Protein AF-0000000083303959 (afdb_homodimer)

InterPro domains:
  IPR004045 Glutathione S-transferase, N-terminal [PF13409] (14-78)
  IPR004045 Glutathione S-transferase, N-terminal [PS50404] (4-86)
  IPR004046 Glutathione S-transferase, C-terminal [PF00043] (120-196)
  IPR010987 Glutathione S-transferase, C-terminal-like [PS50405] (96-238)
  IPR036249 Thioredoxin-like superfamily [SSF52833] (4-87)
  IPR036282 Glutathione S-transferase, C-terminal domain superfamily [SSF47616] (77-208)
  IPR040079 Glutathione transferase family [SFLDS00019] (5-222)

Secondary structure (DSSP, 8-state):
---PPEEEEE-TT-HHHHHHHHHHHHHT--EEEEE---SSS-GGGSHHHHHH-TT--S-EEEETTEEEE-HHHHHHHHHHHH--S-HHHHTTS-SSHHHHHHHHHHHHHIIIIIHHHHHHHHHHHHHH-----HHHHHHHHHHHHHHHHHHTT-SSSSTTS--HHHHHHHHHHHHHHHTT---TT-HHHHHHHHHHHHH-TTHHHHHHHHHHHHHHHHHHHHHHTT--STTGGGGS--------/---PPEEEEE-TT-HHHHHHHHHHHHHT--EEEEE---SSS-GGGSHHHHHH-TT--S-EEEETTEEEE-HHHHHHHHHHHH--S-HHHHTTS-SSHHHHHHHHHHHHHIIIIIHHHHHHHHHHHHHH-----HHHHHHHHHHHHHHHHHHTS-SSSSTTS--HHHHHHHHHHHHHHHTT---TT-HHHHHHHHHHHHH-TTHHHHHHHHHHHHHHHHHHHHHHTTTTTTSTTTTS--------

Sequence (488 aa):
MVWAPIELYYTPSSPHCRAVLMCLKALGLDVELIKLDMYQKYEHKKPWFIKMNPQHTVPTINDSGYILWESRAIMCYLVNKYNNDDLELQSLYPKDPESRGNIDKLLFFDIGSLYKSIVDYFHPMLMTGEGSDEKKANALKTALDYLDGFLSQQTFVVGDSLTIADLSILSSITQLEALDFKITGYKHLSRWLQKLKEDLPYFDECNKEGIDMFRSWARSKQGTNGNSENLLRHKKPIRCKTYDMVWAPIELYYTPSSPHCRAVLMCLKALGLDVELIKLDMYQKYEHKKPWFIKMNPQHTVPTINDSGYILWESRAIMCYLVNKYNNDDLELQSLYPKDPESRGNIDKLLFFDIGSLYKSIVDYFHPMLMTGEGSDEKKANALKTALDYLDGFLSQQTFVVGDSLTIADLSILSSITQLEALDFKITGYKHLSRWLQKLKEDLPYFDECNKEGIDMFRSWARSKQGTNGNSENLLRHKKPIRCKTYD

Foldseek 3Di:
DPQDFKEWEAAQQDLLQLLLVLLCVQLVGDYHYDYDDCDPPNRLPDPVNCVLPVVSDPGWIQRPNDIDDDSLVSSVVCCVVRVPPPVLSCQQAPPPVVLNVLLVVLLCLCVVQALVLVCVQCVCCQPVVDDGDPVSVVSNVVSLVVQLVCLVVALANGHDHHYSSRSSVLSSVLLCVLLVNDPVLRPSVVNSNVCCCPVRPCNCVSHVVNSPVSSVSSVVR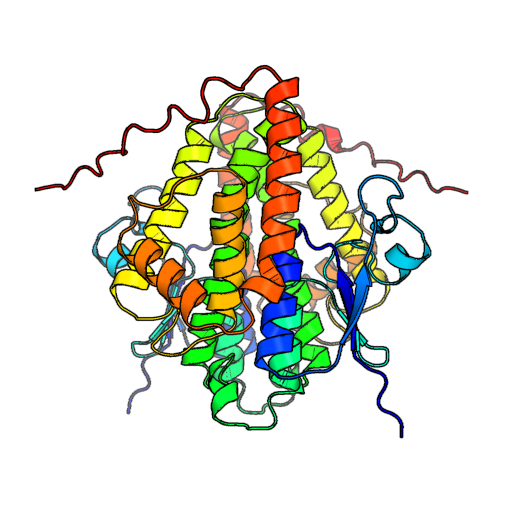CVVSVVVPPPVVVPPPPPPPPPD/DPQDFKEWEAAQQDLLQLLLVLLCVLLVGDYHYDYDDCDPPNRLPDPVNCVLPVVSDPGWIQRPNDIDDDSLVSSVVCCVVRVPPPVLSCQQAPPPPVLNVLLVVLLCLCVVQALVLVCVQCVCCQPVVDDGDPVSVVSNVVSLVVQLVCLVVALANGHDHHYSSRSSVLSSVLLCVLLVNDPVLRPSVVNSNVCCCPVRPCNCVSHVVNSPVSSVSSVVRCVVSVVVPPPVPVPPPPPPPPPD

pLDDT: mean 89.78, std 18.63, range [19.81, 98.94]

Radius of gyration: 22.32 Å; Cα contacts (8 Å, |Δi|>4): 684; chains: 2; bounding box: 56×54×61 Å

Structure (mmCIF, N/CA/C/O backbone):
data_AF-0000000083303959-model_v1
#
loop_
_entity.id
_entity.type
_entity.pdbx_description
1 polymer 'Uncharacterized protein'
#
loop_
_atom_site.group_PDB
_atom_site.id
_atom_site.type_symbol
_atom_site.label_atom_id
_atom_site.label_alt_id
_atom_site.label_comp_id
_atom_site.label_asym_id
_atom_site.label_entity_id
_atom_site.label_seq_id
_atom_site.pdbx_PDB_ins_code
_atom_site.Cartn_x
_atom_site.Cartn_y
_atom_site.Cartn_z
_atom_site.occupancy
_atom_site.B_iso_or_equiv
_atom_site.auth_seq_id
_atom_site.auth_comp_id
_atom_site.auth_asym_id
_atom_site.auth_atom_id
_atom_site.pdbx_PDB_model_num
ATOM 1 N N . MET A 1 1 ? -27.531 -11.055 -22.812 1 35.97 1 MET A N 1
ATOM 2 C CA . MET A 1 1 ? -26.375 -10.219 -23.109 1 35.97 1 MET A CA 1
ATOM 3 C C . MET A 1 1 ? -25.078 -10.953 -22.781 1 35.97 1 MET A C 1
ATOM 5 O O . MET A 1 1 ? -24.906 -11.461 -21.656 1 35.97 1 MET A O 1
ATOM 9 N N . VAL A 1 2 ? -24.422 -11.586 -23.625 1 45.03 2 VAL A N 1
ATOM 10 C CA . VAL A 1 2 ? -23.328 -12.523 -23.422 1 45.03 2 VAL A CA 1
ATOM 11 C C . VAL A 1 2 ? -22.234 -11.859 -22.578 1 45.03 2 VAL A C 1
ATOM 13 O O . VAL A 1 2 ? -21.703 -10.805 -22.953 1 45.03 2 VAL A O 1
ATOM 16 N N . TRP A 1 3 ? -22.266 -11.984 -21.266 1 60.66 3 TRP A N 1
ATOM 17 C CA . TRP A 1 3 ? -21.344 -11.32 -20.344 1 60.66 3 TRP A CA 1
ATOM 18 C C . TRP A 1 3 ? -19.891 -11.648 -20.672 1 60.66 3 TRP A C 1
ATOM 20 O O . TRP A 1 3 ? -19.547 -12.82 -20.844 1 60.66 3 TRP A O 1
ATOM 30 N N . ALA A 1 4 ? -19.188 -10.703 -21.375 1 76.62 4 ALA A N 1
ATOM 31 C CA . ALA A 1 4 ? -17.766 -10.914 -21.656 1 76.62 4 ALA A CA 1
ATOM 32 C C . ALA A 1 4 ? -16.984 -11.195 -20.391 1 76.62 4 ALA A C 1
ATOM 34 O O . ALA A 1 4 ? -17.219 -10.562 -19.344 1 76.62 4 ALA A O 1
ATOM 35 N N . PRO A 1 5 ? -16.266 -12.32 -20.438 1 89.38 5 PRO A N 1
ATOM 36 C CA . PRO A 1 5 ? -15.453 -12.656 -19.266 1 89.38 5 PRO A CA 1
ATOM 37 C C . PRO A 1 5 ? -14.484 -11.547 -18.875 1 89.38 5 PRO A C 1
ATOM 39 O O . PRO A 1 5 ? -14.125 -10.711 -19.719 1 89.38 5 PRO A O 1
ATOM 42 N N . ILE A 1 6 ? -14.188 -11.422 -17.641 1 96.81 6 ILE A N 1
ATOM 43 C CA . ILE A 1 6 ? -13.109 -10.555 -17.172 1 96.81 6 ILE A CA 1
ATOM 44 C C . ILE A 1 6 ? -11.797 -10.953 -17.844 1 96.81 6 ILE A C 1
ATOM 46 O O . ILE A 1 6 ? -11.477 -12.141 -17.938 1 96.81 6 ILE A O 1
ATOM 50 N N . GLU A 1 7 ? -11.109 -10 -18.422 1 98.62 7 GLU A N 1
ATOM 51 C CA . GLU A 1 7 ? -9.758 -10.234 -18.922 1 98.62 7 GLU A CA 1
ATOM 52 C C . GLU A 1 7 ? -8.711 -9.93 -17.859 1 98.62 7 GLU A C 1
ATOM 54 O O . GLU A 1 7 ? -8.797 -8.914 -17.156 1 98.62 7 GLU A O 1
ATOM 59 N N . LEU A 1 8 ? -7.832 -10.844 -17.672 1 98.75 8 LEU A N 1
ATOM 60 C CA . LEU A 1 8 ? -6.684 -10.617 -16.797 1 98.75 8 LEU A CA 1
ATOM 61 C C . LEU A 1 8 ? -5.383 -10.633 -17.594 1 98.75 8 LEU A C 1
ATOM 63 O O . LEU A 1 8 ? -5.004 -11.664 -18.156 1 98.75 8 LEU A O 1
ATOM 67 N N . TYR A 1 9 ? -4.73 -9.5 -17.75 1 98.88 9 TYR A N 1
ATOM 68 C CA . TYR A 1 9 ? -3.373 -9.406 -18.281 1 98.88 9 TYR A CA 1
ATOM 69 C C . TYR A 1 9 ? -2.346 -9.742 -17.203 1 98.88 9 TYR A C 1
ATOM 71 O O . TYR A 1 9 ? -2.285 -9.086 -16.156 1 98.88 9 TYR A O 1
ATOM 79 N N . TYR A 1 10 ? -1.571 -10.852 -17.453 1 98.56 10 TYR A N 1
ATOM 80 C CA . TYR A 1 10 ? -0.75 -11.359 -16.359 1 98.56 10 TYR A CA 1
ATOM 81 C C . TYR A 1 10 ? 0.502 -12.047 -16.891 1 98.56 10 TYR A C 1
ATOM 83 O O . TYR A 1 10 ? 0.637 -12.258 -18.109 1 98.56 10 TYR A O 1
ATOM 91 N N . THR A 1 11 ? 1.442 -12.289 -16.062 1 98.19 11 THR A N 1
ATOM 92 C CA . THR A 1 11 ? 2.551 -13.227 -16.234 1 98.19 11 THR A CA 1
ATOM 93 C C . THR A 1 11 ? 2.643 -14.188 -15.055 1 98.19 11 THR A C 1
ATOM 95 O O . THR A 1 11 ? 2.48 -13.781 -13.906 1 98.19 11 THR A O 1
ATOM 98 N N . PRO A 1 12 ? 2.838 -15.43 -15.234 1 96.81 12 PRO A N 1
ATOM 99 C CA . PRO A 1 12 ? 2.75 -16.438 -14.172 1 96.81 12 PRO A CA 1
ATOM 100 C C . PRO A 1 12 ? 3.781 -16.219 -13.07 1 96.81 12 PRO A C 1
ATOM 102 O O . PRO A 1 12 ? 3.518 -16.531 -11.906 1 96.81 12 PRO A O 1
ATOM 105 N N . SER A 1 13 ? 4.914 -15.711 -13.391 1 97 13 SER A N 1
ATOM 106 C CA . SER A 1 13 ? 6.012 -15.578 -12.438 1 97 13 SER A CA 1
ATOM 107 C C . SER A 1 13 ? 5.746 -14.461 -11.438 1 97 13 SER A C 1
ATOM 109 O O . SER A 1 13 ? 6.43 -14.359 -10.422 1 97 13 SER A O 1
ATOM 111 N N . SER A 1 14 ? 4.824 -13.562 -11.711 1 97.94 14 SER A N 1
ATOM 112 C CA . SER A 1 14 ? 4.523 -12.422 -10.852 1 97.94 14 SER A CA 1
ATOM 113 C C . SER A 1 14 ? 3.717 -12.852 -9.633 1 97.94 14 SER A C 1
ATOM 115 O O . SER A 1 14 ? 2.602 -13.359 -9.766 1 97.94 14 SER A O 1
ATOM 117 N N . PRO A 1 15 ? 4.234 -12.641 -8.453 1 98.56 15 PRO A N 1
ATOM 118 C CA . PRO A 1 15 ? 3.457 -12.977 -7.262 1 98.56 15 PRO A CA 1
ATOM 119 C C . PRO A 1 15 ? 2.137 -12.219 -7.18 1 98.56 15 PRO A C 1
ATOM 121 O O . PRO A 1 15 ? 1.141 -12.75 -6.688 1 98.56 15 PRO A O 1
ATOM 124 N N . HIS A 1 16 ? 2.072 -11 -7.699 1 98.75 16 HIS A N 1
ATOM 125 C CA . HIS A 1 16 ? 0.863 -10.188 -7.648 1 98.75 16 HIS A CA 1
ATOM 126 C C . HIS A 1 16 ? -0.207 -10.727 -8.594 1 98.75 16 HIS A C 1
ATOM 128 O O . HIS A 1 16 ? -1.398 -10.68 -8.273 1 98.75 16 HIS A O 1
ATOM 134 N N . CYS A 1 17 ? 0.213 -11.25 -9.711 1 98.88 17 CYS A N 1
ATOM 135 C CA . CYS A 1 17 ? -0.717 -11.93 -10.602 1 98.88 17 CYS A CA 1
ATOM 136 C C . CYS A 1 17 ? -1.276 -13.188 -9.953 1 98.88 17 CYS A C 1
ATOM 138 O O . CYS A 1 17 ? -2.473 -13.469 -10.062 1 98.88 17 CYS A O 1
ATOM 140 N N . ARG A 1 18 ? -0.427 -13.93 -9.273 1 98.88 18 ARG A N 1
ATOM 141 C CA . ARG A 1 18 ? -0.851 -15.164 -8.617 1 98.88 18 ARG A CA 1
ATOM 142 C C . ARG A 1 18 ? -1.876 -14.875 -7.527 1 98.88 18 ARG A C 1
ATOM 144 O O . ARG A 1 18 ? -2.826 -15.641 -7.344 1 98.88 18 ARG A O 1
ATOM 151 N N . ALA A 1 19 ? -1.716 -13.781 -6.789 1 98.88 19 ALA A N 1
ATOM 152 C CA . ALA A 1 19 ? -2.697 -13.383 -5.785 1 98.88 19 ALA A CA 1
ATOM 153 C C . ALA A 1 19 ? -4.062 -13.141 -6.414 1 98.88 19 ALA A C 1
ATOM 155 O O . ALA A 1 19 ? -5.082 -13.617 -5.91 1 98.88 19 ALA A O 1
ATOM 156 N N . VAL A 1 20 ? -4.078 -12.422 -7.523 1 98.88 20 VAL A N 1
ATOM 157 C CA . VAL A 1 20 ? -5.332 -12.094 -8.195 1 98.88 20 VAL A CA 1
ATOM 158 C C . VAL A 1 20 ? -5.961 -13.359 -8.766 1 98.88 20 VAL A C 1
ATOM 160 O O . VAL A 1 20 ? -7.18 -13.539 -8.703 1 98.88 20 VAL A O 1
ATOM 163 N N . LEU A 1 21 ? -5.125 -14.266 -9.328 1 98.75 21 LEU A N 1
ATOM 164 C CA . LEU A 1 21 ? -5.625 -15.539 -9.828 1 98.75 21 LEU A CA 1
ATOM 165 C C . LEU A 1 21 ? -6.32 -16.328 -8.719 1 98.75 21 LEU A C 1
ATOM 167 O O . LEU A 1 21 ? -7.406 -16.875 -8.922 1 98.75 21 LEU A O 1
ATOM 171 N N . MET A 1 22 ? -5.723 -16.375 -7.535 1 98.44 22 MET A N 1
ATOM 172 C CA . MET A 1 22 ? -6.332 -17.094 -6.414 1 98.44 22 MET A CA 1
ATOM 173 C C . MET A 1 22 ? -7.656 -16.453 -6.02 1 98.44 22 MET A C 1
ATOM 175 O O . MET A 1 22 ? -8.617 -17.156 -5.699 1 98.44 22 MET A O 1
ATOM 179 N N . CYS A 1 23 ? -7.715 -15.117 -6.039 1 97.88 23 CYS A N 1
ATOM 180 C CA . CYS A 1 23 ? -8.953 -14.414 -5.715 1 97.88 23 CYS A CA 1
ATOM 181 C C . CYS A 1 23 ? -10.047 -14.766 -6.711 1 97.88 23 CYS A C 1
ATOM 183 O O . CYS A 1 23 ? -11.188 -15.016 -6.32 1 97.88 23 CYS A O 1
ATOM 185 N N . LEU A 1 24 ? -9.711 -14.797 -7.992 1 97.25 24 LEU A N 1
ATOM 186 C CA . LEU A 1 24 ? -10.664 -15.141 -9.039 1 97.25 24 LEU A CA 1
ATOM 187 C C . LEU A 1 24 ? -11.188 -16.562 -8.844 1 97.25 24 LEU A C 1
ATOM 189 O O . LEU A 1 24 ? -12.391 -16.812 -8.977 1 97.25 24 LEU A O 1
ATOM 193 N N . LYS A 1 25 ? -10.32 -17.469 -8.477 1 96.56 25 LYS A N 1
ATOM 194 C CA . LYS A 1 25 ? -10.711 -18.859 -8.227 1 96.56 25 LYS A CA 1
ATOM 195 C C . LYS A 1 25 ? -11.602 -18.969 -7 1 96.56 25 LYS A C 1
ATOM 197 O O . LYS A 1 25 ? -12.617 -19.672 -7.02 1 96.56 25 LYS A O 1
ATOM 202 N N . ALA A 1 26 ? -11.211 -18.266 -5.977 1 95.38 26 ALA A N 1
ATOM 203 C CA . ALA A 1 26 ? -12.008 -18.281 -4.75 1 95.38 26 ALA A CA 1
ATOM 204 C C . ALA A 1 26 ? -13.438 -17.812 -5.016 1 95.38 26 ALA A C 1
ATOM 206 O O . ALA A 1 26 ? -14.383 -18.312 -4.402 1 95.38 26 ALA A O 1
ATOM 207 N N . LEU A 1 27 ? -13.602 -16.875 -5.965 1 94.56 27 LEU A N 1
ATOM 208 C CA . LEU A 1 27 ? -14.906 -16.281 -6.266 1 94.56 27 LEU A CA 1
ATOM 209 C C . LEU A 1 27 ? -15.641 -17.094 -7.324 1 94.56 27 LEU A C 1
ATOM 211 O O . LEU A 1 27 ? -16.812 -16.828 -7.613 1 94.56 27 LEU A O 1
ATOM 215 N N . GLY A 1 28 ? -14.953 -18.016 -7.965 1 93 28 GLY A N 1
ATOM 216 C CA . GLY A 1 28 ? -15.562 -18.828 -9.016 1 93 28 GLY A CA 1
ATOM 217 C C . GLY A 1 28 ? -15.852 -18.031 -10.273 1 93 28 GLY A C 1
ATOM 218 O O . GLY A 1 28 ? -16.844 -18.297 -10.969 1 93 28 GLY A O 1
ATOM 219 N N . LEU A 1 29 ? -15.008 -17.047 -10.57 1 93.81 29 LEU A N 1
ATOM 220 C CA . LEU A 1 29 ? -15.258 -16.188 -11.719 1 93.81 29 LEU A CA 1
ATOM 221 C C . LEU A 1 29 ? -14.586 -16.719 -12.969 1 93.81 29 LEU A C 1
ATOM 223 O O . LEU A 1 29 ? -13.461 -17.234 -12.906 1 93.81 29 LEU A O 1
ATOM 227 N N . ASP A 1 30 ? -15.258 -16.609 -14.062 1 91.5 30 ASP A N 1
ATOM 228 C CA . ASP A 1 30 ? -14.672 -16.906 -15.367 1 91.5 30 ASP A CA 1
ATOM 229 C C . ASP A 1 30 ? -13.758 -15.766 -15.828 1 91.5 30 ASP A C 1
ATOM 231 O O . ASP A 1 30 ? -14.117 -14.594 -15.719 1 91.5 30 ASP A O 1
ATOM 235 N N . VAL A 1 31 ? -12.617 -16.172 -16.297 1 96.25 31 VAL A N 1
ATOM 236 C CA . VAL A 1 31 ? -11.633 -15.156 -16.672 1 96.25 31 VAL A CA 1
ATOM 237 C C . VAL A 1 31 ? -10.93 -15.57 -17.953 1 96.25 31 VAL A C 1
ATOM 239 O O . VAL A 1 31 ? -10.688 -16.766 -18.188 1 96.25 31 VAL A O 1
ATOM 242 N N . GLU A 1 32 ? -10.742 -14.688 -18.844 1 97.94 32 GLU A N 1
ATOM 243 C CA . GLU A 1 32 ? -9.82 -14.844 -19.969 1 97.94 32 GLU A CA 1
ATOM 244 C C . GLU A 1 32 ? -8.414 -14.406 -19.594 1 97.94 32 GLU A C 1
ATOM 246 O O . GLU A 1 32 ? -8.188 -13.234 -19.266 1 97.94 32 GLU A O 1
ATOM 251 N N . LEU A 1 33 ? -7.508 -15.328 -19.609 1 98.12 33 LEU A N 1
ATOM 252 C CA . LEU A 1 33 ? -6.121 -15.031 -19.25 1 98.12 33 LEU A CA 1
ATOM 253 C C . LEU A 1 33 ? -5.34 -14.578 -20.484 1 98.12 33 LEU A C 1
ATOM 255 O O . LEU A 1 33 ? -5.285 -15.289 -21.484 1 98.12 33 LEU A O 1
ATOM 259 N N . ILE A 1 34 ? -4.809 -13.414 -20.469 1 98.31 34 ILE A N 1
ATOM 260 C CA . ILE A 1 34 ? -3.951 -12.867 -21.516 1 98.31 34 ILE A CA 1
ATOM 261 C C . ILE A 1 34 ? -2.512 -12.781 -21 1 98.31 34 ILE A C 1
ATOM 263 O O . ILE A 1 34 ? -2.154 -11.852 -20.281 1 98.31 34 ILE A O 1
ATOM 267 N N . LYS A 1 35 ? -1.732 -13.75 -21.391 1 98 35 LYS A N 1
ATOM 268 C CA . LYS A 1 35 ? -0.345 -13.828 -20.938 1 98 35 LYS A CA 1
ATOM 269 C C . LYS A 1 35 ? 0.526 -12.812 -21.688 1 98 35 LYS A C 1
ATOM 271 O O . LYS A 1 35 ? 0.526 -12.766 -22.906 1 98 35 LYS A O 1
ATOM 276 N N . LEU A 1 36 ? 1.23 -11.977 -20.938 1 98.19 36 LEU A N 1
ATOM 277 C CA . LEU A 1 36 ? 2.148 -11 -21.516 1 98.19 36 LEU A CA 1
ATOM 278 C C . LEU A 1 36 ? 3.586 -11.508 -21.453 1 98.19 36 LEU A C 1
ATOM 280 O O . LEU A 1 36 ? 4.012 -12.07 -20.453 1 98.19 36 LEU A O 1
ATOM 284 N N . ASP A 1 37 ? 4.367 -11.391 -22.516 1 96.19 37 ASP A N 1
ATOM 285 C CA . ASP A 1 37 ? 5.816 -11.562 -22.531 1 96.19 37 ASP A CA 1
ATOM 286 C C . ASP A 1 37 ? 6.527 -10.273 -22.109 1 96.19 37 ASP A C 1
ATOM 288 O O . ASP A 1 37 ? 6.711 -9.375 -22.938 1 96.19 37 ASP A O 1
ATOM 292 N N . MET A 1 38 ? 6.984 -10.297 -20.938 1 93.81 38 MET A N 1
ATOM 293 C CA . MET A 1 38 ? 7.57 -9.078 -20.375 1 93.81 38 MET A CA 1
ATOM 294 C C . MET A 1 38 ? 9.086 -9.086 -20.547 1 93.81 38 MET A C 1
ATOM 296 O O . MET A 1 38 ? 9.75 -8.078 -20.281 1 93.81 38 MET A O 1
ATOM 300 N N . TYR A 1 39 ? 9.68 -10.078 -20.969 1 87.38 39 TYR A N 1
ATOM 301 C CA . TYR A 1 39 ? 11.125 -10.242 -20.938 1 87.38 39 TYR A CA 1
ATOM 302 C C . TYR A 1 39 ? 11.727 -10.164 -22.328 1 87.38 39 TYR A C 1
ATOM 304 O O . TYR A 1 39 ? 12.719 -9.469 -22.547 1 87.38 39 TYR A O 1
ATOM 312 N N . GLN A 1 40 ? 11.094 -10.789 -23.25 1 90.38 40 GLN A N 1
ATOM 313 C CA . GLN A 1 40 ? 11.648 -10.789 -24.594 1 90.38 40 GLN A CA 1
ATOM 314 C C . GLN A 1 40 ? 10.938 -9.773 -25.484 1 90.38 40 GLN A C 1
ATOM 316 O O . GLN A 1 40 ? 11.578 -8.969 -26.156 1 90.38 40 GLN A O 1
ATOM 321 N N . LYS A 1 41 ? 9.602 -9.766 -25.391 1 96 41 LYS A N 1
ATOM 322 C CA . LYS A 1 41 ? 8.82 -8.922 -26.297 1 96 41 LYS A CA 1
ATOM 323 C C . LYS A 1 41 ? 8.453 -7.598 -25.641 1 96 41 LYS A C 1
ATOM 325 O O . LYS A 1 41 ? 7.988 -6.672 -26.312 1 96 41 LYS A O 1
ATOM 330 N N . TYR A 1 42 ? 8.578 -7.477 -24.391 1 96.56 42 TYR A N 1
ATOM 331 C CA . TYR A 1 42 ? 8.273 -6.27 -23.625 1 96.56 42 TYR A CA 1
ATOM 332 C C . TYR A 1 42 ? 6.879 -5.75 -23.969 1 96.56 42 TYR A C 1
ATOM 334 O O . TYR A 1 42 ? 6.695 -4.559 -24.203 1 96.56 42 TYR A O 1
ATOM 342 N N . GLU A 1 43 ? 5.957 -6.629 -23.953 1 97.88 43 GLU A N 1
ATOM 343 C CA . GLU A 1 43 ? 4.594 -6.293 -24.359 1 97.88 43 GLU A CA 1
ATOM 344 C C . GLU A 1 43 ? 3.982 -5.258 -23.422 1 97.88 43 GLU A C 1
ATOM 346 O O . GLU A 1 43 ? 3.15 -4.449 -23.828 1 97.88 43 GLU A O 1
ATOM 351 N N . HIS A 1 44 ? 4.488 -5.219 -22.141 1 97.25 44 HIS A N 1
ATOM 352 C CA . HIS A 1 44 ? 3.975 -4.27 -21.156 1 97.25 44 HIS A CA 1
ATOM 353 C C . HIS A 1 44 ? 4.445 -2.85 -21.469 1 97.25 44 HIS A C 1
ATOM 355 O O . HIS A 1 44 ? 3.928 -1.884 -20.906 1 97.25 44 HIS A O 1
ATOM 361 N N . LYS A 1 45 ? 5.32 -2.717 -22.422 1 97.44 45 LYS A N 1
ATOM 362 C CA . LYS A 1 45 ? 5.844 -1.399 -22.781 1 97.44 45 LYS A CA 1
ATOM 363 C C . LYS A 1 45 ? 5.344 -0.951 -24.141 1 97.44 45 LYS A C 1
ATOM 365 O O . LYS A 1 45 ? 5.711 0.123 -24.625 1 97.44 45 LYS A O 1
ATOM 370 N N . LYS A 1 46 ? 4.543 -1.771 -24.75 1 97.94 46 LYS A N 1
ATOM 371 C CA . LYS A 1 46 ? 3.969 -1.403 -26.047 1 97.94 46 LYS A CA 1
ATOM 372 C C . LYS A 1 46 ? 2.861 -0.368 -25.875 1 97.94 46 LYS A C 1
ATOM 374 O O . LYS A 1 46 ? 2.166 -0.353 -24.859 1 97.94 46 LYS A O 1
ATOM 379 N N . PRO A 1 47 ? 2.621 0.428 -26.875 1 97.81 47 PRO A N 1
ATOM 380 C CA . PRO A 1 47 ? 1.653 1.524 -26.797 1 97.81 47 PRO A CA 1
ATOM 381 C C . PRO A 1 47 ? 0.251 1.045 -26.438 1 97.81 47 PRO A C 1
ATOM 383 O O . PRO A 1 47 ? -0.449 1.705 -25.656 1 97.81 47 PRO A O 1
ATOM 386 N N . TRP A 1 48 ? -0.117 -0.1 -26.969 1 97.75 48 TRP A N 1
ATOM 387 C CA . TRP A 1 48 ? -1.476 -0.562 -26.703 1 97.75 48 TRP A CA 1
ATOM 388 C C . TRP A 1 48 ? -1.668 -0.876 -25.219 1 97.75 48 TRP A C 1
ATOM 390 O O . TRP A 1 48 ? -2.74 -0.63 -24.656 1 97.75 48 TRP A O 1
ATOM 400 N N . PHE A 1 49 ? -0.643 -1.454 -24.562 1 98.5 49 PHE A N 1
ATOM 401 C CA . PHE A 1 49 ? -0.777 -1.777 -23.156 1 98.5 49 PHE A CA 1
ATOM 402 C C . PHE A 1 49 ? -0.626 -0.527 -22.297 1 98.5 49 PHE A C 1
ATOM 404 O O . PHE A 1 49 ? -1.329 -0.365 -21.297 1 98.5 49 PHE A O 1
ATOM 411 N N . ILE A 1 50 ? 0.263 0.421 -22.703 1 97.75 50 ILE A N 1
ATOM 412 C CA . ILE A 1 50 ? 0.482 1.662 -21.969 1 97.75 50 ILE A CA 1
ATOM 413 C C . ILE A 1 50 ? -0.789 2.508 -21.984 1 97.75 50 ILE A C 1
ATOM 415 O O . ILE A 1 50 ? -1.122 3.166 -21 1 97.75 50 ILE A O 1
ATOM 419 N N . LYS A 1 51 ? -1.498 2.486 -23.078 1 96.88 51 LYS A N 1
ATOM 420 C CA . LYS A 1 51 ? -2.771 3.193 -23.172 1 96.88 51 LYS A CA 1
ATOM 421 C C . LYS A 1 51 ? -3.779 2.646 -22.156 1 96.88 51 LYS A C 1
ATOM 423 O O . LYS A 1 51 ? -4.566 3.402 -21.578 1 96.88 51 LYS A O 1
ATOM 428 N N . MET A 1 52 ? -3.711 1.376 -21.922 1 97.38 52 MET A N 1
ATOM 429 C CA . MET A 1 52 ? -4.613 0.717 -20.984 1 97.38 52 MET A CA 1
ATOM 430 C C . MET A 1 52 ? -4.184 0.981 -19.547 1 97.38 52 MET A C 1
ATOM 432 O O . MET A 1 52 ? -5.016 1.315 -18.688 1 97.38 52 MET A O 1
ATOM 436 N N . ASN A 1 53 ? -2.928 0.867 -19.328 1 98.25 53 ASN A N 1
ATOM 437 C CA . ASN A 1 53 ? -2.312 1.076 -18.016 1 98.25 53 ASN A CA 1
ATOM 438 C C . ASN A 1 53 ? -1.021 1.882 -18.125 1 98.25 53 ASN A C 1
ATOM 440 O O . ASN A 1 53 ? 0.056 1.313 -18.312 1 98.25 53 ASN A O 1
ATOM 444 N N . PRO A 1 54 ? -1.091 3.168 -17.859 1 97.44 54 PRO A N 1
ATOM 445 C CA . PRO A 1 54 ? 0.08 4.035 -18 1 97.44 54 PRO A CA 1
ATOM 446 C C . PRO A 1 54 ? 1.247 3.605 -17.125 1 97.44 54 PRO A C 1
ATOM 448 O O . PRO A 1 54 ? 2.404 3.895 -17.438 1 97.44 54 PRO A O 1
ATOM 451 N N . GLN A 1 55 ? 0.95 2.889 -16.031 1 98 55 GLN A N 1
ATOM 452 C CA . GLN A 1 55 ? 2.021 2.373 -15.188 1 98 55 GLN A CA 1
ATOM 453 C C . GLN A 1 55 ? 2.584 1.07 -15.75 1 98 55 GLN A C 1
ATOM 455 O O . GLN A 1 55 ? 3.623 0.588 -15.297 1 98 55 GLN A O 1
ATOM 460 N N . HIS A 1 56 ? 1.883 0.469 -16.703 1 97.94 56 HIS A N 1
ATOM 461 C CA . HIS A 1 56 ? 2.271 -0.692 -17.484 1 97.94 56 HIS A CA 1
ATOM 462 C C . HIS A 1 56 ? 2.727 -1.841 -16.594 1 97.94 56 HIS A C 1
ATOM 464 O O . HIS A 1 56 ? 3.783 -2.434 -16.828 1 97.94 56 HIS A O 1
ATOM 470 N N . THR A 1 57 ? 1.96 -2.062 -15.547 1 98 57 THR A N 1
ATOM 471 C CA . THR A 1 57 ? 2.217 -3.166 -14.625 1 98 57 THR A CA 1
ATOM 472 C C . THR A 1 57 ? 1.218 -4.297 -14.844 1 98 57 THR A C 1
ATOM 474 O O . THR A 1 57 ? 0.181 -4.102 -15.484 1 98 57 THR A O 1
ATOM 477 N N . VAL A 1 58 ? 1.585 -5.465 -14.438 1 98.38 58 VAL A N 1
ATOM 478 C CA . VAL A 1 58 ? 0.667 -6.586 -14.266 1 98.38 58 VAL A CA 1
ATOM 479 C C . VAL A 1 58 ? 0.525 -6.914 -12.781 1 98.38 58 VAL A C 1
ATOM 481 O O . VAL A 1 58 ? 1.447 -6.68 -11.992 1 98.38 58 VAL A O 1
ATOM 484 N N . PRO A 1 59 ? -0.621 -7.383 -12.375 1 98.81 59 PRO A N 1
ATOM 485 C CA . PRO A 1 59 ? -1.835 -7.684 -13.141 1 98.81 59 PRO A CA 1
ATOM 486 C C . PRO A 1 59 ? -2.611 -6.426 -13.531 1 98.81 59 PRO A C 1
ATOM 488 O O . PRO A 1 59 ? -2.541 -5.41 -12.828 1 98.81 59 PRO A O 1
ATOM 491 N N . THR A 1 60 ? -3.254 -6.449 -14.648 1 98.94 60 THR A N 1
ATOM 492 C CA . THR A 1 60 ? -4.262 -5.496 -15.094 1 98.94 60 THR A CA 1
ATOM 493 C C . THR A 1 60 ? -5.523 -6.223 -15.555 1 98.94 60 THR A C 1
ATOM 495 O O . THR A 1 60 ? -5.445 -7.238 -16.25 1 98.94 60 THR A O 1
ATOM 498 N N . ILE A 1 61 ? -6.695 -5.77 -15.141 1 98.88 61 ILE A N 1
ATOM 499 C CA . ILE A 1 61 ? -7.922 -6.41 -15.602 1 98.88 61 ILE A CA 1
ATOM 500 C C . ILE A 1 61 ? -8.695 -5.453 -16.5 1 98.88 61 ILE A C 1
ATOM 502 O O . ILE A 1 61 ? -8.547 -4.234 -16.391 1 98.88 61 ILE A O 1
ATOM 506 N N . ASN A 1 62 ? -9.43 -5.977 -17.391 1 98.56 62 ASN A N 1
ATOM 507 C CA . ASN A 1 62 ? -10.508 -5.344 -18.141 1 98.56 62 ASN A CA 1
ATOM 508 C C . ASN A 1 62 ? -11.852 -6.023 -17.875 1 98.56 62 ASN A C 1
ATOM 510 O O . ASN A 1 62 ? -12.086 -7.133 -18.359 1 98.56 62 ASN A O 1
ATOM 514 N N . ASP A 1 63 ? -12.664 -5.461 -17.016 1 97.94 63 ASP A N 1
ATOM 515 C CA . ASP A 1 63 ? -13.992 -5.973 -16.703 1 97.94 63 ASP A CA 1
ATOM 516 C C . ASP A 1 63 ? -15.07 -5.176 -17.438 1 97.94 63 ASP A C 1
ATOM 518 O O . ASP A 1 63 ? -15.641 -4.23 -16.891 1 97.94 63 ASP A O 1
ATOM 522 N N . SER A 1 64 ? -15.398 -5.617 -18.688 1 96.06 64 SER A N 1
ATOM 523 C CA . SER A 1 64 ? -16.422 -4.98 -19.516 1 96.06 64 SER A CA 1
ATOM 524 C C . SER A 1 64 ? -16.125 -3.496 -19.703 1 96.06 64 SER A C 1
ATOM 526 O O . SER A 1 64 ? -17.016 -2.654 -19.531 1 96.06 64 SER A O 1
ATOM 528 N N . GLY A 1 65 ? -14.859 -3.201 -19.875 1 96.75 65 GLY A N 1
ATOM 529 C CA . GLY A 1 65 ? -14.477 -1.83 -20.172 1 96.75 65 GLY A CA 1
ATOM 530 C C . GLY A 1 65 ? -13.859 -1.119 -18.984 1 96.75 65 GLY A C 1
ATOM 531 O O . GLY A 1 65 ? -13.203 -0.084 -19.141 1 96.75 65 GLY A O 1
ATOM 532 N N . TYR A 1 66 ? -14.094 -1.64 -17.812 1 97.75 66 TYR A N 1
ATOM 533 C CA . TYR A 1 66 ? -13.445 -1.08 -16.625 1 97.75 66 TYR A CA 1
ATOM 534 C C . TYR A 1 66 ? -12.047 -1.651 -16.453 1 97.75 66 TYR A C 1
ATOM 536 O O . TYR A 1 66 ? -11.875 -2.85 -16.219 1 97.75 66 TYR A O 1
ATOM 544 N N . ILE A 1 67 ? -11.031 -0.765 -16.578 1 98.62 67 ILE A N 1
ATOM 545 C CA . ILE A 1 67 ? -9.625 -1.16 -16.484 1 98.62 67 ILE A CA 1
ATOM 546 C C . ILE A 1 67 ? -9.102 -0.845 -15.086 1 98.62 67 ILE A C 1
ATOM 548 O O . ILE A 1 67 ? -9.281 0.265 -14.578 1 98.62 67 ILE A O 1
ATOM 552 N N . LEU A 1 68 ? -8.516 -1.836 -14.477 1 98.81 68 LEU A N 1
ATOM 553 C CA . LEU A 1 68 ? -7.953 -1.655 -13.141 1 98.81 68 LEU A CA 1
ATOM 554 C C . LEU A 1 68 ? -6.637 -2.41 -13 1 98.81 68 LEU A C 1
ATOM 556 O O . LEU A 1 68 ? -6.523 -3.557 -13.438 1 98.81 68 LEU A O 1
ATOM 560 N N . TRP A 1 69 ? -5.652 -1.704 -12.469 1 98.75 69 TRP A N 1
ATOM 561 C CA . TRP A 1 69 ? -4.414 -2.355 -12.055 1 98.75 69 TRP A CA 1
ATOM 562 C C . TRP A 1 69 ? -4.176 -2.172 -10.562 1 98.75 69 TRP A C 1
ATOM 564 O O . TRP A 1 69 ? -4.996 -1.569 -9.867 1 98.75 69 TRP A O 1
ATOM 574 N N . GLU A 1 70 ? -3.004 -2.682 -10.078 1 98.62 70 GLU A N 1
ATOM 575 C CA . GLU A 1 70 ? -2.721 -2.844 -8.656 1 98.62 70 GLU A CA 1
ATOM 576 C C . GLU A 1 70 ? -3.428 -4.07 -8.086 1 98.62 70 GLU A C 1
ATOM 578 O O . GLU A 1 70 ? -4.652 -4.078 -7.953 1 98.62 70 GLU A O 1
ATOM 583 N N . SER A 1 71 ? -2.717 -5.125 -7.781 1 98.88 71 SER A N 1
ATOM 584 C CA . SER A 1 71 ? -3.252 -6.441 -7.445 1 98.88 71 SER A CA 1
ATOM 585 C C . SER A 1 71 ? -4.199 -6.363 -6.254 1 98.88 71 SER A C 1
ATOM 587 O O . SER A 1 71 ? -5.293 -6.93 -6.289 1 98.88 71 SER A O 1
ATOM 589 N N . ARG A 1 72 ? -3.857 -5.648 -5.215 1 98.88 72 ARG A N 1
ATOM 590 C CA . ARG A 1 72 ? -4.672 -5.555 -4.008 1 98.88 72 ARG A CA 1
ATOM 591 C C . ARG A 1 72 ? -5.965 -4.797 -4.273 1 98.88 72 ARG A C 1
ATOM 593 O O . ARG A 1 72 ? -7.031 -5.188 -3.799 1 98.88 72 ARG A O 1
ATOM 600 N N . ALA A 1 73 ? -5.867 -3.703 -5.105 1 98.94 73 ALA A N 1
ATOM 601 C CA . ALA A 1 73 ? -7.066 -2.98 -5.516 1 98.94 73 ALA A CA 1
ATOM 602 C C . ALA A 1 73 ? -7.977 -3.867 -6.363 1 98.94 73 ALA A C 1
ATOM 604 O O . ALA A 1 73 ? -9.203 -3.832 -6.211 1 98.94 73 ALA A O 1
ATOM 605 N N . ILE A 1 74 ? -7.383 -4.68 -7.238 1 98.94 74 ILE A N 1
ATOM 606 C CA . ILE A 1 74 ? -8.148 -5.59 -8.086 1 98.94 74 ILE A CA 1
ATOM 607 C C . ILE A 1 74 ? -8.914 -6.578 -7.215 1 98.94 74 ILE A C 1
ATOM 609 O O . ILE A 1 74 ? -10.109 -6.809 -7.434 1 98.94 74 ILE A O 1
ATOM 613 N N . MET A 1 75 ? -8.281 -7.141 -6.203 1 98.75 75 MET A N 1
ATOM 614 C CA . MET A 1 75 ? -8.953 -8.125 -5.363 1 98.75 75 MET A CA 1
ATOM 615 C C . MET A 1 75 ? -10.078 -7.488 -4.559 1 98.75 75 MET A C 1
ATOM 617 O O . MET A 1 75 ? -11.164 -8.062 -4.434 1 98.75 75 MET A O 1
ATOM 621 N N . CYS A 1 76 ? -9.828 -6.254 -4 1 98.38 76 CYS A N 1
ATOM 622 C CA . CYS A 1 76 ? -10.898 -5.539 -3.318 1 98.38 76 CYS A CA 1
ATOM 623 C C . CYS A 1 76 ? -12.086 -5.32 -4.25 1 98.38 76 CYS A C 1
ATOM 625 O O . CYS A 1 76 ? -13.234 -5.582 -3.875 1 98.38 76 CYS A O 1
ATOM 627 N N . TYR A 1 77 ? -11.828 -4.91 -5.508 1 98.44 77 TYR A N 1
ATOM 628 C CA . TYR A 1 77 ? -12.852 -4.648 -6.508 1 98.44 77 TYR A CA 1
ATOM 629 C C . TYR A 1 77 ? -13.641 -5.914 -6.828 1 98.44 77 TYR A C 1
ATOM 631 O O . TYR A 1 77 ? -14.875 -5.898 -6.828 1 98.44 77 TYR A O 1
ATOM 639 N N . LEU A 1 78 ? -12.945 -7.008 -7.039 1 97.56 78 LEU A N 1
ATOM 640 C CA . LEU A 1 78 ? -13.594 -8.258 -7.438 1 97.56 78 LEU A CA 1
ATOM 641 C C . LEU A 1 78 ? -14.547 -8.742 -6.352 1 97.56 78 LEU A C 1
ATOM 643 O O . LEU A 1 78 ? -15.68 -9.133 -6.645 1 97.56 78 LEU A O 1
ATOM 647 N N . VAL A 1 79 ? -14.102 -8.688 -5.105 1 96.88 79 VAL A N 1
ATOM 648 C CA . VAL A 1 79 ? -14.969 -9.164 -4.031 1 96.88 79 VAL A CA 1
ATOM 649 C C . VAL A 1 79 ? -16.141 -8.211 -3.854 1 96.88 79 VAL A C 1
ATOM 651 O O . VAL A 1 79 ? -17.281 -8.648 -3.701 1 96.88 79 VAL A O 1
ATOM 654 N N . ASN A 1 80 ? -15.891 -6.91 -3.906 1 95.38 80 ASN A N 1
ATOM 655 C CA . ASN A 1 80 ? -16.953 -5.922 -3.73 1 95.38 80 ASN A CA 1
ATOM 656 C C . ASN A 1 80 ? -18.031 -6.059 -4.805 1 95.38 80 ASN A C 1
ATOM 658 O O . ASN A 1 80 ? -19.203 -5.852 -4.531 1 95.38 80 ASN A O 1
ATOM 662 N N . LYS A 1 81 ? -17.594 -6.398 -5.969 1 94.62 81 LYS A N 1
ATOM 663 C CA . LYS A 1 81 ? -18.516 -6.418 -7.098 1 94.62 81 LYS A CA 1
ATOM 664 C C . LYS A 1 81 ? -19.219 -7.77 -7.211 1 94.62 81 LYS A C 1
ATOM 666 O O . LYS A 1 81 ? -20.406 -7.836 -7.516 1 94.62 81 LYS A O 1
ATOM 671 N N . TYR A 1 82 ? -18.531 -8.828 -6.945 1 93.06 82 TYR A N 1
ATOM 672 C CA . TYR A 1 82 ? -19.016 -10.133 -7.367 1 93.06 82 TYR A CA 1
ATOM 673 C C . TYR A 1 82 ? -19.344 -11.016 -6.168 1 93.06 82 TYR A C 1
ATOM 675 O O . TYR A 1 82 ? -19.844 -12.125 -6.32 1 93.06 82 TYR A O 1
ATOM 683 N N . ASN A 1 83 ? -19.062 -10.516 -4.914 1 81.88 83 ASN A N 1
ATOM 684 C CA . ASN A 1 83 ? -19.406 -11.352 -3.762 1 81.88 83 ASN A CA 1
ATOM 685 C C . ASN A 1 83 ? -20.922 -11.461 -3.576 1 81.88 83 ASN A C 1
ATOM 687 O O . ASN A 1 83 ? -21.531 -10.586 -2.963 1 81.88 83 ASN A O 1
ATOM 691 N N . ASN A 1 84 ? -21.719 -12.008 -4.375 1 67.5 84 ASN A N 1
ATOM 692 C CA . ASN A 1 84 ? -23.172 -12.172 -4.426 1 67.5 84 ASN A CA 1
ATOM 693 C C . ASN A 1 84 ? -23.734 -12.586 -3.07 1 67.5 84 ASN A C 1
ATOM 695 O O . ASN A 1 84 ? -24.641 -13.43 -2.998 1 67.5 84 ASN A O 1
ATOM 699 N N . ASP A 1 85 ? -23.297 -11.93 -2.029 1 65 85 ASP A N 1
ATOM 700 C CA . ASP A 1 85 ? -23.812 -12.133 -0.681 1 65 85 ASP A CA 1
ATOM 701 C C . ASP A 1 85 ? -23.672 -13.594 -0.254 1 65 85 ASP A C 1
ATOM 703 O O . ASP A 1 85 ? -24.406 -14.062 0.62 1 65 85 ASP A O 1
ATOM 707 N N . ASP A 1 86 ? -22.953 -14.297 -1.108 1 66.31 86 ASP A N 1
ATOM 708 C CA . ASP A 1 86 ? -22.594 -15.633 -0.656 1 66.31 86 ASP A CA 1
ATOM 709 C C . ASP A 1 86 ? -21.75 -15.57 0.619 1 66.31 86 ASP A C 1
ATOM 711 O O . ASP A 1 86 ? -20.641 -15.047 0.612 1 66.31 86 ASP A O 1
ATOM 715 N N . LEU A 1 87 ? -22.359 -16.047 1.617 1 59.34 87 LEU A N 1
ATOM 716 C CA . LEU A 1 87 ? -21.812 -15.945 2.967 1 59.34 87 LEU A CA 1
ATOM 717 C C . LEU A 1 87 ? -20.391 -16.469 3.014 1 59.34 87 LEU A C 1
ATOM 719 O O . LEU A 1 87 ? -19.547 -15.93 3.734 1 59.34 87 LEU A O 1
ATOM 723 N N . GLU A 1 88 ? -20.188 -17.547 2.24 1 63.62 88 GLU A N 1
ATOM 724 C CA . GLU A 1 88 ? -18.844 -18.141 2.258 1 63.62 88 GLU A CA 1
ATOM 725 C C . GLU A 1 88 ? -17.812 -17.188 1.672 1 63.62 88 GLU A C 1
ATOM 727 O O . GLU A 1 88 ? -16.656 -17.203 2.09 1 63.62 88 GLU A O 1
ATOM 732 N N . LEU A 1 89 ? -18.344 -16.344 0.869 1 72.06 89 LEU A N 1
ATOM 733 C CA . LEU A 1 89 ? -17.422 -15.445 0.169 1 72.06 89 LEU A CA 1
ATOM 734 C C . LEU A 1 89 ? -17.328 -14.094 0.872 1 72.06 89 LEU A C 1
ATOM 736 O O . LEU A 1 89 ? -16.391 -13.328 0.629 1 72.06 89 LEU A O 1
ATOM 740 N N . GLN A 1 90 ? -18.203 -14 1.837 1 72.81 90 GLN A N 1
ATOM 741 C CA . GLN A 1 90 ? -18.234 -12.719 2.541 1 72.81 90 GLN A CA 1
ATOM 742 C C . GLN A 1 90 ? -17 -12.539 3.42 1 72.81 90 GLN A C 1
ATOM 744 O O . GLN A 1 90 ? -16.594 -11.414 3.691 1 72.81 90 GLN A O 1
ATOM 749 N N . SER A 1 91 ? -16.438 -13.648 3.643 1 86.19 91 SER A N 1
ATOM 750 C CA . SER A 1 91 ? -15.297 -13.562 4.551 1 86.19 91 SER A CA 1
ATOM 751 C C . SER A 1 91 ? -14.055 -13.039 3.834 1 86.19 91 SER A C 1
ATOM 753 O O . SER A 1 91 ? -13.109 -12.578 4.477 1 86.19 91 SER A O 1
ATOM 755 N N . LEU A 1 92 ? -14.102 -13.102 2.535 1 95.56 92 LEU A N 1
ATOM 756 C CA . LEU A 1 92 ? -12.922 -12.688 1.791 1 95.56 92 LEU A CA 1
ATOM 757 C C . LEU A 1 92 ? -12.625 -11.203 2.023 1 95.56 92 LEU A C 1
ATOM 759 O O . LEU A 1 92 ? -11.461 -10.805 2.068 1 95.56 92 LEU A O 1
ATOM 763 N N . TYR A 1 93 ? -13.656 -10.422 2.156 1 96.56 93 TYR A N 1
ATOM 764 C CA . TYR A 1 93 ? -13.523 -8.984 2.379 1 96.56 93 TYR A CA 1
ATOM 765 C C . TYR A 1 93 ? -14.805 -8.406 2.963 1 96.56 93 TYR A C 1
ATOM 767 O O . TYR A 1 93 ? -15.547 -7.707 2.27 1 96.56 93 TYR A O 1
ATOM 775 N N . PRO A 1 94 ? -15.023 -8.656 4.277 1 94.75 94 PRO A N 1
ATOM 776 C CA . PRO A 1 94 ? -16.281 -8.281 4.922 1 94.75 94 PRO A CA 1
ATOM 777 C C . PRO A 1 94 ? -16.547 -6.773 4.867 1 94.75 94 PRO A C 1
ATOM 779 O O . PRO A 1 94 ? -15.602 -5.98 4.824 1 94.75 94 PRO A O 1
ATOM 782 N N . LYS A 1 95 ? -17.797 -6.418 5.016 1 92.19 95 LYS A N 1
ATOM 783 C CA . LYS A 1 95 ? -18.188 -5.016 4.906 1 92.19 95 LYS A CA 1
ATOM 784 C C . LYS A 1 95 ? -18.156 -4.332 6.27 1 92.19 95 LYS A C 1
ATOM 786 O O . LYS A 1 95 ? -18.141 -3.1 6.348 1 92.19 95 LYS A O 1
ATOM 791 N N . ASP A 1 96 ? -18.141 -5.137 7.332 1 94.25 96 ASP A N 1
ATOM 792 C CA . ASP A 1 96 ? -18.016 -4.555 8.664 1 94.25 96 ASP A CA 1
ATOM 793 C C . ASP A 1 96 ? -16.734 -3.721 8.781 1 94.25 96 ASP A C 1
ATOM 795 O O . ASP A 1 96 ? -15.648 -4.199 8.461 1 94.25 96 ASP A O 1
ATOM 799 N N . PRO A 1 97 ? -16.812 -2.502 9.234 1 96.38 97 PRO A N 1
ATOM 800 C CA . PRO A 1 97 ? -15.68 -1.577 9.18 1 96.38 97 PRO A CA 1
ATOM 801 C C . PRO A 1 97 ? -14.461 -2.092 9.945 1 96.38 97 PRO A C 1
ATOM 803 O O . PRO A 1 97 ? -13.328 -1.93 9.484 1 96.38 97 PRO A O 1
ATOM 806 N N . GLU A 1 98 ? -14.695 -2.705 11.078 1 97.75 98 GLU A N 1
ATOM 807 C CA . GLU A 1 98 ? -13.555 -3.135 11.883 1 97.75 98 GLU A CA 1
ATOM 808 C C . GLU A 1 98 ? -12.836 -4.312 11.234 1 97.75 98 GLU A C 1
ATOM 810 O O . GLU A 1 98 ? -11.609 -4.312 11.117 1 97.75 98 GLU A O 1
ATOM 815 N N . SER A 1 99 ? -13.594 -5.324 10.766 1 96.94 99 SER A N 1
ATOM 816 C CA . SER A 1 99 ? -12.992 -6.457 10.078 1 96.94 99 SER A CA 1
ATOM 817 C C . SER A 1 99 ? -12.273 -6.016 8.805 1 96.94 99 SER A C 1
ATOM 819 O O . SER A 1 99 ? -11.141 -6.434 8.555 1 96.94 99 SER A O 1
ATOM 821 N N . ARG A 1 100 ? -12.898 -5.176 8.109 1 97.56 100 ARG A N 1
ATOM 822 C CA . ARG A 1 100 ? -12.32 -4.68 6.867 1 97.56 100 ARG A CA 1
ATOM 823 C C . ARG A 1 100 ? -11.086 -3.828 7.145 1 97.56 100 ARG A C 1
ATOM 825 O O . ARG A 1 100 ? -10.094 -3.9 6.406 1 97.56 100 ARG A O 1
ATOM 832 N N . GLY A 1 101 ? -11.117 -3.006 8.195 1 98.69 101 GLY A N 1
ATOM 833 C CA . GLY A 1 101 ? -9.953 -2.236 8.602 1 98.69 101 GLY A CA 1
ATOM 834 C C . GLY A 1 101 ? -8.742 -3.098 8.883 1 98.69 101 GLY A C 1
ATOM 835 O O . GLY A 1 101 ? -7.621 -2.76 8.484 1 98.69 101 GLY A O 1
ATOM 836 N N . ASN A 1 102 ? -8.984 -4.211 9.531 1 98.44 102 ASN A N 1
ATOM 837 C CA . ASN A 1 102 ? -7.895 -5.133 9.82 1 98.44 102 ASN A CA 1
ATOM 838 C C . ASN A 1 102 ? -7.324 -5.75 8.547 1 98.44 102 ASN A C 1
ATOM 840 O O . ASN A 1 102 ? -6.109 -5.934 8.43 1 98.44 102 ASN A O 1
ATOM 844 N N . ILE A 1 103 ? -8.164 -6.031 7.621 1 98.62 103 ILE A N 1
ATOM 845 C CA . ILE A 1 103 ? -7.73 -6.598 6.348 1 98.62 103 ILE A CA 1
ATOM 846 C C . ILE A 1 103 ? -6.938 -5.555 5.562 1 98.62 103 ILE A C 1
ATOM 848 O O . ILE A 1 103 ? -5.84 -5.84 5.074 1 98.62 103 ILE A O 1
ATOM 852 N N . ASP A 1 104 ? -7.461 -4.344 5.527 1 98.88 104 ASP A N 1
ATOM 853 C CA . ASP A 1 104 ? -6.789 -3.266 4.812 1 98.88 104 ASP A CA 1
ATOM 854 C C . ASP A 1 104 ? -5.406 -2.996 5.402 1 98.88 104 ASP A C 1
ATOM 856 O O . ASP A 1 104 ? -4.438 -2.807 4.664 1 98.88 104 ASP A O 1
ATOM 860 N N . LYS A 1 105 ? -5.348 -3 6.691 1 98.88 105 LYS A N 1
ATOM 861 C CA . LYS A 1 105 ? -4.07 -2.805 7.367 1 98.88 105 LYS A CA 1
ATOM 862 C C . LYS A 1 105 ? -3.025 -3.801 6.871 1 98.88 105 LYS A C 1
ATOM 864 O O . LYS A 1 105 ? -1.892 -3.422 6.574 1 98.88 105 LYS A O 1
ATOM 869 N N . LEU A 1 106 ? -3.395 -5.02 6.695 1 98.88 106 LEU A N 1
ATOM 870 C CA . LEU A 1 106 ? -2.441 -6.066 6.336 1 98.88 106 LEU A CA 1
ATOM 871 C C . LEU A 1 106 ? -2.146 -6.043 4.84 1 98.88 106 LEU A C 1
ATOM 873 O O . LEU A 1 106 ? -1.055 -6.426 4.414 1 98.88 106 LEU A O 1
ATOM 877 N N . LEU A 1 107 ? -3.139 -5.594 4.031 1 98.94 107 LEU A N 1
ATOM 878 C CA . LEU A 1 107 ? -2.846 -5.375 2.617 1 98.94 107 LEU A CA 1
ATOM 879 C C . LEU A 1 107 ? -1.79 -4.289 2.441 1 98.94 107 LEU A C 1
ATOM 881 O O . LEU A 1 107 ? -0.854 -4.449 1.654 1 98.94 107 LEU A O 1
ATOM 885 N N . PHE A 1 108 ? -1.928 -3.217 3.213 1 98.94 108 PHE A N 1
ATOM 886 C CA . PHE A 1 108 ? -0.947 -2.141 3.146 1 98.94 108 PHE A CA 1
ATOM 887 C C . PHE A 1 108 ? 0.375 -2.574 3.768 1 98.94 108 PHE A C 1
ATOM 889 O O . PHE A 1 108 ? 1.445 -2.168 3.311 1 98.94 108 PHE A O 1
ATOM 896 N N . PHE A 1 109 ? 0.33 -3.402 4.848 1 98.81 109 PHE A N 1
ATOM 897 C CA . PHE A 1 109 ? 1.538 -3.988 5.418 1 98.81 109 PHE A CA 1
ATOM 898 C C . PHE A 1 109 ? 2.299 -4.789 4.367 1 98.81 109 PHE A C 1
ATOM 900 O O . PHE A 1 109 ? 3.525 -4.699 4.281 1 98.81 109 PHE A O 1
ATOM 907 N N . ASP A 1 110 ? 1.582 -5.539 3.602 1 98.88 110 ASP A N 1
ATOM 908 C CA . ASP A 1 110 ? 2.215 -6.375 2.586 1 98.88 110 ASP A CA 1
ATOM 909 C C . ASP A 1 110 ? 2.975 -5.527 1.571 1 98.88 110 ASP A C 1
ATOM 911 O O . ASP A 1 110 ? 4.188 -5.68 1.413 1 98.88 110 ASP A O 1
ATOM 915 N N . ILE A 1 111 ? 2.322 -4.551 0.973 1 98.69 111 ILE A N 1
ATOM 916 C CA . ILE A 1 111 ? 2.963 -3.795 -0.098 1 98.69 111 ILE A CA 1
ATOM 917 C C . ILE A 1 111 ? 4 -2.844 0.491 1 98.69 111 ILE A C 1
ATOM 919 O O . ILE A 1 111 ? 5.066 -2.635 -0.097 1 98.69 111 ILE A O 1
ATOM 923 N N . GLY A 1 112 ? 3.746 -2.32 1.677 1 98 112 GLY A N 1
ATOM 924 C CA . GLY A 1 112 ? 4.559 -1.235 2.203 1 98 112 GLY A CA 1
ATOM 925 C C . GLY A 1 112 ? 5.688 -1.714 3.098 1 98 112 GLY A C 1
ATOM 926 O O . GLY A 1 112 ? 6.621 -0.962 3.383 1 98 112 GLY A O 1
ATOM 927 N N . SER A 1 113 ? 5.629 -2.986 3.555 1 98.25 113 SER A N 1
ATOM 928 C CA . SER A 1 113 ? 6.637 -3.486 4.484 1 98.25 113 SER A CA 1
ATOM 929 C C . SER A 1 113 ? 7.156 -4.852 4.055 1 98.25 113 SER A C 1
ATOM 931 O O . SER A 1 113 ? 8.344 -5.012 3.781 1 98.25 113 SER A O 1
ATOM 933 N N . LEU A 1 114 ? 6.293 -5.793 3.906 1 98.75 114 LEU A N 1
ATOM 934 C CA . LEU A 1 114 ? 6.707 -7.168 3.654 1 98.75 114 LEU A CA 1
ATOM 935 C C . LEU A 1 114 ? 7.273 -7.316 2.246 1 98.75 114 LEU A C 1
ATOM 937 O O . LEU A 1 114 ? 8.477 -7.551 2.076 1 98.75 114 LEU A O 1
ATOM 941 N N . TYR A 1 115 ? 6.445 -7.109 1.248 1 98.69 115 TYR A N 1
ATOM 942 C CA . TYR A 1 115 ? 6.91 -7.281 -0.124 1 98.69 115 TYR A CA 1
ATOM 943 C C . TYR A 1 115 ? 8 -6.266 -0.461 1 98.69 115 TYR A C 1
ATOM 945 O O . TYR A 1 115 ? 8.969 -6.59 -1.155 1 98.69 115 TYR A O 1
ATOM 953 N N . LYS A 1 116 ? 7.793 -5.074 0.042 1 98.12 116 LYS A N 1
ATOM 954 C CA . LYS A 1 116 ? 8.828 -4.055 -0.136 1 98.12 116 LYS A CA 1
ATOM 955 C C . LYS A 1 116 ? 10.188 -4.562 0.341 1 98.12 116 LYS A C 1
ATOM 957 O O . LYS A 1 116 ? 11.188 -4.41 -0.357 1 98.12 116 LYS A O 1
ATOM 962 N N . SER A 1 117 ? 10.273 -5.125 1.523 1 98.25 117 SER A N 1
ATOM 963 C CA . SER A 1 117 ? 11.547 -5.562 2.092 1 98.25 117 SER A CA 1
ATOM 964 C C . SER A 1 117 ? 12.125 -6.738 1.309 1 98.25 117 SER A C 1
ATOM 966 O O . SER A 1 117 ? 13.344 -6.871 1.194 1 98.25 117 SER A O 1
ATOM 968 N N . ILE A 1 118 ? 11.25 -7.59 0.745 1 98.44 118 ILE A N 1
ATOM 969 C CA . ILE A 1 118 ? 11.695 -8.688 -0.108 1 98.44 118 ILE A CA 1
ATOM 970 C C . ILE A 1 118 ? 12.391 -8.133 -1.348 1 98.44 118 ILE A C 1
ATOM 972 O O . ILE A 1 118 ? 13.516 -8.523 -1.669 1 98.44 118 ILE A O 1
ATOM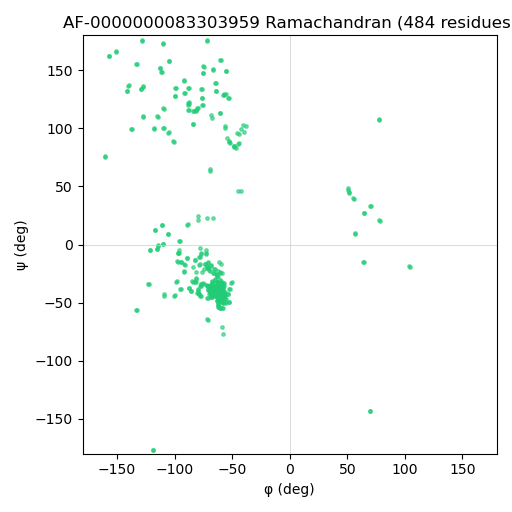 976 N N . VAL A 1 119 ? 11.781 -7.18 -1.992 1 97.12 119 VAL A N 1
ATOM 977 C CA . VAL A 1 119 ? 12.305 -6.602 -3.225 1 97.12 119 VAL A CA 1
ATOM 978 C C . VAL A 1 119 ? 13.586 -5.836 -2.93 1 97.12 119 VAL A C 1
ATOM 980 O O . VAL A 1 119 ? 14.586 -5.992 -3.635 1 97.12 119 VAL A O 1
ATOM 983 N N . ASP A 1 120 ? 13.547 -5.043 -1.834 1 95.69 120 ASP A N 1
ATOM 984 C CA . ASP A 1 120 ? 14.711 -4.23 -1.48 1 95.69 120 ASP A CA 1
ATOM 985 C C . ASP A 1 120 ? 15.93 -5.109 -1.228 1 95.69 120 ASP A C 1
ATOM 987 O O . ASP A 1 120 ? 17.062 -4.73 -1.562 1 95.69 120 ASP A O 1
ATOM 991 N N . TYR A 1 121 ? 15.719 -6.246 -0.648 1 96.69 121 TYR A N 1
ATOM 992 C CA . TYR A 1 121 ? 16.828 -7.109 -0.287 1 96.69 121 TYR A CA 1
ATOM 993 C C . TYR A 1 121 ? 17.328 -7.895 -1.495 1 96.69 121 TYR A C 1
ATOM 995 O O . TYR A 1 121 ? 18.531 -7.922 -1.776 1 96.69 121 TYR A O 1
ATOM 1003 N N . PHE A 1 122 ? 16.453 -8.406 -2.342 1 97 122 PHE A N 1
ATOM 1004 C CA . PHE A 1 122 ? 16.859 -9.391 -3.334 1 97 122 PHE A CA 1
ATOM 1005 C C . PHE A 1 122 ? 17.094 -8.734 -4.688 1 97 122 PHE A C 1
ATOM 1007 O O . PHE A 1 122 ? 17.906 -9.203 -5.484 1 97 122 PHE A O 1
ATOM 1014 N N . HIS A 1 123 ? 16.359 -7.68 -5.012 1 94.25 123 HIS A N 1
ATOM 1015 C CA . HIS A 1 123 ? 16.391 -7.098 -6.348 1 94.25 123 HIS A CA 1
ATOM 1016 C C . HIS A 1 123 ? 17.797 -6.66 -6.723 1 94.25 123 HIS A C 1
ATOM 1018 O O . HIS A 1 123 ? 18.297 -6.988 -7.809 1 94.25 123 HIS A O 1
ATOM 1024 N N . PRO A 1 124 ? 18.531 -5.883 -5.812 1 91.44 124 PRO A N 1
ATOM 1025 C CA . PRO A 1 124 ? 19.906 -5.492 -6.176 1 91.44 124 PRO A CA 1
ATOM 1026 C C . PRO A 1 124 ? 20.812 -6.691 -6.414 1 91.44 124 PRO A C 1
ATOM 1028 O O . PRO A 1 124 ? 21.672 -6.648 -7.297 1 91.44 124 PRO A O 1
ATOM 1031 N N . MET A 1 125 ? 20.594 -7.723 -5.719 1 92.06 125 MET A N 1
ATOM 1032 C CA . MET A 1 125 ? 21.391 -8.93 -5.887 1 92.06 125 MET A CA 1
ATOM 1033 C C . MET A 1 125 ? 21.109 -9.586 -7.238 1 92.06 125 MET A C 1
ATOM 1035 O O . MET A 1 125 ? 22.047 -9.992 -7.934 1 92.06 125 MET A O 1
ATOM 1039 N N . LEU A 1 126 ? 19.922 -9.609 -7.629 1 92.5 126 LEU A N 1
ATOM 1040 C CA . LEU A 1 126 ? 19.5 -10.312 -8.836 1 92.5 126 LEU A CA 1
ATOM 1041 C C . LEU A 1 126 ? 19.766 -9.469 -10.078 1 92.5 126 LEU A C 1
ATOM 1043 O O . LEU A 1 126 ? 20.156 -10 -11.125 1 92.5 126 LEU A O 1
ATOM 1047 N N . MET A 1 127 ? 19.672 -8.156 -9.969 1 89.62 127 MET A N 1
ATOM 1048 C CA . MET A 1 127 ? 19.688 -7.293 -11.148 1 89.62 127 MET A CA 1
ATOM 1049 C C . MET A 1 127 ? 21.109 -6.77 -11.406 1 89.62 127 MET A C 1
ATOM 1051 O O . MET A 1 127 ? 21.531 -6.641 -12.562 1 89.62 127 MET A O 1
ATOM 1055 N N . THR A 1 128 ? 21.844 -6.441 -10.266 1 87.88 128 THR A N 1
ATOM 1056 C CA . THR A 1 128 ? 23.141 -5.793 -10.477 1 87.88 128 THR A CA 1
ATOM 1057 C C . THR A 1 128 ? 24.266 -6.613 -9.859 1 87.88 128 THR A C 1
ATOM 1059 O O . THR A 1 128 ? 25.438 -6.238 -9.945 1 87.88 128 THR A O 1
ATOM 1062 N N . GLY A 1 129 ? 23.891 -7.664 -9.18 1 88 129 GLY A N 1
ATOM 1063 C CA . GLY A 1 129 ? 24.891 -8.547 -8.625 1 88 129 GLY A CA 1
ATOM 1064 C C . GLY A 1 129 ? 25.531 -8.008 -7.363 1 88 129 GLY A C 1
ATOM 1065 O O . GLY A 1 129 ? 26.641 -8.398 -7.004 1 88 129 GLY A O 1
ATOM 1066 N N . GLU A 1 130 ? 24.797 -7.098 -6.777 1 87.75 130 GLU A N 1
ATOM 1067 C CA . GLU A 1 130 ? 25.297 -6.555 -5.516 1 87.75 130 GLU A CA 1
ATOM 1068 C C . GLU A 1 130 ? 25.297 -7.617 -4.418 1 87.75 130 GLU A C 1
ATOM 1070 O O . GLU A 1 130 ? 24.516 -8.562 -4.465 1 87.75 130 GLU A O 1
ATOM 1075 N N . GLY A 1 131 ? 26.219 -7.492 -3.443 1 86.56 131 GLY A N 1
ATOM 1076 C CA . GLY A 1 131 ? 26.234 -8.391 -2.301 1 86.56 131 GLY A CA 1
ATOM 1077 C C . GLY A 1 131 ? 25.094 -8.148 -1.337 1 86.56 131 GLY A C 1
ATOM 1078 O O . GLY A 1 131 ? 24.312 -7.215 -1.514 1 86.56 131 GLY A O 1
ATOM 1079 N N . SER A 1 132 ? 25.109 -9.055 -0.407 1 89.44 132 SER A N 1
ATOM 1080 C CA . SER A 1 132 ? 24.078 -8.938 0.621 1 89.44 132 SER A CA 1
ATOM 1081 C C . SER A 1 132 ? 24.25 -7.652 1.427 1 89.44 132 SER A C 1
ATOM 1083 O O . SER A 1 132 ? 25.359 -7.23 1.71 1 89.44 132 SER A O 1
ATOM 1085 N N . ASP A 1 133 ? 23.172 -7 1.716 1 92.75 133 ASP A N 1
ATOM 1086 C CA . ASP A 1 133 ? 23.109 -5.801 2.543 1 92.75 133 ASP A CA 1
ATOM 1087 C C . ASP A 1 133 ? 22.453 -6.094 3.893 1 92.75 133 ASP A C 1
ATOM 1089 O O . ASP A 1 133 ? 21.266 -6.422 3.957 1 92.75 133 ASP A O 1
ATOM 1093 N N . GLU A 1 134 ? 23.188 -5.93 4.949 1 94.69 134 GLU A N 1
ATOM 1094 C CA . GLU A 1 134 ? 22.734 -6.324 6.285 1 94.69 134 GLU A CA 1
ATOM 1095 C C . GLU A 1 134 ? 21.531 -5.5 6.73 1 94.69 134 GLU A C 1
ATOM 1097 O O . GLU A 1 134 ? 20.625 -6.016 7.391 1 94.69 134 GLU A O 1
ATOM 1102 N N . LYS A 1 135 ? 21.594 -4.234 6.391 1 93.81 135 LYS A N 1
ATOM 1103 C CA . LYS A 1 135 ? 20.484 -3.375 6.766 1 93.81 135 LYS A CA 1
ATOM 1104 C C . LYS A 1 135 ? 19.188 -3.834 6.098 1 93.81 135 LYS A C 1
ATOM 1106 O O . LYS A 1 135 ? 18.141 -3.883 6.738 1 93.81 135 LYS A O 1
ATOM 1111 N N . LYS A 1 136 ? 19.297 -4.184 4.871 1 95.81 136 LYS A N 1
ATOM 1112 C CA . LYS A 1 136 ? 18.125 -4.652 4.121 1 95.81 136 LYS A CA 1
ATOM 1113 C C . LYS A 1 136 ? 17.688 -6.031 4.598 1 95.81 136 LYS A C 1
ATOM 1115 O O . LYS A 1 136 ? 16.484 -6.312 4.672 1 95.81 136 LYS A O 1
ATOM 1120 N N . ALA A 1 137 ? 18.625 -6.906 4.91 1 96.88 137 ALA A N 1
ATOM 1121 C CA . ALA A 1 137 ? 18.312 -8.211 5.477 1 96.88 137 ALA A CA 1
ATOM 1122 C C . ALA A 1 137 ? 17.562 -8.07 6.801 1 96.88 137 ALA A C 1
ATOM 1124 O O . ALA A 1 137 ? 16.594 -8.781 7.051 1 96.88 137 ALA A O 1
ATOM 1125 N N . ASN A 1 138 ? 18.016 -7.16 7.609 1 97.31 138 ASN A N 1
ATOM 1126 C CA . ASN A 1 138 ? 17.375 -6.926 8.898 1 97.31 138 ASN A CA 1
ATOM 1127 C C . ASN A 1 138 ? 15.961 -6.398 8.734 1 97.31 138 ASN A C 1
ATOM 1129 O O . ASN A 1 138 ? 15.07 -6.738 9.516 1 97.31 138 ASN A O 1
ATOM 1133 N N . ALA A 1 139 ? 15.781 -5.57 7.723 1 97.25 139 ALA A N 1
ATOM 1134 C CA . ALA A 1 139 ? 14.438 -5.059 7.445 1 97.25 139 ALA A CA 1
ATOM 1135 C C . ALA A 1 139 ? 13.492 -6.188 7.043 1 97.25 139 ALA A C 1
ATOM 1137 O O . ALA A 1 139 ? 12.336 -6.211 7.457 1 97.25 139 ALA A O 1
ATOM 1138 N N . LEU A 1 140 ? 13.953 -7.094 6.219 1 98.38 140 LEU A N 1
ATOM 1139 C CA . LEU A 1 140 ? 13.164 -8.258 5.828 1 98.38 140 LEU A CA 1
ATOM 1140 C C . LEU A 1 140 ? 12.836 -9.125 7.035 1 98.38 140 LEU A C 1
ATOM 1142 O O . LEU A 1 140 ? 11.68 -9.508 7.23 1 98.38 140 LEU A O 1
ATOM 1146 N N . LYS A 1 141 ? 13.82 -9.367 7.859 1 98.12 141 LYS A N 1
ATOM 1147 C CA . LYS A 1 141 ? 13.609 -10.156 9.07 1 98.12 141 LYS A CA 1
ATOM 1148 C C . LYS A 1 141 ? 12.578 -9.5 9.984 1 98.12 141 LYS A C 1
ATOM 1150 O O . LYS A 1 141 ? 11.727 -10.18 10.547 1 98.12 141 LYS A O 1
ATOM 1155 N N . THR A 1 142 ? 12.664 -8.234 10.102 1 98.38 142 THR A N 1
ATOM 1156 C CA . THR A 1 142 ? 11.719 -7.492 10.938 1 98.38 142 THR A CA 1
ATOM 1157 C C . THR A 1 142 ? 10.297 -7.66 10.422 1 98.38 142 THR A C 1
ATOM 1159 O O . THR A 1 142 ? 9.367 -7.898 11.203 1 98.38 142 THR A O 1
ATOM 1162 N N . ALA A 1 143 ? 10.117 -7.535 9.133 1 98.62 143 ALA A N 1
ATOM 1163 C CA . ALA A 1 143 ? 8.797 -7.711 8.539 1 98.62 143 ALA A CA 1
ATOM 1164 C C . ALA A 1 143 ? 8.266 -9.125 8.781 1 98.62 143 ALA A C 1
ATOM 1166 O O . ALA A 1 143 ? 7.09 -9.305 9.094 1 98.62 143 ALA A O 1
ATOM 1167 N N . LEU A 1 144 ? 9.125 -10.102 8.664 1 98.81 144 LEU A N 1
ATOM 1168 C CA . LEU A 1 144 ? 8.734 -11.484 8.898 1 98.81 144 LEU A CA 1
ATOM 1169 C C . LEU A 1 144 ? 8.414 -11.719 10.367 1 98.81 144 LEU A C 1
ATOM 1171 O O . LEU A 1 144 ? 7.504 -12.477 10.703 1 98.81 144 LEU A O 1
ATOM 1175 N N . ASP A 1 145 ? 9.141 -11.047 11.258 1 98.56 145 ASP A N 1
ATOM 1176 C CA . ASP A 1 145 ? 8.852 -11.125 12.688 1 98.56 145 ASP A CA 1
ATOM 1177 C C . ASP A 1 145 ? 7.473 -10.555 13 1 98.56 145 ASP A C 1
ATOM 1179 O O . ASP A 1 145 ? 6.719 -11.133 13.789 1 98.56 145 ASP A O 1
ATOM 1183 N N . TYR A 1 146 ? 7.176 -9.438 12.414 1 98.38 146 TYR A N 1
ATOM 1184 C CA . TYR A 1 146 ? 5.844 -8.867 12.602 1 98.38 146 TYR A CA 1
ATOM 1185 C C . TYR A 1 146 ? 4.766 -9.852 12.156 1 98.38 146 TYR A C 1
ATOM 1187 O O . TYR A 1 146 ? 3.818 -10.117 12.906 1 98.38 146 TYR A O 1
ATOM 1195 N N . LEU A 1 147 ? 4.926 -10.375 10.953 1 98.75 147 LEU A N 1
ATOM 1196 C CA . LEU A 1 147 ? 3.918 -11.273 10.406 1 98.75 147 LEU A CA 1
ATOM 1197 C C . LEU A 1 147 ? 3.766 -12.516 11.273 1 98.75 147 LEU A C 1
ATOM 1199 O O . LEU A 1 147 ? 2.646 -12.961 11.539 1 98.75 147 LEU A O 1
ATOM 1203 N N . ASP A 1 148 ? 4.891 -13.09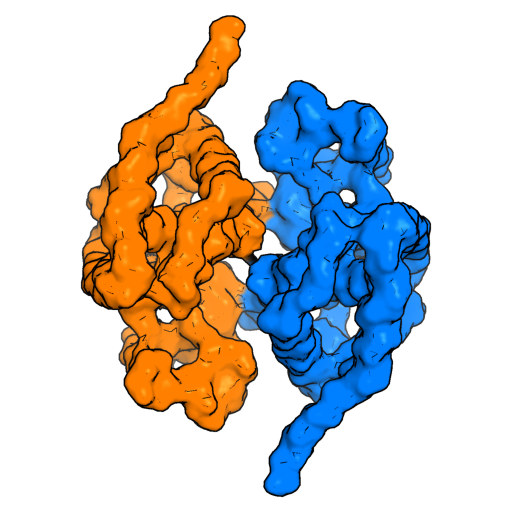4 11.68 1 98.69 148 ASP A N 1
ATOM 1204 C CA . ASP A 1 148 ? 4.852 -14.258 12.57 1 98.69 148 ASP A CA 1
ATOM 1205 C C . ASP A 1 148 ? 4.129 -13.922 13.875 1 98.69 148 ASP A C 1
ATOM 1207 O O . ASP A 1 148 ? 3.377 -14.75 14.398 1 98.69 148 ASP A O 1
ATOM 1211 N N . GLY A 1 149 ? 4.371 -12.727 14.406 1 97.94 149 GLY A N 1
ATOM 1212 C CA . GLY A 1 149 ? 3.68 -12.266 15.594 1 97.94 149 GLY A CA 1
ATOM 1213 C C . GLY A 1 149 ? 2.18 -12.133 15.398 1 97.94 149 GLY A C 1
ATOM 1214 O O . GLY A 1 149 ? 1.398 -12.547 16.25 1 97.94 149 GLY A O 1
ATOM 1215 N N . PHE A 1 150 ? 1.774 -11.547 14.266 1 97.38 150 PHE A N 1
ATOM 1216 C CA . PHE A 1 150 ? 0.354 -11.445 13.953 1 97.38 150 PHE A CA 1
ATOM 1217 C C . PHE A 1 150 ? -0.299 -12.82 13.922 1 97.38 150 PHE A C 1
ATOM 1219 O O . PHE A 1 150 ? -1.396 -13 14.453 1 97.38 150 PHE A O 1
ATOM 1226 N N . LEU A 1 151 ? 0.356 -13.773 13.359 1 98.31 151 LEU A N 1
ATOM 1227 C CA . LEU A 1 151 ? -0.171 -15.117 13.125 1 98.31 151 LEU A CA 1
ATOM 1228 C C . LEU A 1 151 ? -0.138 -15.945 14.398 1 98.31 151 LEU A C 1
ATOM 1230 O O . LEU A 1 151 ? -0.734 -17.016 14.461 1 98.31 151 LEU A O 1
ATOM 1234 N N . SER A 1 152 ? 0.539 -15.461 15.438 1 97.31 152 SER A N 1
ATOM 1235 C CA . SER A 1 152 ? 0.589 -16.188 16.703 1 97.31 152 SER A CA 1
ATOM 1236 C C . SER A 1 152 ? -0.757 -16.141 17.422 1 97.31 152 SER A C 1
ATOM 1238 O O . SER A 1 152 ? -1.021 -16.953 18.312 1 97.31 152 SER A O 1
ATOM 1240 N N . GLN A 1 153 ? -1.645 -15.227 16.984 1 92.94 153 GLN A N 1
AT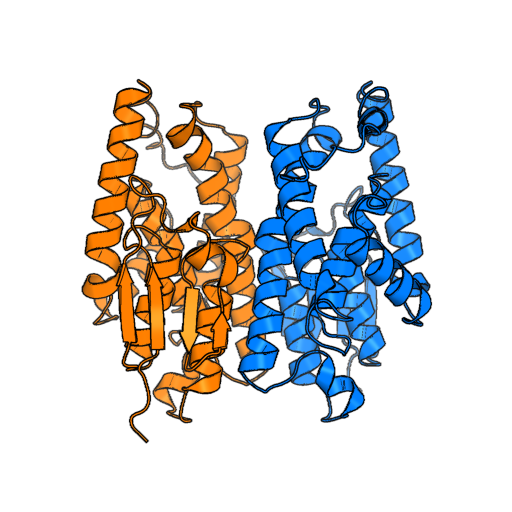OM 1241 C CA . GLN A 1 153 ? -2.873 -14.977 17.734 1 92.94 153 GLN A CA 1
ATOM 1242 C C . GLN A 1 153 ? -4.102 -15.398 16.922 1 92.94 153 GLN A C 1
ATOM 1244 O O . GLN A 1 153 ? -5.23 -15.281 17.406 1 92.94 153 GLN A O 1
ATOM 1249 N N . GLN A 1 154 ? -3.916 -15.875 15.758 1 94.38 154 GLN A N 1
ATOM 1250 C CA . GLN A 1 154 ? -5.039 -16.141 14.867 1 94.38 154 GLN A CA 1
ATOM 1251 C C . GLN A 1 154 ? -4.676 -17.188 13.82 1 94.38 154 GLN A C 1
ATOM 1253 O O . GLN A 1 154 ? -3.496 -17.422 13.562 1 94.38 154 GLN A O 1
ATOM 1258 N N . THR A 1 155 ? -5.734 -17.781 13.18 1 96.12 155 THR A N 1
ATOM 1259 C CA . THR A 1 155 ? -5.555 -18.844 12.211 1 96.12 155 THR A CA 1
ATOM 1260 C C . THR A 1 155 ? -5.129 -18.297 10.859 1 96.12 155 THR A C 1
ATOM 1262 O O . THR A 1 155 ? -4.297 -18.891 10.172 1 96.12 155 THR A O 1
ATOM 1265 N N . PHE A 1 156 ? -5.746 -17.25 10.492 1 97.88 156 PHE A N 1
ATOM 1266 C CA . PHE A 1 156 ? -5.402 -16.516 9.273 1 97.88 156 PHE A CA 1
ATOM 1267 C C . PHE A 1 156 ? -4.781 -15.172 9.602 1 97.88 156 PHE A C 1
ATOM 1269 O O . PHE A 1 156 ? -4.645 -14.812 10.773 1 97.88 156 PHE A O 1
ATOM 1276 N N . VAL A 1 157 ? -4.305 -14.453 8.602 1 98 157 VAL A N 1
ATOM 1277 C CA . VAL A 1 157 ? -3.619 -13.211 8.922 1 98 157 VAL A CA 1
ATOM 1278 C C . VAL A 1 157 ? -4.594 -12.242 9.586 1 98 157 VAL A C 1
ATOM 1280 O O . VAL A 1 157 ? -4.176 -11.344 10.328 1 98 157 VAL A O 1
ATOM 1283 N N . VAL A 1 158 ? -5.906 -12.398 9.258 1 96.94 158 VAL A N 1
ATOM 1284 C CA . VAL A 1 158 ? -6.965 -11.695 9.969 1 96.94 158 VAL A CA 1
ATOM 1285 C C . VAL A 1 158 ? -8.023 -12.695 10.445 1 96.94 158 VAL A C 1
ATOM 1287 O O . VAL A 1 158 ? -8.727 -13.289 9.633 1 96.94 158 VAL A O 1
ATOM 1290 N N . GLY A 1 159 ? -8.133 -12.938 11.656 1 94.69 159 GLY A N 1
ATOM 1291 C CA . GLY A 1 159 ? -9.203 -13.727 12.25 1 94.69 159 GLY A CA 1
ATOM 1292 C C . GLY A 1 159 ? -9.117 -15.203 11.891 1 94.69 159 GLY A C 1
ATOM 1293 O O . GLY A 1 159 ? -8.023 -15.766 11.812 1 94.69 159 GLY A O 1
ATOM 1294 N N . ASP A 1 160 ? -10.336 -15.789 11.703 1 94.5 160 ASP A N 1
ATOM 1295 C CA . ASP A 1 160 ? -10.406 -17.234 11.617 1 94.5 160 ASP A CA 1
ATOM 1296 C C . ASP A 1 160 ? -10.906 -17.688 10.242 1 94.5 160 ASP A C 1
ATOM 1298 O O . ASP A 1 160 ? -11.281 -18.844 10.062 1 94.5 160 ASP A O 1
ATOM 1302 N N . SER A 1 161 ? -10.93 -16.797 9.352 1 94.69 161 SER A N 1
ATOM 1303 C CA . SER A 1 161 ? -11.359 -17.125 7.992 1 94.69 161 SER A CA 1
ATOM 1304 C C . SER A 1 161 ? -10.398 -16.547 6.957 1 94.69 161 SER A C 1
ATOM 1306 O O . SER A 1 161 ? -9.727 -15.555 7.211 1 94.69 161 SER A O 1
ATOM 1308 N N . LEU A 1 162 ? -10.414 -17.203 5.793 1 96.62 162 LEU A N 1
ATOM 1309 C CA . LEU A 1 162 ? -9.617 -16.734 4.668 1 96.62 162 LEU A CA 1
ATOM 1310 C C . LEU A 1 162 ? -10.094 -15.367 4.199 1 96.62 162 LEU A C 1
ATOM 1312 O O . LEU A 1 162 ? -11.297 -15.133 4.082 1 96.62 162 LEU A O 1
ATOM 1316 N N . THR A 1 163 ? -9.156 -14.469 4.027 1 97.56 163 THR A N 1
ATOM 1317 C CA . THR A 1 163 ? -9.453 -13.164 3.451 1 97.56 163 THR A CA 1
ATOM 1318 C C . THR A 1 163 ? -8.516 -12.859 2.287 1 97.56 163 THR A C 1
ATOM 1320 O O . THR A 1 163 ? -7.562 -13.602 2.043 1 97.56 163 THR A O 1
ATOM 1323 N N . ILE A 1 164 ? -8.703 -11.766 1.591 1 98.44 164 ILE A N 1
ATOM 1324 C CA . ILE A 1 164 ? -7.84 -11.359 0.486 1 98.44 164 ILE A CA 1
ATOM 1325 C C . ILE A 1 164 ? -6.469 -10.953 1.023 1 98.44 164 ILE A C 1
ATOM 1327 O O . ILE A 1 164 ? -5.48 -10.953 0.285 1 98.44 164 ILE A O 1
ATOM 1331 N N . ALA A 1 165 ? -6.363 -10.578 2.293 1 98.81 165 ALA A N 1
ATOM 1332 C CA . ALA A 1 165 ? -5.047 -10.32 2.873 1 98.81 165 ALA A CA 1
ATOM 1333 C C . ALA A 1 165 ? -4.203 -11.586 2.91 1 98.81 165 ALA A C 1
ATOM 1335 O O . ALA A 1 165 ? -2.988 -11.539 2.695 1 98.81 165 ALA A O 1
ATOM 1336 N N . ASP A 1 166 ? -4.848 -12.695 3.182 1 98.75 166 ASP A N 1
ATOM 1337 C CA . ASP A 1 166 ? -4.129 -13.961 3.131 1 98.75 166 ASP A CA 1
ATOM 1338 C C . ASP A 1 166 ? -3.59 -14.234 1.729 1 98.75 166 ASP A C 1
ATOM 1340 O O . ASP A 1 166 ? -2.447 -14.664 1.571 1 98.75 166 ASP A O 1
ATOM 1344 N N . LEU A 1 167 ? -4.391 -13.984 0.736 1 98.81 167 LEU A N 1
ATOM 1345 C CA . LEU A 1 167 ? -3.996 -14.266 -0.641 1 98.81 167 LEU A CA 1
ATOM 1346 C C . LEU A 1 167 ? -2.834 -13.375 -1.062 1 98.81 167 LEU A C 1
ATOM 1348 O O . LEU A 1 167 ? -1.888 -13.836 -1.702 1 98.81 167 LEU A O 1
ATOM 1352 N N . SER A 1 168 ? -2.918 -12.117 -0.687 1 98.88 168 SER A N 1
ATOM 1353 C CA . SER A 1 168 ? -1.841 -11.18 -0.993 1 98.88 168 SER A CA 1
ATOM 1354 C C . SER A 1 168 ? -0.537 -11.594 -0.323 1 98.88 168 SER A C 1
ATOM 1356 O O . SER A 1 168 ? 0.495 -11.727 -0.985 1 98.88 168 SER A O 1
ATOM 1358 N N . ILE A 1 169 ? -0.571 -11.82 0.936 1 98.94 169 ILE A N 1
ATOM 1359 C CA . ILE A 1 169 ? 0.609 -12.133 1.734 1 98.94 169 ILE A CA 1
ATOM 1360 C C . ILE A 1 169 ? 1.146 -13.508 1.344 1 98.94 169 ILE A C 1
ATOM 1362 O O . ILE A 1 169 ? 2.361 -13.719 1.306 1 98.94 169 ILE A O 1
ATOM 1366 N N . LEU A 1 170 ? 0.242 -14.453 1.005 1 98.88 170 LEU A N 1
ATOM 1367 C CA . LEU A 1 170 ? 0.655 -15.773 0.532 1 98.88 170 LEU A CA 1
ATOM 1368 C C . LEU A 1 170 ? 1.532 -15.648 -0.709 1 98.88 170 LEU A C 1
ATOM 1370 O O . LEU A 1 170 ? 2.555 -16.328 -0.818 1 98.88 170 LEU A O 1
ATOM 1374 N N . SER A 1 171 ? 1.149 -14.836 -1.604 1 98.75 171 SER A N 1
ATOM 1375 C CA . SER A 1 171 ? 1.931 -14.648 -2.822 1 98.75 171 SER A CA 1
ATOM 1376 C C . SER A 1 171 ? 3.297 -14.047 -2.518 1 98.75 171 SER A C 1
ATOM 1378 O O . SER A 1 171 ? 4.293 -14.398 -3.146 1 98.75 171 SER A O 1
ATOM 1380 N N . SER A 1 172 ? 3.379 -13.125 -1.539 1 98.75 172 SER A N 1
ATOM 1381 C CA . SER A 1 172 ? 4.652 -12.547 -1.12 1 98.75 172 SER A CA 1
ATOM 1382 C C . SER A 1 172 ? 5.547 -13.602 -0.468 1 98.75 172 SER A C 1
ATOM 1384 O O . SER A 1 172 ? 6.738 -13.68 -0.765 1 98.75 172 SER A O 1
ATOM 1386 N N . ILE A 1 173 ? 4.973 -14.414 0.367 1 98.81 173 ILE A N 1
ATOM 1387 C CA . ILE A 1 173 ? 5.738 -15.406 1.108 1 98.81 173 ILE A CA 1
ATOM 1388 C C . ILE A 1 173 ? 6.223 -16.5 0.156 1 98.81 173 ILE A C 1
ATOM 1390 O O . ILE A 1 173 ? 7.355 -16.984 0.273 1 98.81 173 ILE A O 1
ATOM 1394 N N . THR A 1 174 ? 5.398 -16.906 -0.805 1 98.62 174 THR A N 1
ATOM 1395 C CA . THR A 1 174 ? 5.82 -17.922 -1.751 1 98.62 174 THR A CA 1
ATOM 1396 C C . THR A 1 174 ? 6.867 -17.375 -2.715 1 98.62 174 THR A C 1
ATOM 1398 O O . THR A 1 174 ? 7.586 -18.141 -3.359 1 98.62 174 THR A O 1
ATOM 1401 N N . GLN A 1 175 ? 6.926 -16.062 -2.84 1 98.06 175 GLN A N 1
ATOM 1402 C CA . GLN A 1 175 ? 8.023 -15.453 -3.584 1 98.06 175 GLN A CA 1
ATOM 1403 C C . GLN A 1 175 ? 9.367 -15.727 -2.904 1 98.06 175 GLN A C 1
ATOM 1405 O O . GLN A 1 175 ? 10.383 -15.898 -3.574 1 98.06 175 GLN A O 1
ATOM 1410 N N . LEU A 1 176 ? 9.422 -15.711 -1.566 1 98 176 LEU A N 1
ATOM 1411 C CA . LEU A 1 176 ? 10.617 -16.078 -0.818 1 98 176 LEU A CA 1
ATOM 1412 C C . LEU A 1 176 ? 11.016 -17.516 -1.09 1 98 176 LEU A C 1
ATOM 1414 O O . LEU A 1 176 ? 12.211 -17.828 -1.181 1 98 176 LEU A O 1
ATOM 1418 N N . GLU A 1 177 ? 9.984 -18.344 -1.225 1 95.62 177 GLU A N 1
ATOM 1419 C CA . GLU A 1 177 ? 10.258 -19.719 -1.6 1 95.62 177 GLU A CA 1
ATOM 1420 C C . GLU A 1 177 ? 10.953 -19.797 -2.953 1 95.62 177 GLU A C 1
ATOM 1422 O O . GLU A 1 177 ? 11.922 -20.547 -3.115 1 95.62 177 GLU A O 1
ATOM 1427 N N . ALA A 1 178 ? 10.477 -19.078 -3.875 1 96.44 178 ALA A N 1
ATOM 1428 C CA . ALA A 1 178 ? 11.07 -19.031 -5.211 1 96.44 178 ALA A CA 1
ATOM 1429 C C . ALA A 1 178 ? 12.508 -18.531 -5.16 1 96.44 178 ALA A C 1
ATOM 1431 O O . ALA A 1 178 ? 13.312 -18.844 -6.039 1 96.44 178 ALA A O 1
ATOM 1432 N N . LEU A 1 179 ? 12.828 -17.766 -4.117 1 96.56 179 LEU A N 1
ATOM 1433 C CA . LEU A 1 179 ? 14.148 -17.172 -3.955 1 96.56 179 LEU A CA 1
ATOM 1434 C C . LEU A 1 179 ? 15.031 -18.047 -3.064 1 96.56 179 LEU A C 1
ATOM 1436 O O . LEU A 1 179 ? 16.109 -17.625 -2.648 1 96.56 179 LEU A O 1
ATOM 1440 N N . ASP A 1 180 ? 14.508 -19.203 -2.637 1 93.88 180 ASP A N 1
ATOM 1441 C CA . ASP A 1 180 ? 15.195 -20.172 -1.797 1 93.88 180 ASP A CA 1
ATOM 1442 C C . ASP A 1 180 ? 15.508 -19.594 -0.421 1 93.88 180 ASP A C 1
ATOM 1444 O O . ASP A 1 180 ? 16.562 -19.891 0.157 1 93.88 180 ASP A O 1
ATOM 1448 N N . PHE A 1 181 ? 14.695 -18.656 -0.013 1 95.56 181 PHE A N 1
ATOM 1449 C CA . PHE A 1 181 ? 14.766 -18.125 1.342 1 95.56 181 PHE A CA 1
ATOM 1450 C C . PHE A 1 181 ? 13.906 -18.938 2.295 1 95.56 181 PHE A C 1
ATOM 1452 O O . PHE A 1 181 ? 12.695 -19.062 2.1 1 95.56 181 PHE A O 1
ATOM 1459 N N . LYS A 1 182 ? 14.453 -19.469 3.301 1 94.06 182 LYS A N 1
ATOM 1460 C CA . LYS A 1 182 ? 13.75 -20.375 4.211 1 94.06 182 LYS A CA 1
ATOM 1461 C C . LYS A 1 182 ? 13.055 -19.594 5.324 1 94.06 182 LYS A C 1
ATOM 1463 O O . LYS A 1 182 ? 13.648 -18.703 5.938 1 94.06 182 LYS A O 1
ATOM 1468 N N . ILE A 1 183 ? 11.789 -20 5.566 1 96.12 183 ILE A N 1
ATOM 1469 C CA . ILE A 1 183 ? 11.031 -19.344 6.617 1 96.12 183 ILE A CA 1
ATOM 1470 C C . ILE A 1 183 ? 10.812 -20.297 7.781 1 96.12 183 ILE A C 1
ATOM 1472 O O . ILE A 1 183 ? 9.953 -20.062 8.633 1 96.12 183 ILE A O 1
ATOM 1476 N N . THR A 1 184 ? 11.516 -21.391 7.934 1 92.38 184 THR A N 1
ATOM 1477 C CA . THR A 1 184 ? 11.305 -22.453 8.906 1 92.38 184 THR A CA 1
ATOM 1478 C C . THR A 1 184 ? 11.531 -21.953 10.328 1 92.38 184 THR A C 1
ATOM 1480 O O . THR A 1 184 ? 11.039 -22.531 11.289 1 92.38 184 THR A O 1
ATOM 1483 N N . GLY A 1 185 ? 12.266 -20.844 10.516 1 94.56 185 GLY A N 1
ATOM 1484 C CA . GLY A 1 185 ? 12.477 -20.266 11.828 1 94.56 185 GLY A CA 1
ATOM 1485 C C . GLY A 1 185 ? 11.281 -19.484 12.344 1 94.56 185 GLY A C 1
ATOM 1486 O O . GLY A 1 185 ? 11.242 -19.094 13.508 1 94.56 185 GLY A O 1
ATOM 1487 N N . TYR A 1 186 ? 10.273 -19.312 11.469 1 98.06 186 TYR A N 1
ATOM 1488 C CA . TYR A 1 186 ? 9.039 -18.625 11.82 1 98.06 186 TYR A CA 1
ATOM 1489 C C . TYR A 1 186 ? 7.895 -19.609 12 1 98.06 186 TYR A C 1
ATOM 1491 O O . TYR A 1 186 ? 7.18 -19.922 11.047 1 98.06 186 TYR A O 1
ATOM 1499 N N . LYS A 1 187 ? 7.656 -19.984 13.219 1 98.06 187 LYS A N 1
ATOM 1500 C CA . LYS A 1 187 ? 6.789 -21.109 13.547 1 98.06 187 LYS A CA 1
ATOM 1501 C C . LYS A 1 187 ? 5.363 -20.875 13.062 1 98.06 187 LYS A C 1
ATOM 1503 O O . LYS A 1 187 ? 4.781 -21.719 12.383 1 98.06 187 LYS A O 1
ATOM 1508 N N . HIS A 1 188 ? 4.805 -19.75 13.461 1 98.62 188 HIS A N 1
ATOM 1509 C CA . HIS A 1 188 ? 3.41 -19.469 13.133 1 98.62 188 HIS A CA 1
ATOM 1510 C C . HIS A 1 188 ? 3.234 -19.219 11.641 1 98.62 188 HIS A C 1
ATOM 1512 O O . HIS A 1 188 ? 2.234 -19.625 11.055 1 98.62 188 HIS A O 1
ATOM 1518 N N . LEU A 1 189 ? 4.203 -18.562 11.062 1 98.62 189 LEU A N 1
ATOM 1519 C CA . LEU A 1 189 ? 4.199 -18.312 9.625 1 98.62 189 LEU A CA 1
ATOM 1520 C C . LEU A 1 189 ? 4.277 -19.609 8.844 1 98.62 189 LEU A C 1
ATOM 1522 O O . LEU A 1 189 ? 3.547 -19.797 7.871 1 98.62 189 LEU A O 1
ATOM 1526 N N . SER A 1 190 ? 5.152 -20.5 9.281 1 98.19 190 SER A N 1
ATOM 1527 C CA . SER A 1 190 ? 5.301 -21.797 8.625 1 98.19 190 SER A CA 1
ATOM 1528 C C . SER A 1 190 ? 4.012 -22.609 8.695 1 98.19 190 SER A C 1
ATOM 1530 O O . SER A 1 190 ? 3.611 -23.234 7.715 1 98.19 190 SER A O 1
ATOM 1532 N N . ARG A 1 191 ? 3.391 -22.594 9.82 1 98.19 191 ARG A N 1
ATOM 1533 C CA . ARG A 1 191 ? 2.119 -23.297 9.992 1 98.19 191 ARG A CA 1
ATOM 1534 C C . ARG A 1 191 ? 1.056 -22.734 9.055 1 98.19 191 ARG A C 1
ATOM 1536 O O . ARG A 1 191 ? 0.331 -23.484 8.398 1 98.19 191 ARG A O 1
ATOM 1543 N N . TRP A 1 192 ? 0.959 -21.422 9.023 1 98.62 192 TRP A N 1
ATOM 1544 C CA . TRP A 1 192 ? 0.007 -20.734 8.172 1 98.62 192 TRP A CA 1
ATOM 1545 C C . TRP A 1 192 ? 0.236 -21.078 6.703 1 98.62 192 TRP A C 1
ATOM 1547 O O . TRP A 1 192 ? -0.712 -21.391 5.977 1 98.62 192 TRP A O 1
ATOM 1557 N N . LEU A 1 193 ? 1.489 -21.047 6.258 1 98.62 193 LEU A N 1
ATOM 1558 C CA . LEU A 1 193 ? 1.836 -21.344 4.875 1 98.62 193 LEU A CA 1
ATOM 1559 C C . LEU A 1 193 ? 1.43 -22.781 4.52 1 98.62 193 LEU A C 1
ATOM 1561 O O . LEU A 1 193 ? 0.796 -23 3.486 1 98.62 193 LEU A O 1
ATOM 1565 N N . GLN A 1 194 ? 1.786 -23.688 5.344 1 97.88 194 GLN A N 1
ATOM 1566 C CA . GLN A 1 194 ? 1.457 -25.094 5.102 1 97.88 194 GLN A CA 1
ATOM 1567 C C . GLN A 1 194 ? -0.053 -25.297 5.039 1 97.88 194 GLN A C 1
ATOM 1569 O O . GLN A 1 194 ? -0.549 -26.016 4.168 1 97.88 194 GLN A O 1
ATOM 1574 N N . LYS A 1 195 ? -0.741 -24.719 5.934 1 98.25 195 LYS A N 1
ATOM 1575 C CA . LYS A 1 195 ? -2.197 -24.812 5.945 1 98.25 195 LYS A CA 1
ATOM 1576 C C . LYS A 1 195 ? -2.793 -24.344 4.617 1 98.25 195 LYS A C 1
ATOM 1578 O O . LYS A 1 195 ? -3.645 -25.031 4.043 1 98.25 195 LYS A O 1
ATOM 1583 N N . LEU A 1 196 ? -2.381 -23.172 4.148 1 98.38 196 LEU A N 1
ATOM 1584 C CA . LEU A 1 196 ? -2.973 -22.609 2.938 1 98.38 196 LEU A CA 1
ATOM 1585 C C . LEU A 1 196 ? -2.6 -23.438 1.714 1 98.38 196 LEU A C 1
ATOM 1587 O O . LEU A 1 196 ? -3.424 -23.641 0.82 1 98.38 196 LEU A O 1
ATOM 1591 N N . LYS A 1 197 ? -1.376 -23.938 1.668 1 98.19 197 LYS A N 1
ATOM 1592 C CA . LYS A 1 197 ? -0.964 -24.812 0.569 1 98.19 197 LYS A CA 1
ATOM 1593 C C . LYS A 1 197 ? -1.843 -26.047 0.494 1 98.19 197 LYS A C 1
ATOM 1595 O O . LYS A 1 197 ? -2.158 -26.531 -0.597 1 98.19 197 LYS A O 1
ATOM 1600 N N . GLU A 1 198 ? -2.238 -26.516 1.606 1 97.69 198 GLU A N 1
ATOM 1601 C CA . GLU A 1 198 ? -3.012 -27.75 1.682 1 97.69 198 GLU A CA 1
ATOM 1602 C C . GLU A 1 198 ? -4.504 -27.484 1.489 1 97.69 198 GLU A C 1
ATOM 1604 O O . GLU A 1 198 ? -5.195 -28.25 0.821 1 97.69 198 GLU A O 1
ATOM 1609 N N . ASP A 1 199 ? -5.031 -26.406 2.055 1 96.75 199 ASP A N 1
ATOM 1610 C CA . ASP A 1 199 ? -6.469 -26.172 2.164 1 96.75 199 ASP A CA 1
ATOM 1611 C C . ASP A 1 199 ? -7.02 -25.531 0.894 1 96.75 199 ASP A C 1
ATOM 1613 O O . ASP A 1 199 ? -8.203 -25.656 0.586 1 96.75 199 ASP A O 1
ATOM 1617 N N . LEU A 1 200 ? -6.223 -24.719 0.184 1 97.5 200 LEU A N 1
ATOM 1618 C CA . LEU A 1 200 ? -6.727 -24.047 -1.004 1 97.5 200 LEU A CA 1
ATOM 1619 C C . LEU A 1 200 ? -6.691 -24.969 -2.217 1 97.5 200 LEU A C 1
ATOM 1621 O O . LEU A 1 200 ? -5.613 -25.328 -2.697 1 97.5 200 LEU A O 1
ATOM 1625 N N . PRO A 1 201 ? -7.801 -25.281 -2.744 1 97.69 201 PRO A N 1
ATOM 1626 C CA . PRO A 1 201 ? -7.828 -26.25 -3.846 1 97.69 201 PRO A CA 1
ATOM 1627 C C . PRO A 1 201 ? -7.188 -25.703 -5.121 1 97.69 201 PRO A C 1
ATOM 1629 O O . PRO A 1 201 ? -6.762 -26.484 -5.984 1 97.69 201 PRO A O 1
ATOM 1632 N N . TYR A 1 202 ? -7.047 -24.469 -5.219 1 97.75 202 TYR A N 1
ATOM 1633 C CA . TYR A 1 202 ? -6.516 -23.844 -6.43 1 97.75 202 TYR A CA 1
ATOM 1634 C C . TYR A 1 202 ? -5.082 -23.375 -6.219 1 97.75 202 TYR A C 1
ATOM 1636 O O . TYR A 1 202 ? -4.523 -22.672 -7.055 1 97.75 202 TYR A O 1
ATOM 1644 N N . PHE A 1 203 ? -4.402 -23.703 -5.137 1 98.56 203 PHE A N 1
ATOM 1645 C CA . PHE A 1 203 ? -3.055 -23.234 -4.844 1 98.56 203 PHE A CA 1
ATOM 1646 C C . PHE A 1 203 ? -2.088 -23.625 -5.953 1 98.56 203 PHE A C 1
ATOM 1648 O O . PHE A 1 203 ? -1.418 -22.766 -6.531 1 98.56 203 PHE A O 1
ATOM 1655 N N . ASP A 1 204 ? -2.02 -24.891 -6.266 1 98.31 204 ASP A N 1
ATOM 1656 C CA . ASP A 1 204 ? -1.056 -25.375 -7.25 1 98.31 204 ASP A CA 1
ATOM 1657 C C . ASP A 1 204 ? -1.33 -24.781 -8.633 1 98.31 204 ASP A C 1
ATOM 1659 O O . ASP A 1 204 ? -0.404 -24.344 -9.32 1 98.31 204 ASP A O 1
ATOM 1663 N N . GLU A 1 205 ? -2.584 -24.766 -8.992 1 98 205 GLU A N 1
ATOM 1664 C CA . GLU A 1 205 ? -2.977 -24.234 -10.297 1 98 205 GLU A CA 1
ATOM 1665 C C . GLU A 1 205 ? -2.527 -22.7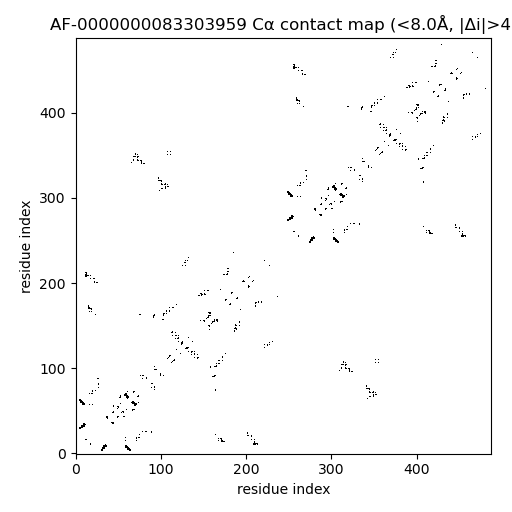81 -10.453 1 98 205 GLU A C 1
ATOM 1667 O O . GLU A 1 205 ? -2.053 -22.391 -11.523 1 98 205 GLU A O 1
ATOM 1672 N N . CYS A 1 206 ? -2.553 -22.016 -9.359 1 98.44 206 CYS A N 1
ATOM 1673 C CA . CYS A 1 206 ? -2.291 -20.578 -9.438 1 98.44 206 CYS A CA 1
ATOM 1674 C C . CYS A 1 206 ? -0.813 -20.281 -9.211 1 98.44 206 CYS A C 1
ATOM 1676 O O . CYS A 1 206 ? -0.319 -19.234 -9.617 1 98.44 206 CYS A O 1
ATOM 1678 N N . ASN A 1 207 ? -0.064 -21.172 -8.539 1 98.62 207 ASN A N 1
ATOM 1679 C CA . ASN A 1 207 ? 1.217 -20.734 -7.996 1 98.62 207 ASN A CA 1
ATOM 1680 C C . ASN A 1 207 ? 2.369 -21.594 -8.516 1 98.62 207 ASN A C 1
ATOM 1682 O O . ASN A 1 207 ? 3.471 -21.078 -8.742 1 98.62 207 ASN A O 1
ATOM 1686 N N . LYS A 1 208 ? 2.174 -22.859 -8.742 1 97.94 208 LYS A N 1
ATOM 1687 C CA . LYS A 1 208 ? 3.279 -23.797 -8.93 1 97.94 208 LYS A CA 1
ATOM 1688 C C . LYS A 1 208 ? 4.137 -23.406 -10.133 1 97.94 208 LYS A C 1
ATOM 1690 O O . LYS A 1 208 ? 5.355 -23.25 -10.008 1 97.94 208 LYS A O 1
ATOM 1695 N N . GLU A 1 209 ? 3.516 -23.25 -11.266 1 96.88 209 GLU A N 1
ATOM 1696 C CA . GLU A 1 209 ? 4.246 -22.891 -12.477 1 96.88 209 GLU A CA 1
ATOM 1697 C C . GLU A 1 209 ? 4.977 -21.562 -12.305 1 96.88 209 GLU A C 1
ATOM 1699 O O . GLU A 1 209 ? 6.137 -21.438 -12.688 1 96.88 209 GLU A O 1
ATOM 1704 N N . GLY A 1 210 ? 4.285 -20.578 -11.727 1 97.62 210 GLY A N 1
ATOM 1705 C CA . GLY A 1 210 ? 4.867 -19.25 -11.555 1 97.62 210 GLY A CA 1
ATOM 1706 C C . GLY A 1 210 ? 6.055 -19.25 -10.609 1 97.62 210 GLY A C 1
ATOM 1707 O O . GLY A 1 210 ? 7.066 -18.594 -10.883 1 97.62 210 GLY A O 1
ATOM 1708 N N . ILE A 1 211 ? 5.934 -19.969 -9.5 1 97.94 211 ILE A N 1
ATOM 1709 C CA . ILE A 1 211 ? 7.012 -20.062 -8.523 1 97.94 211 ILE A CA 1
ATOM 1710 C C . ILE A 1 211 ? 8.234 -20.703 -9.172 1 97.94 211 ILE A C 1
ATOM 1712 O O . ILE A 1 211 ? 9.359 -20.203 -9.023 1 97.94 211 ILE A O 1
ATOM 1716 N N . ASP A 1 212 ? 8.023 -21.766 -9.961 1 97.62 212 ASP A N 1
ATOM 1717 C CA . ASP A 1 212 ? 9.109 -22.469 -10.625 1 97.62 212 ASP A CA 1
ATOM 1718 C C . ASP A 1 212 ? 9.773 -21.578 -11.68 1 97.62 212 ASP A C 1
ATOM 1720 O O . ASP A 1 212 ? 11 -21.578 -11.812 1 97.62 212 ASP A O 1
ATOM 1724 N N . MET A 1 213 ? 8.969 -20.875 -12.398 1 96.31 213 MET A N 1
ATOM 1725 C CA . MET A 1 213 ? 9.484 -19.969 -13.422 1 96.31 213 MET A CA 1
ATOM 1726 C C . MET A 1 213 ? 10.375 -18.906 -12.805 1 96.31 213 MET A C 1
ATOM 1728 O O . MET A 1 213 ? 11.469 -18.625 -13.305 1 96.31 213 MET A O 1
ATOM 1732 N N . PHE A 1 214 ? 9.961 -18.328 -11.727 1 96.56 214 PHE A N 1
ATOM 1733 C CA . PHE A 1 214 ? 10.75 -17.297 -11.086 1 96.56 214 PHE A CA 1
ATOM 1734 C C . PHE A 1 214 ? 12.031 -17.875 -10.484 1 96.56 214 PHE A C 1
ATOM 1736 O O . PHE A 1 214 ? 13.094 -17.266 -10.578 1 96.56 214 PHE A O 1
ATOM 1743 N N . ARG A 1 215 ? 11.875 -19.016 -9.859 1 96.81 215 ARG A N 1
ATOM 1744 C CA . ARG A 1 215 ? 13.039 -19.672 -9.281 1 96.81 215 ARG A CA 1
ATOM 1745 C C . ARG A 1 215 ? 14.117 -19.906 -10.336 1 96.81 215 ARG A C 1
ATOM 1747 O O . ARG A 1 215 ? 15.289 -19.625 -10.109 1 96.81 215 ARG A O 1
ATOM 1754 N N . SER A 1 216 ? 13.703 -20.406 -11.492 1 95.44 216 SER A N 1
ATOM 1755 C CA . SER A 1 216 ? 14.641 -20.656 -12.578 1 95.44 216 SER A CA 1
ATOM 1756 C C . SER A 1 216 ? 15.312 -19.375 -13.039 1 95.44 216 SER A C 1
ATOM 1758 O O . SER A 1 216 ? 16.531 -19.344 -13.25 1 95.44 216 SER A O 1
ATOM 1760 N N . TRP A 1 217 ? 14.531 -18.375 -13.148 1 93.12 217 TRP A N 1
ATOM 1761 C CA . TRP A 1 217 ? 15.055 -17.078 -13.539 1 93.12 217 TRP A CA 1
ATOM 1762 C C . TRP A 1 217 ? 16.047 -16.562 -12.508 1 93.12 217 TRP A C 1
ATOM 1764 O O . TRP A 1 217 ? 17.156 -16.141 -12.859 1 93.12 217 TRP A O 1
ATOM 1774 N N . ALA A 1 218 ? 15.688 -16.578 -11.25 1 94.19 218 ALA A N 1
ATOM 1775 C CA . ALA A 1 218 ? 16.531 -16.078 -10.172 1 94.19 218 ALA A CA 1
ATOM 1776 C C . ALA A 1 218 ? 17.859 -16.828 -10.109 1 94.19 218 ALA A C 1
ATOM 1778 O O . ALA A 1 218 ? 18.922 -16.234 -9.938 1 94.19 218 ALA A O 1
ATOM 1779 N N . ARG A 1 219 ? 17.812 -18.109 -10.289 1 92.75 219 ARG A N 1
ATOM 1780 C CA . ARG A 1 219 ? 19.016 -18.953 -10.258 1 92.75 219 ARG A CA 1
ATOM 1781 C C . ARG A 1 219 ? 19.938 -18.641 -11.438 1 92.75 219 ARG A C 1
ATOM 1783 O O . ARG A 1 219 ? 21.156 -18.703 -11.312 1 92.75 219 ARG A O 1
ATOM 1790 N N . SER A 1 220 ? 19.312 -18.344 -12.555 1 90.81 220 SER A N 1
ATOM 1791 C CA . SER A 1 220 ? 20.109 -17.984 -13.727 1 90.81 220 SER A CA 1
ATOM 1792 C C . SER A 1 220 ? 20.875 -16.688 -13.5 1 90.81 220 SER A C 1
ATOM 1794 O O . SER A 1 220 ? 21.953 -16.5 -14.062 1 90.81 220 SER A O 1
ATOM 1796 N N . LYS A 1 221 ? 20.391 -15.805 -12.719 1 89.19 221 LYS A N 1
ATOM 1797 C CA . LYS A 1 221 ? 21.047 -14.531 -12.422 1 89.19 221 LYS A CA 1
ATOM 1798 C C . LYS A 1 221 ? 22.141 -14.711 -11.375 1 89.19 221 LYS A C 1
ATOM 1800 O O . LYS A 1 221 ? 23.156 -14 -11.391 1 89.19 221 LYS A O 1
ATOM 1805 N N . GLN A 1 222 ? 21.938 -15.508 -10.43 1 81.44 222 GLN A N 1
ATOM 1806 C CA . GLN A 1 222 ? 22.922 -15.773 -9.391 1 81.44 222 GLN A CA 1
ATOM 1807 C C . GLN A 1 222 ? 24.156 -16.469 -9.961 1 81.44 222 GLN A C 1
ATOM 1809 O O . GLN A 1 222 ? 25.281 -16.25 -9.5 1 81.44 222 GLN A O 1
ATOM 1814 N N . GLY A 1 223 ? 23.984 -17.359 -10.828 1 67.81 223 GLY A N 1
ATOM 1815 C CA . GLY A 1 223 ? 25.094 -18.031 -11.508 1 67.81 223 GLY A CA 1
ATOM 1816 C C . GLY A 1 223 ? 25.922 -17.078 -12.359 1 67.81 223 GLY A C 1
ATOM 1817 O O . GLY A 1 223 ? 27.141 -17.203 -12.422 1 67.81 223 GLY A O 1
ATOM 1818 N N . THR A 1 224 ? 25.328 -16.203 -12.93 1 65.12 224 THR A N 1
ATOM 1819 C CA . THR A 1 224 ? 26.016 -15.273 -13.82 1 65.12 224 THR A CA 1
ATOM 1820 C C . THR A 1 224 ? 26.781 -14.219 -13.016 1 65.12 224 THR A C 1
ATOM 1822 O O . THR A 1 224 ? 27.828 -13.742 -13.453 1 65.12 224 THR A O 1
ATOM 1825 N N . ASN A 1 225 ? 26.234 -13.836 -11.883 1 60.72 225 ASN A N 1
ATOM 1826 C CA . ASN A 1 225 ? 26.859 -12.773 -11.102 1 60.72 225 ASN A CA 1
ATOM 1827 C C . ASN A 1 225 ? 27.891 -13.328 -10.125 1 60.72 225 ASN A C 1
ATOM 1829 O O . ASN A 1 225 ? 28.531 -12.57 -9.391 1 60.72 225 ASN A O 1
ATOM 1833 N N . GLY A 1 226 ? 28.359 -14.547 -10.305 1 52.53 226 GLY A N 1
ATOM 1834 C CA . GLY A 1 226 ? 29.406 -15.156 -9.516 1 52.53 226 GLY A CA 1
ATOM 1835 C C . GLY A 1 226 ? 29.031 -15.336 -8.055 1 52.53 226 GLY A C 1
ATOM 1836 O O . GLY A 1 226 ? 29.875 -15.734 -7.238 1 52.53 226 GLY A O 1
ATOM 1837 N N . ASN A 1 227 ? 28.016 -14.711 -7.586 1 48.62 227 ASN A N 1
ATOM 1838 C CA . ASN A 1 227 ? 27.703 -14.656 -6.164 1 48.62 227 ASN A CA 1
ATOM 1839 C C . ASN A 1 227 ? 27.016 -15.938 -5.688 1 48.62 227 ASN A C 1
ATOM 1841 O O . ASN A 1 227 ? 26.188 -15.898 -4.777 1 48.62 227 ASN A O 1
ATOM 1845 N N . SER A 1 228 ? 27.203 -16.969 -6.32 1 43.19 228 SER A N 1
ATOM 1846 C CA . SER A 1 228 ? 26.609 -18.25 -5.934 1 43.19 228 SER A CA 1
ATOM 1847 C C . SER A 1 228 ? 26.859 -18.547 -4.461 1 43.19 228 SER A C 1
ATOM 1849 O O . SER A 1 228 ? 26.266 -19.469 -3.9 1 43.19 228 SER A O 1
ATOM 1851 N N . GLU A 1 229 ? 27.984 -18.109 -3.904 1 38.62 229 GLU A N 1
ATOM 1852 C CA . GLU A 1 229 ? 28.344 -18.609 -2.582 1 38.62 229 GLU A CA 1
ATOM 1853 C C . GLU A 1 229 ? 27.25 -18.312 -1.562 1 38.62 229 GLU A C 1
ATOM 1855 O O . GLU A 1 229 ? 26.891 -19.172 -0.76 1 38.62 229 GLU A O 1
ATOM 1860 N N . ASN A 1 230 ? 27.109 -17.016 -1.024 1 38.09 230 ASN A N 1
ATOM 1861 C CA . ASN A 1 230 ? 26.766 -16.547 0.315 1 38.09 230 ASN A CA 1
ATOM 1862 C C . ASN A 1 230 ? 25.266 -16.516 0.535 1 38.09 230 ASN A C 1
ATOM 1864 O O . ASN A 1 230 ? 24.797 -16.016 1.562 1 38.09 230 ASN A O 1
ATOM 1868 N N . LEU A 1 231 ? 24.453 -16.516 -0.422 1 40.78 231 LEU A N 1
ATOM 1869 C CA . LEU A 1 231 ? 23.062 -16.359 -0.021 1 40.78 231 LEU A CA 1
ATOM 1870 C C . LEU A 1 231 ? 22.609 -17.531 0.828 1 40.78 231 LEU A C 1
ATOM 1872 O O . LEU A 1 231 ? 21.625 -17.422 1.572 1 40.78 231 LEU A O 1
ATOM 1876 N N . LEU A 1 232 ? 23.109 -18.719 0.616 1 36.41 232 LEU A N 1
ATOM 1877 C CA . LEU A 1 232 ? 22.766 -19.938 1.346 1 36.41 232 LEU A CA 1
ATOM 1878 C C . LEU A 1 232 ? 23.406 -19.922 2.734 1 36.41 232 LEU A C 1
ATOM 1880 O O . LEU A 1 232 ? 23.172 -20.844 3.531 1 36.41 232 LEU A O 1
ATOM 1884 N N . ARG A 1 233 ? 24.469 -19.141 2.994 1 35.81 233 ARG A N 1
ATOM 1885 C CA . ARG A 1 233 ? 25.078 -19.25 4.316 1 35.81 233 ARG A CA 1
ATOM 1886 C C . ARG A 1 233 ? 24.188 -18.609 5.379 1 35.81 233 ARG A C 1
ATOM 1888 O O . ARG A 1 233 ? 24.562 -18.531 6.551 1 35.81 233 ARG A O 1
ATOM 1895 N N . HIS A 1 234 ? 23.156 -18.016 5.008 1 35 234 HIS A N 1
ATOM 1896 C CA . HIS A 1 234 ? 22.344 -17.484 6.086 1 35 234 HIS A CA 1
ATOM 1897 C C . HIS A 1 234 ? 21.641 -18.594 6.855 1 35 234 HIS A C 1
ATOM 1899 O O . HIS A 1 234 ? 20.609 -18.375 7.496 1 35 234 HIS A O 1
ATOM 1905 N N . LYS A 1 235 ? 22.125 -19.75 6.82 1 30.44 235 LYS A N 1
ATOM 1906 C CA . LYS A 1 235 ? 21.641 -20.797 7.699 1 30.44 235 LYS A CA 1
ATOM 1907 C C . LYS A 1 235 ? 21.859 -20.453 9.164 1 30.44 235 LYS A C 1
ATOM 1909 O O . LYS A 1 235 ? 21.703 -21.297 10.047 1 30.44 235 LYS A O 1
ATOM 1914 N N . LYS A 1 236 ? 22.719 -19.422 9.594 1 33.12 236 LYS A N 1
ATOM 1915 C CA . LYS A 1 236 ? 22.688 -19.375 11.055 1 33.12 236 LYS A CA 1
ATOM 1916 C C . LYS A 1 236 ? 21.328 -18.891 11.555 1 33.12 236 LYS A C 1
ATOM 1918 O O . LYS A 1 236 ? 20.844 -17.844 11.125 1 33.12 236 LYS A O 1
ATOM 1923 N N . PRO A 1 237 ? 20.547 -19.672 12.164 1 29.09 237 PRO A N 1
ATOM 1924 C CA . PRO A 1 237 ? 19.344 -19.172 12.836 1 29.09 237 PRO A CA 1
ATOM 1925 C C . PRO A 1 237 ? 19.594 -17.891 13.609 1 29.09 237 PRO A C 1
ATOM 1927 O O . PRO A 1 237 ? 20.609 -17.766 14.297 1 29.09 237 PRO A O 1
ATOM 1930 N N . ILE A 1 238 ? 19.25 -16.812 13.055 1 29.31 238 ILE A N 1
ATOM 1931 C CA . ILE A 1 238 ? 19.375 -15.664 13.953 1 29.31 238 ILE A CA 1
ATOM 1932 C C . ILE A 1 238 ? 18.781 -16.031 15.32 1 29.31 238 ILE A C 1
ATOM 1934 O O . ILE A 1 238 ? 17.609 -16.359 15.43 1 29.31 238 ILE A O 1
ATOM 1938 N N . ARG A 1 239 ? 19.594 -16.438 16.203 1 26.88 239 ARG A N 1
ATOM 1939 C CA . ARG A 1 239 ? 19.188 -16.625 17.594 1 26.88 239 ARG A CA 1
ATOM 1940 C C . ARG A 1 239 ? 18.531 -15.367 18.141 1 26.88 239 ARG A C 1
ATOM 1942 O O . ARG A 1 239 ? 19.141 -14.297 18.172 1 26.88 239 ARG A O 1
ATOM 1949 N N . CYS A 1 240 ? 17.234 -15.273 17.953 1 26.64 240 CYS A N 1
ATOM 1950 C CA . CYS A 1 240 ? 16.438 -14.312 18.703 1 26.64 240 CYS A CA 1
ATOM 1951 C C . CYS A 1 240 ? 16.875 -14.25 20.156 1 26.64 240 CYS A C 1
ATOM 1953 O O . CYS A 1 240 ? 16.969 -15.289 20.828 1 26.64 240 CYS A O 1
ATOM 1955 N N . LYS A 1 241 ? 17.625 -13.234 20.547 1 25.97 241 LYS A N 1
ATOM 1956 C CA . LYS A 1 241 ? 17.891 -13.047 21.969 1 25.97 241 LYS A CA 1
ATOM 1957 C C . LYS A 1 241 ? 16.594 -13.172 22.797 1 25.97 241 LYS A C 1
ATOM 1959 O O . LYS A 1 241 ? 15.648 -12.422 22.578 1 25.97 241 LYS A O 1
ATOM 1964 N N . THR A 1 242 ? 16.203 -14.398 23.109 1 21.62 242 THR A N 1
ATOM 1965 C CA . THR A 1 242 ? 15.25 -14.57 24.203 1 21.62 242 THR A CA 1
ATOM 1966 C C . THR A 1 242 ? 15.688 -13.773 25.438 1 21.62 242 THR A C 1
ATOM 1968 O O . THR A 1 242 ? 16.812 -13.922 25.922 1 21.62 242 THR A O 1
ATOM 1971 N N . TYR A 1 243 ? 15.391 -12.469 25.547 1 21.3 243 TYR A N 1
ATOM 1972 C CA . TYR A 1 243 ? 15.5 -11.922 26.906 1 21.3 243 TYR A CA 1
ATOM 1973 C C . TYR A 1 243 ? 14.875 -12.875 27.922 1 21.3 243 TYR A C 1
ATOM 1975 O O . TYR A 1 243 ? 13.711 -13.258 27.797 1 21.3 243 TYR A O 1
ATOM 1983 N N . ASP A 1 244 ? 15.602 -13.781 28.391 1 19.81 244 ASP A N 1
ATOM 1984 C CA . ASP A 1 244 ? 15.203 -14.242 29.719 1 19.81 244 ASP A CA 1
ATOM 1985 C C . ASP A 1 244 ? 14.992 -13.07 30.672 1 19.81 244 ASP A C 1
ATOM 1987 O O . ASP A 1 244 ? 15.75 -12.102 30.656 1 19.81 244 ASP A O 1
ATOM 1991 N N . MET B 1 1 ? -24.688 7.277 26.938 1 35.78 1 MET B N 1
ATOM 1992 C CA . MET B 1 1 ? -23.406 6.594 27.047 1 35.78 1 MET B CA 1
ATOM 1993 C C . MET B 1 1 ? -22.266 7.469 26.516 1 35.78 1 MET B C 1
ATOM 1995 O O . MET B 1 1 ? -22.344 7.957 25.391 1 35.78 1 MET B O 1
ATOM 1999 N N . VAL B 1 2 ? -21.578 8.211 27.234 1 45.12 2 VAL B N 1
ATOM 2000 C CA . VAL B 1 2 ? -20.641 9.266 26.859 1 45.12 2 VAL B CA 1
ATOM 2001 C C . VAL B 1 2 ? -19.625 8.719 25.859 1 45.12 2 VAL B C 1
ATOM 2003 O O . VAL B 1 2 ? -18.922 7.746 26.156 1 45.12 2 VAL B O 1
ATOM 2006 N N . TRP B 1 3 ? -19.891 8.766 24.562 1 60.84 3 TRP B N 1
ATOM 2007 C CA . TRP B 1 3 ? -19.047 8.164 23.531 1 60.84 3 TRP B CA 1
ATOM 2008 C C . TRP B 1 3 ? -17.625 8.695 23.609 1 60.84 3 TRP B C 1
ATOM 2010 O O . TRP B 1 3 ? -17.406 9.906 23.688 1 60.84 3 TRP B O 1
ATOM 2020 N N . ALA B 1 4 ? -16.672 7.891 24.188 1 76.44 4 ALA B N 1
ATOM 2021 C CA . ALA B 1 4 ? -15.266 8.297 24.234 1 76.44 4 ALA B CA 1
ATOM 2022 C C . ALA B 1 4 ? -14.758 8.664 22.859 1 76.44 4 ALA B C 1
ATOM 2024 O O . ALA B 1 4 ? -15.078 7.992 21.875 1 76.44 4 ALA B O 1
ATOM 2025 N N . PRO B 1 5 ? -14.195 9.883 22.797 1 89.44 5 PRO B N 1
ATOM 2026 C CA . PRO B 1 5 ? -13.648 10.312 21.516 1 89.44 5 PRO B CA 1
ATOM 2027 C C . PRO B 1 5 ? -12.617 9.336 20.953 1 89.44 5 PRO B C 1
ATOM 2029 O O . PRO B 1 5 ? -12.016 8.57 21.719 1 89.44 5 PRO B O 1
ATOM 2032 N N . ILE B 1 6 ? -12.516 9.234 19.688 1 96.81 6 ILE B N 1
ATOM 2033 C CA . ILE B 1 6 ? -11.414 8.523 19.031 1 96.81 6 ILE B CA 1
ATOM 2034 C C . ILE B 1 6 ? -10.086 9.109 19.5 1 96.81 6 ILE B C 1
ATOM 2036 O O . ILE B 1 6 ? -9.922 10.328 19.562 1 96.81 6 ILE B O 1
ATOM 2040 N N . GLU B 1 7 ? -9.18 8.273 19.922 1 98.62 7 GLU B N 1
ATOM 2041 C CA . GLU B 1 7 ? -7.816 8.695 20.203 1 98.62 7 GLU B CA 1
ATOM 2042 C C . GLU B 1 7 ? -6.926 8.523 18.969 1 98.62 7 GLU B C 1
ATOM 2044 O O . GLU B 1 7 ? -6.984 7.5 18.297 1 98.62 7 GLU B O 1
ATOM 2049 N N . LEU B 1 8 ? -6.223 9.547 18.672 1 98.81 8 LEU B N 1
ATOM 2050 C CA . LEU B 1 8 ? -5.219 9.477 17.609 1 98.81 8 LEU B CA 1
ATOM 2051 C C . LEU B 1 8 ? -3.818 9.68 18.188 1 98.81 8 LEU B C 1
ATOM 2053 O O . LEU B 1 8 ? -3.498 10.766 18.688 1 98.81 8 LEU B O 1
ATOM 2057 N N . TYR B 1 9 ? -2.994 8.656 18.203 1 98.88 9 TYR B N 1
ATOM 2058 C CA . TYR B 1 9 ? -1.568 8.758 18.5 1 98.88 9 TYR B CA 1
ATOM 2059 C C . TYR B 1 9 ? -0.79 9.227 17.281 1 98.88 9 TYR B C 1
ATOM 2061 O O . TYR B 1 9 ? -0.812 8.57 16.234 1 98.88 9 TYR B O 1
ATOM 2069 N N . TYR B 1 10 ? -0.146 10.43 17.422 1 98.62 10 TYR B N 1
ATOM 2070 C CA . TYR B 1 10 ? 0.404 11.031 16.203 1 98.62 10 TYR B CA 1
ATOM 2071 C C . TYR B 1 10 ? 1.619 11.891 16.531 1 98.62 10 TYR B C 1
ATOM 2073 O O . TYR B 1 10 ? 1.917 12.141 17.703 1 98.62 10 TYR B O 1
ATOM 2081 N N . THR B 1 11 ? 2.365 12.258 15.555 1 98.19 11 THR B N 1
ATOM 2082 C CA . THR B 1 11 ? 3.35 13.336 15.555 1 98.19 11 THR B CA 1
ATOM 2083 C C . THR B 1 11 ? 3.111 14.289 14.391 1 98.19 11 THR B C 1
ATOM 2085 O O . THR B 1 11 ? 2.824 13.852 13.273 1 98.19 11 THR B O 1
ATOM 2088 N N . PRO B 1 12 ? 3.16 15.547 14.547 1 96.88 12 PRO B N 1
ATOM 2089 C CA . PRO B 1 12 ? 2.752 16.516 13.531 1 96.88 12 PRO B CA 1
ATOM 2090 C C . PRO B 1 12 ? 3.6 16.438 12.266 1 96.88 12 PRO B C 1
ATOM 2092 O O . PRO B 1 12 ? 3.104 16.703 11.164 1 96.88 12 PRO B O 1
ATOM 2095 N N . SER B 1 13 ? 4.832 16.094 12.391 1 97.06 13 SER B N 1
ATOM 2096 C CA . SER B 1 13 ? 5.758 16.109 11.266 1 97.06 13 SER B CA 1
ATOM 2097 C C . SER B 1 13 ? 5.488 14.953 10.312 1 97.06 13 SER B C 1
ATOM 2099 O O . SER B 1 13 ? 5.992 14.938 9.188 1 97.06 13 SER B O 1
ATOM 2101 N N . SER B 1 14 ? 4.762 13.938 10.719 1 97.94 14 SER B N 1
ATOM 2102 C CA . SER B 1 14 ? 4.48 12.758 9.906 1 97.94 14 SER B CA 1
ATOM 2103 C C . SER B 1 14 ? 3.434 13.055 8.844 1 97.94 14 SER B C 1
ATOM 2105 O O . SER B 1 14 ? 2.295 13.406 9.156 1 97.94 14 SER B O 1
ATOM 2107 N N . PRO B 1 15 ? 3.773 12.898 7.594 1 98.56 15 PRO B N 1
ATOM 2108 C CA . PRO B 1 15 ? 2.77 13.117 6.551 1 98.56 15 PRO B CA 1
ATOM 2109 C C . PRO B 1 15 ? 1.572 12.18 6.676 1 98.56 15 PRO B C 1
ATOM 2111 O O . PRO B 1 15 ? 0.444 12.562 6.359 1 98.56 15 PRO B O 1
ATOM 2114 N N . HIS B 1 16 ? 1.768 10.969 7.188 1 98.69 16 HIS B N 1
ATOM 2115 C CA . HIS B 1 16 ? 0.691 9.992 7.328 1 98.69 16 HIS B CA 1
ATOM 2116 C C . HIS B 1 16 ? -0.273 10.398 8.438 1 98.69 16 HIS B C 1
ATOM 2118 O O . HIS B 1 16 ? -1.481 10.18 8.328 1 98.69 16 HIS B O 1
ATOM 2124 N N . CYS B 1 17 ? 0.253 10.984 9.477 1 98.88 17 CYS B N 1
ATOM 2125 C CA . CYS B 1 17 ? -0.6 11.539 10.523 1 98.88 17 CYS B CA 1
ATOM 2126 C C . CYS B 1 17 ? -1.427 12.703 9.992 1 98.88 17 CYS B C 1
ATOM 2128 O O . CYS B 1 17 ? -2.615 12.82 10.297 1 98.88 17 CYS B O 1
ATOM 2130 N N . ARG B 1 18 ? -0.816 13.547 9.188 1 98.88 18 ARG B N 1
ATOM 2131 C CA . ARG B 1 18 ? -1.508 14.695 8.625 1 98.88 18 ARG B CA 1
ATOM 2132 C C . ARG B 1 18 ? -2.652 14.258 7.715 1 98.88 18 ARG B C 1
ATOM 2134 O O . ARG B 1 18 ? -3.713 14.883 7.699 1 98.88 18 ARG B O 1
ATOM 2141 N N . ALA B 1 19 ? -2.471 13.188 6.953 1 98.88 19 ALA B N 1
ATOM 2142 C CA . ALA B 1 19 ? -3.539 12.641 6.117 1 98.88 19 ALA B CA 1
ATOM 2143 C C . ALA B 1 19 ? -4.734 12.219 6.965 1 98.88 19 ALA B C 1
ATOM 2145 O O . ALA B 1 19 ? -5.879 12.547 6.641 1 98.88 19 ALA B O 1
ATOM 2146 N N . VAL B 1 20 ? -4.469 11.516 8.055 1 98.88 20 VAL B N 1
ATOM 2147 C CA . VAL B 1 20 ? -5.531 11.023 8.922 1 98.88 20 VAL B CA 1
ATOM 2148 C C . VAL B 1 20 ? -6.23 12.203 9.609 1 98.88 20 VAL B C 1
ATOM 2150 O O . VAL B 1 20 ? -7.453 12.211 9.75 1 98.88 20 VAL B O 1
ATOM 2153 N N . LEU B 1 21 ? -5.441 13.219 10.023 1 98.75 21 LEU B N 1
ATOM 2154 C CA . LEU B 1 21 ? -6.023 14.422 10.609 1 98.75 21 LEU B CA 1
ATOM 2155 C C . LEU B 1 21 ? -6.992 15.086 9.641 1 98.75 21 LEU B C 1
ATOM 2157 O O . LEU B 1 21 ? -8.094 15.477 10.031 1 98.75 21 LEU B O 1
ATOM 2161 N N . MET B 1 22 ? -6.617 15.219 8.375 1 98.5 22 MET B N 1
ATOM 2162 C CA . MET B 1 22 ? -7.492 15.82 7.379 1 98.5 22 MET B CA 1
ATOM 2163 C C . MET B 1 22 ? -8.766 14.992 7.199 1 98.5 22 MET B C 1
ATOM 2165 O O . MET B 1 22 ? -9.852 15.555 7.051 1 98.5 22 MET B O 1
ATOM 2169 N N . CYS B 1 23 ? -8.625 13.664 7.219 1 97.94 23 CYS B N 1
ATOM 2170 C CA . CYS B 1 23 ? -9.789 12.789 7.094 1 97.94 23 CYS B CA 1
ATOM 2171 C C . CYS B 1 23 ? -10.75 13 8.258 1 97.94 23 CYS B C 1
ATOM 2173 O O . CYS B 1 23 ? -11.961 13.086 8.062 1 97.94 23 CYS B O 1
ATOM 2175 N N . LEU B 1 24 ? -10.211 13.094 9.469 1 97.25 24 LEU B N 1
ATOM 2176 C CA . LEU B 1 24 ? -11.023 13.32 10.664 1 97.25 24 LEU B CA 1
ATOM 2177 C C . LEU B 1 24 ? -11.766 14.648 10.57 1 97.25 24 LEU B C 1
ATOM 2179 O O . LEU B 1 24 ? -12.953 14.727 10.898 1 97.25 24 LEU B O 1
ATOM 2183 N N . LYS B 1 25 ? -11.094 15.664 10.086 1 96.62 25 LYS B N 1
ATOM 2184 C CA . LYS B 1 25 ? -11.711 16.984 9.922 1 96.62 25 LYS B CA 1
ATOM 2185 C C . LYS B 1 25 ? -12.805 16.938 8.852 1 96.62 25 LYS B C 1
ATOM 2187 O O . LYS B 1 25 ? -13.883 17.5 9.047 1 96.62 25 LYS B O 1
ATOM 2192 N N . ALA B 1 26 ? -12.492 16.297 7.766 1 95.44 26 ALA B N 1
ATOM 2193 C CA . ALA B 1 26 ? -13.469 16.188 6.688 1 95.44 26 ALA B CA 1
ATOM 2194 C C . ALA B 1 26 ? -14.758 15.531 7.18 1 95.44 26 ALA B C 1
ATOM 2196 O O . ALA B 1 26 ? -15.852 15.891 6.742 1 95.44 26 ALA B O 1
ATOM 2197 N N . LEU B 1 27 ? -14.641 14.586 8.141 1 94.75 27 LEU B N 1
ATOM 2198 C CA . LEU B 1 27 ? -15.773 13.82 8.641 1 94.75 27 LEU B CA 1
ATOM 2199 C C . LEU B 1 27 ? -16.438 14.531 9.812 1 94.75 27 LEU B C 1
ATOM 2201 O O . LEU B 1 27 ? -17.5 14.109 10.289 1 94.75 27 LEU B O 1
ATOM 2205 N N . GLY B 1 28 ? -15.789 15.555 10.336 1 93 28 GLY B N 1
ATOM 2206 C CA . GLY B 1 28 ? -16.312 16.281 11.477 1 93 28 GLY B CA 1
ATOM 2207 C C . GLY B 1 28 ? -16.281 15.469 12.766 1 93 28 GLY B C 1
ATOM 2208 O O . GLY B 1 28 ? -17.172 15.609 13.609 1 93 28 GLY B O 1
ATOM 2209 N N . LEU B 1 29 ? -15.273 14.609 12.906 1 93.81 29 LEU B N 1
ATOM 2210 C CA . LEU B 1 29 ? -15.219 13.727 14.07 1 93.81 29 LEU B CA 1
ATOM 2211 C C . LEU B 1 29 ? -14.422 14.375 15.195 1 93.81 29 LEU B C 1
ATOM 2213 O O . LEU B 1 29 ? -13.406 15.031 14.953 1 93.81 29 LEU B O 1
ATOM 2217 N N . ASP B 1 30 ? -14.883 14.172 16.391 1 91.5 30 ASP B N 1
ATOM 2218 C CA . ASP B 1 30 ? -14.141 14.562 17.594 1 91.5 30 ASP B CA 1
ATOM 2219 C C . ASP B 1 30 ? -13.008 13.578 17.875 1 91.5 30 ASP B C 1
ATOM 2221 O O . ASP B 1 30 ? -13.203 12.359 17.812 1 91.5 30 ASP B O 1
ATOM 2225 N N . VAL B 1 31 ? -11.867 14.141 18.156 1 96.19 31 VAL B N 1
ATOM 2226 C CA . VAL B 1 31 ? -10.703 13.281 18.344 1 96.19 31 VAL B CA 1
ATOM 2227 C C . VAL B 1 31 ? -9.867 13.805 19.516 1 96.19 31 VAL B C 1
ATOM 2229 O O . VAL B 1 31 ? -9.758 15.023 19.719 1 96.19 31 VAL B O 1
ATOM 2232 N N . GLU B 1 32 ? -9.406 12.969 20.344 1 97.94 32 GLU B N 1
ATOM 2233 C CA . GLU B 1 32 ? -8.344 13.266 21.297 1 97.94 32 GLU B CA 1
ATOM 2234 C C . GLU B 1 32 ? -6.969 13.016 20.688 1 97.94 32 GLU B C 1
ATOM 2236 O O . GL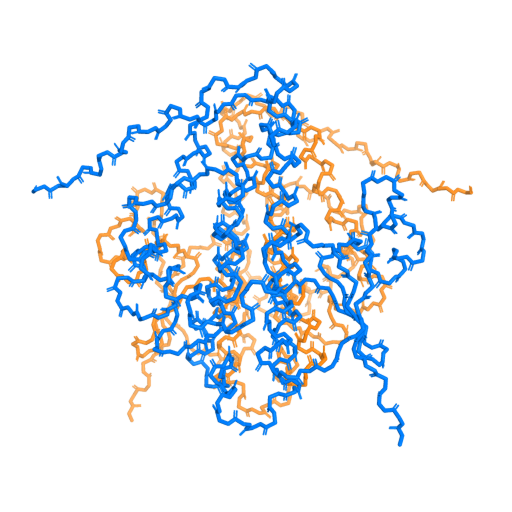U B 1 32 ? -6.637 11.883 20.328 1 97.94 32 GLU B O 1
ATOM 2241 N N . LEU B 1 33 ? -6.219 14.055 20.562 1 98.12 33 LEU B N 1
ATOM 2242 C CA . LEU B 1 33 ? -4.883 13.945 20 1 98.12 33 LEU B CA 1
ATOM 2243 C C . LEU B 1 33 ? -3.854 13.625 21.062 1 98.12 33 LEU B C 1
ATOM 2245 O O . LEU B 1 33 ? -3.736 14.344 22.062 1 98.12 33 LEU B O 1
ATOM 2249 N N . ILE B 1 34 ? -3.174 12.555 20.938 1 98.38 34 ILE B N 1
ATOM 2250 C CA . ILE B 1 34 ? -2.086 12.148 21.828 1 98.38 34 ILE B CA 1
ATOM 2251 C C . ILE B 1 34 ? -0.753 12.258 21.094 1 98.38 34 ILE B C 1
ATOM 2253 O O . ILE B 1 34 ? -0.39 11.367 20.312 1 98.38 34 ILE B O 1
ATOM 2257 N N . LYS B 1 35 ? -0.072 13.32 21.359 1 98.06 35 LYS B N 1
ATOM 2258 C CA . LYS B 1 35 ? 1.198 13.586 20.688 1 98.06 35 LYS B CA 1
ATOM 2259 C C . LYS B 1 35 ? 2.312 12.719 21.266 1 98.06 35 LYS B C 1
ATOM 2261 O O . LYS B 1 35 ? 2.52 12.68 22.469 1 98.06 35 LYS B O 1
ATOM 2266 N N . LEU B 1 36 ? 3.002 11.984 20.391 1 98.19 36 LEU B N 1
ATOM 2267 C CA . LEU B 1 36 ? 4.129 11.148 20.797 1 98.19 36 LEU B CA 1
ATOM 2268 C C . LEU B 1 36 ? 5.453 11.852 20.5 1 98.19 36 LEU B C 1
ATOM 2270 O O . LEU B 1 36 ? 5.617 12.461 19.453 1 98.19 36 LEU B O 1
ATOM 2274 N N . ASP B 1 37 ? 6.41 11.859 21.422 1 96.25 37 ASP B N 1
ATOM 2275 C CA . ASP B 1 37 ? 7.801 12.234 21.188 1 96.25 37 ASP B CA 1
ATOM 2276 C C . ASP B 1 37 ? 8.609 11.055 20.656 1 96.25 37 ASP B C 1
ATOM 2278 O O . ASP B 1 37 ? 9.047 10.195 21.422 1 96.25 37 ASP B O 1
ATOM 2282 N N . MET B 1 38 ? 8.844 11.109 19.406 1 93.88 38 MET B N 1
ATOM 2283 C CA . MET B 1 38 ? 9.5 9.977 18.766 1 93.88 38 MET B CA 1
ATOM 2284 C C . MET B 1 38 ? 11.008 10.203 18.656 1 93.88 38 MET B C 1
ATOM 2286 O O . MET B 1 38 ? 11.75 9.297 18.266 1 93.88 38 MET B O 1
ATOM 2290 N N . TYR B 1 39 ? 11.5 11.273 19 1 87.44 39 TYR B N 1
ATOM 2291 C CA . TYR B 1 39 ? 12.891 11.641 18.734 1 87.44 39 TYR B CA 1
ATOM 2292 C C . TYR B 1 39 ? 13.711 11.656 20.016 1 87.44 39 TYR B C 1
ATOM 2294 O O . TYR B 1 39 ? 14.812 11.094 20.062 1 87.44 39 TYR B O 1
ATOM 2302 N N . GLN B 1 40 ? 13.172 12.219 21.031 1 90.56 40 GLN B N 1
ATOM 2303 C CA . GLN B 1 40 ? 13.93 12.305 22.266 1 90.56 40 GLN B CA 1
ATOM 2304 C C . GLN B 1 40 ? 13.523 11.211 23.25 1 90.56 40 GLN B C 1
ATOM 2306 O O . GLN B 1 40 ? 14.375 10.508 23.797 1 90.56 40 GLN B O 1
ATOM 2311 N N . LYS B 1 41 ? 12.211 11.008 23.359 1 96.06 41 LYS B N 1
ATOM 2312 C CA . LYS B 1 41 ? 11.719 10.078 24.375 1 96.06 41 LYS B CA 1
ATOM 2313 C C . LYS B 1 41 ? 11.438 8.703 23.766 1 96.06 41 LYS B C 1
ATOM 2315 O O . LYS B 1 41 ? 11.227 7.73 24.5 1 96.06 41 LYS B O 1
ATOM 2320 N N . TYR B 1 42 ? 11.375 8.578 22.516 1 96.56 42 TYR B N 1
ATOM 2321 C CA . TYR B 1 42 ? 11.117 7.332 21.812 1 96.56 42 TYR B CA 1
ATOM 2322 C C . TYR B 1 42 ? 9.883 6.633 22.359 1 96.56 42 TYR B C 1
ATOM 2324 O O . TYR B 1 42 ? 9.914 5.426 22.625 1 96.56 42 TYR B O 1
ATOM 2332 N N . GLU B 1 43 ? 8.859 7.379 22.516 1 97.94 43 GLU B N 1
ATOM 2333 C CA . GLU B 1 43 ? 7.641 6.863 23.141 1 97.94 43 GLU B CA 1
ATOM 2334 C C . GLU B 1 43 ? 7.035 5.734 22.312 1 97.94 43 GLU B C 1
ATOM 2336 O O . GLU B 1 43 ? 6.41 4.824 22.844 1 97.94 43 GLU B O 1
ATOM 2341 N N . HIS B 1 44 ? 7.32 5.742 20.969 1 97.38 44 HIS B N 1
ATOM 2342 C CA . HIS B 1 44 ? 6.789 4.715 20.078 1 97.38 44 HIS B CA 1
ATOM 2343 C C . HIS B 1 44 ? 7.5 3.383 20.297 1 97.38 44 HIS B C 1
ATOM 2345 O O . HIS B 1 44 ? 7.039 2.348 19.812 1 97.38 44 HIS B O 1
ATOM 2351 N N . LYS B 1 45 ? 8.523 3.393 21.078 1 97.5 45 LYS B N 1
ATOM 2352 C CA . LYS B 1 45 ? 9.281 2.166 21.328 1 97.5 45 LYS B CA 1
ATOM 2353 C C . LYS B 1 45 ? 9.086 1.669 22.75 1 97.5 45 LYS B C 1
ATOM 2355 O O . LYS B 1 45 ? 9.672 0.662 23.156 1 97.5 45 LYS B O 1
ATOM 2360 N N . LYS B 1 46 ? 8.289 2.387 23.484 1 98 46 LYS B N 1
ATOM 2361 C CA . LYS B 1 46 ? 7.988 1.958 24.859 1 98 46 LYS B CA 1
ATOM 2362 C C . LYS B 1 46 ? 7.023 0.775 24.859 1 98 46 LYS B C 1
ATOM 2364 O O . LYS B 1 46 ? 6.176 0.653 23.969 1 98 46 LYS B O 1
ATOM 2369 N N . PRO B 1 47 ? 7.078 -0.043 25.891 1 97.81 47 PRO B N 1
ATOM 2370 C CA . PRO B 1 47 ? 6.273 -1.267 25.953 1 97.81 47 PRO B CA 1
ATOM 2371 C C . PRO B 1 47 ? 4.773 -0.995 25.828 1 97.81 47 PRO B C 1
ATOM 2373 O O . PRO B 1 47 ? 4.059 -1.757 25.172 1 97.81 47 PRO B O 1
ATOM 2376 N N . TRP B 1 48 ? 4.352 0.099 26.438 1 97.75 48 TRP B N 1
ATOM 2377 C CA . TRP B 1 48 ? 2.916 0.364 26.406 1 97.75 48 TRP B CA 1
ATOM 2378 C C . TRP B 1 48 ? 2.438 0.633 24.984 1 97.75 48 TRP B C 1
ATOM 2380 O O . TRP B 1 48 ? 1.331 0.24 24.609 1 97.75 48 TRP B O 1
ATOM 2390 N N . PHE B 1 49 ? 3.246 1.329 24.172 1 98.5 49 PHE B N 1
ATOM 2391 C CA . PHE B 1 49 ? 2.836 1.615 22.812 1 98.5 49 PHE B CA 1
ATOM 2392 C C . PHE B 1 49 ? 3.016 0.39 21.922 1 98.5 49 PHE B C 1
ATOM 2394 O O . PHE B 1 49 ? 2.188 0.121 21.047 1 98.5 49 PHE B O 1
ATOM 2401 N N . ILE B 1 50 ? 4.078 -0.417 22.156 1 97.81 50 ILE B N 1
ATOM 2402 C CA . ILE B 1 50 ? 4.344 -1.624 21.375 1 97.81 50 ILE B CA 1
ATOM 2403 C C . ILE B 1 50 ? 3.225 -2.639 21.609 1 97.81 50 ILE B C 1
ATOM 2405 O O . ILE B 1 50 ? 2.822 -3.344 20.672 1 97.81 50 ILE B O 1
ATOM 2409 N N . LYS B 1 51 ? 2.717 -2.699 22.781 1 96.94 51 LYS B N 1
ATOM 2410 C CA . LYS B 1 51 ? 1.588 -3.578 23.078 1 96.94 51 LYS B CA 1
ATOM 2411 C C . LYS B 1 51 ? 0.361 -3.188 22.266 1 96.94 51 LYS B C 1
ATOM 2413 O O . LYS B 1 51 ? -0.397 -4.051 21.812 1 96.94 51 LYS B O 1
ATOM 2418 N N . MET B 1 52 ? 0.203 -1.925 22.031 1 97.44 52 MET B N 1
ATOM 2419 C CA . MET B 1 52 ? -0.927 -1.409 21.266 1 97.44 52 MET B CA 1
ATOM 2420 C C . MET B 1 52 ? -0.713 -1.628 19.766 1 97.44 52 MET B C 1
ATOM 2422 O O . MET B 1 52 ? -1.619 -2.08 19.062 1 97.44 52 MET B O 1
ATOM 2426 N N . ASN B 1 53 ? 0.46 -1.351 19.344 1 98.25 53 ASN B N 1
ATOM 2427 C CA . ASN B 1 53 ? 0.874 -1.481 17.953 1 98.25 53 ASN B CA 1
ATOM 2428 C C . ASN B 1 53 ? 2.264 -2.098 17.844 1 98.25 53 ASN B C 1
ATOM 2430 O O . ASN B 1 53 ? 3.268 -1.383 17.844 1 98.25 53 ASN B O 1
ATOM 2434 N N . PRO B 1 54 ? 2.324 -3.377 17.562 1 97.5 54 PRO B N 1
ATOM 2435 C CA . PRO B 1 54 ? 3.611 -4.074 17.5 1 97.5 54 PRO B CA 1
ATOM 2436 C C . PRO B 1 54 ? 4.547 -3.494 16.438 1 97.5 54 PRO B C 1
ATOM 2438 O O . PRO B 1 54 ? 5.77 -3.611 16.562 1 97.5 54 PRO B O 1
ATOM 2441 N N . GLN B 1 55 ? 3.984 -2.84 15.43 1 98.06 55 GLN B N 1
ATOM 2442 C CA . GLN B 1 55 ? 4.82 -2.186 14.43 1 98.06 55 GLN B CA 1
ATOM 2443 C C . GLN B 1 55 ? 5.281 -0.812 14.906 1 98.06 55 GLN B C 1
ATOM 2445 O O . GLN B 1 55 ? 6.156 -0.195 14.297 1 98.06 55 GLN B O 1
ATOM 2450 N N . HIS B 1 56 ? 4.668 -0.309 15.961 1 97.94 56 HIS B N 1
ATOM 2451 C CA . HIS B 1 56 ? 5.008 0.905 16.688 1 97.94 56 HIS B CA 1
ATOM 2452 C C . HIS B 1 56 ? 5.148 2.096 15.75 1 97.94 56 HIS B C 1
ATOM 2454 O O . HIS B 1 56 ? 6.137 2.834 15.812 1 97.94 56 HIS B O 1
ATOM 2460 N N . THR B 1 57 ? 4.195 2.203 14.844 1 98 57 THR B N 1
ATOM 2461 C CA . THR B 1 57 ? 4.141 3.32 13.906 1 98 57 THR B CA 1
ATOM 2462 C C . THR B 1 57 ? 3.047 4.309 14.312 1 98 57 THR B C 1
ATOM 2464 O O . THR B 1 57 ? 2.17 3.98 15.109 1 98 57 THR B O 1
ATOM 2467 N N . VAL B 1 58 ? 3.184 5.516 13.859 1 98.44 58 VAL B N 1
ATOM 2468 C CA . VAL B 1 58 ? 2.104 6.496 13.852 1 98.44 58 VAL B CA 1
ATOM 2469 C C . VAL B 1 58 ? 1.673 6.781 12.414 1 98.44 58 VAL B C 1
ATOM 2471 O O . VAL B 1 58 ? 2.477 6.668 11.484 1 98.44 58 VAL B O 1
ATOM 2474 N N . PRO B 1 59 ? 0.42 7.078 12.203 1 98.81 59 PRO B N 1
ATOM 2475 C CA . PRO B 1 59 ? -0.682 7.215 13.156 1 98.81 59 PRO B CA 1
ATOM 2476 C C . PRO B 1 59 ? -1.197 5.867 13.656 1 98.81 59 PRO B C 1
ATOM 2478 O O . PRO B 1 59 ? -1.1 4.859 12.953 1 98.81 59 PRO B O 1
ATOM 2481 N N . THR B 1 60 ? -1.65 5.809 14.875 1 98.94 60 THR B N 1
ATOM 2482 C CA . THR B 1 60 ? -2.428 4.727 15.469 1 98.94 60 THR B CA 1
ATOM 2483 C C . THR B 1 60 ? -3.684 5.273 16.141 1 98.94 60 THR B C 1
ATOM 2485 O O . THR B 1 60 ? -3.635 6.301 16.812 1 98.94 60 THR B O 1
ATOM 2488 N N . ILE B 1 61 ? -4.836 4.66 15.922 1 98.88 61 ILE B N 1
ATOM 2489 C CA . ILE B 1 61 ? -6.047 5.129 16.594 1 98.88 61 ILE B CA 1
ATOM 2490 C C . ILE B 1 61 ? -6.523 4.082 17.594 1 98.88 61 ILE B C 1
ATOM 2492 O O . ILE B 1 61 ? -6.219 2.895 17.453 1 98.88 61 ILE B O 1
ATOM 2496 N N . ASN B 1 62 ? -7.164 4.512 18.594 1 98.56 62 ASN B N 1
ATOM 2497 C CA . ASN B 1 62 ? -8.008 3.74 19.5 1 98.56 62 ASN B CA 1
ATOM 2498 C C . ASN B 1 62 ? -9.453 4.227 19.469 1 98.56 62 ASN B C 1
ATOM 2500 O O . ASN B 1 62 ? -9.758 5.301 20 1 98.56 62 ASN B O 1
ATOM 2504 N N . ASP B 1 63 ? -10.312 3.535 18.75 1 97.94 63 ASP B N 1
ATOM 2505 C CA . ASP B 1 63 ? -11.734 3.85 18.672 1 97.94 63 ASP B CA 1
ATOM 2506 C C . ASP B 1 63 ? -12.555 2.916 19.562 1 97.94 63 ASP B C 1
ATOM 2508 O O . ASP B 1 63 ? -13.055 1.893 19.094 1 97.94 63 ASP B O 1
ATOM 2512 N N . SER B 1 64 ? -12.734 3.33 20.859 1 96.12 64 SER B N 1
ATOM 2513 C CA . SER B 1 64 ? -13.5 2.566 21.828 1 96.12 64 SER B CA 1
ATOM 2514 C C . SER B 1 64 ? -12.977 1.141 21.953 1 96.12 64 SER B C 1
ATOM 2516 O O . SER B 1 64 ? -13.75 0.182 21.922 1 96.12 64 SER B O 1
ATOM 2518 N N . GLY B 1 65 ? -11.672 1.032 21.922 1 96.75 65 GLY B N 1
ATOM 2519 C CA . GLY B 1 65 ? -11.055 -0.268 22.125 1 96.75 65 GLY B CA 1
ATOM 2520 C C . GLY B 1 65 ? -10.555 -0.902 20.844 1 96.75 65 GLY B C 1
ATOM 2521 O O . GLY B 1 65 ? -9.742 -1.833 20.891 1 96.75 65 GLY B O 1
ATOM 2522 N N . TYR B 1 66 ? -11.039 -0.432 19.734 1 97.81 66 TYR B N 1
ATOM 2523 C CA . TYR B 1 66 ? -10.523 -0.908 18.453 1 97.81 66 TYR B CA 1
ATOM 2524 C C . TYR B 1 66 ? -9.266 -0.149 18.062 1 97.81 66 TYR B C 1
ATOM 2526 O O . TYR B 1 66 ? -9.312 1.059 17.812 1 97.81 66 TYR B O 1
ATOM 2534 N N . ILE B 1 67 ? -8.133 -0.885 18 1 98.62 67 ILE B N 1
ATOM 2535 C CA . ILE B 1 67 ? -6.84 -0.297 17.688 1 98.62 67 ILE B CA 1
ATOM 2536 C C . ILE B 1 67 ? -6.512 -0.552 16.219 1 98.62 67 ILE B C 1
ATOM 2538 O O . ILE B 1 67 ? -6.617 -1.684 15.734 1 98.62 67 ILE B O 1
ATOM 2542 N N . LEU B 1 68 ? -6.176 0.496 15.516 1 98.81 68 LEU B N 1
ATOM 2543 C CA . LEU B 1 68 ? -5.82 0.381 14.102 1 98.81 68 LEU B CA 1
ATOM 2544 C C . LEU B 1 68 ? -4.66 1.311 13.758 1 98.81 68 LEU B C 1
ATOM 2546 O O . LEU B 1 68 ? -4.637 2.467 14.188 1 98.81 68 LEU B O 1
ATOM 2550 N N . TRP B 1 69 ? -3.684 0.743 13.07 1 98.75 69 TRP B N 1
ATOM 2551 C CA . TRP B 1 69 ? -2.633 1.556 12.461 1 98.75 69 TRP B CA 1
ATOM 2552 C C . TRP B 1 69 ? -2.623 1.389 10.945 1 98.75 69 TRP B C 1
ATOM 2554 O O . TRP B 1 69 ? -3.451 0.665 10.391 1 98.75 69 TRP B O 1
ATOM 2564 N N . GLU B 1 70 ? -1.631 2.057 10.281 1 98.62 70 GLU B N 1
ATOM 2565 C CA . GLU B 1 70 ? -1.613 2.24 8.836 1 98.62 70 GLU B CA 1
ATOM 2566 C C . GLU B 1 70 ? -2.57 3.348 8.406 1 98.62 70 GLU B C 1
ATOM 2568 O O . GLU B 1 70 ? -3.791 3.184 8.477 1 98.62 70 GLU B O 1
ATOM 2573 N N . SER B 1 71 ? -2.068 4.492 8 1 98.88 71 SER B N 1
ATOM 2574 C CA . SER B 1 71 ? -2.828 5.715 7.77 1 98.88 71 SER B CA 1
ATOM 2575 C C . SER B 1 71 ? -3.941 5.492 6.754 1 98.88 71 SER B C 1
ATOM 2577 O O . SER B 1 71 ? -5.082 5.902 6.973 1 98.88 71 SER B O 1
ATOM 2579 N N . ARG B 1 72 ? -3.686 4.824 5.66 1 98.88 72 ARG B N 1
ATOM 2580 C CA . ARG B 1 72 ? -4.664 4.602 4.602 1 98.88 72 ARG B CA 1
ATOM 2581 C C . ARG B 1 72 ? -5.781 3.674 5.07 1 98.88 72 ARG B C 1
ATOM 2583 O O . ARG B 1 72 ? -6.957 3.91 4.781 1 98.88 72 ARG B O 1
ATOM 2590 N N . ALA B 1 73 ? -5.395 2.613 5.863 1 98.94 73 ALA B N 1
ATOM 2591 C CA . ALA B 1 73 ? -6.398 1.736 6.461 1 98.94 73 ALA B CA 1
ATOM 2592 C C . ALA B 1 73 ? -7.27 2.496 7.453 1 98.94 73 ALA B C 1
ATOM 2594 O O . ALA B 1 73 ? -8.484 2.293 7.508 1 98.94 73 ALA B O 1
ATOM 2595 N N . ILE B 1 74 ? -6.656 3.391 8.227 1 98.94 74 ILE B N 1
ATOM 2596 C CA . ILE B 1 74 ? -7.387 4.199 9.195 1 98.94 74 ILE B CA 1
ATOM 2597 C C . ILE B 1 74 ? -8.422 5.062 8.477 1 98.94 74 ILE B C 1
ATOM 2599 O O . ILE B 1 74 ? -9.578 5.125 8.891 1 98.94 74 ILE B O 1
ATOM 2603 N N . MET B 1 75 ? -8.047 5.695 7.383 1 98.75 75 MET B N 1
ATOM 2604 C CA . MET B 1 75 ? -8.969 6.574 6.676 1 98.75 75 MET B CA 1
ATOM 2605 C C . MET B 1 75 ? -10.117 5.773 6.062 1 98.75 75 MET B C 1
ATOM 2607 O O . MET B 1 75 ? -11.273 6.191 6.125 1 98.75 75 MET B O 1
ATOM 2611 N N . CYS B 1 76 ? -9.805 4.582 5.457 1 98.44 76 CYS B N 1
ATOM 2612 C CA . CYS B 1 76 ? -10.867 3.717 4.953 1 98.44 76 CYS B CA 1
ATOM 2613 C C . CYS B 1 76 ? -11.844 3.346 6.062 1 98.44 76 CYS B C 1
ATOM 2615 O O . CYS B 1 76 ? -13.055 3.445 5.887 1 98.44 76 CYS B O 1
ATOM 2617 N N . TYR B 1 77 ? -11.312 2.982 7.258 1 98.5 77 TYR B N 1
ATOM 2618 C CA . TYR B 1 77 ? -12.117 2.59 8.414 1 98.5 77 TYR B CA 1
ATOM 2619 C C . TYR B 1 77 ? -13.008 3.736 8.867 1 98.5 77 TYR B C 1
ATOM 2621 O O . TYR B 1 77 ? -14.211 3.553 9.07 1 98.5 77 TYR B O 1
ATOM 2629 N N . LEU B 1 78 ? -12.445 4.922 8.977 1 97.56 78 LEU B N 1
ATOM 2630 C CA . LEU B 1 78 ? -13.18 6.07 9.492 1 97.56 78 LEU B CA 1
ATOM 2631 C C . LEU B 1 78 ? -14.359 6.406 8.586 1 97.56 78 LEU B C 1
ATOM 2633 O O . LEU B 1 78 ? -15.469 6.641 9.062 1 97.56 78 LEU B O 1
ATOM 2637 N N . VAL B 1 79 ? -14.133 6.395 7.281 1 96.94 79 VAL B N 1
ATOM 2638 C CA . VAL B 1 79 ? -15.219 6.734 6.367 1 96.94 79 VAL B CA 1
ATOM 2639 C C . VAL B 1 79 ? -16.266 5.621 6.379 1 96.94 79 VAL B C 1
ATOM 2641 O O . VAL B 1 79 ? -17.469 5.895 6.426 1 96.94 79 VAL B O 1
ATOM 2644 N N . ASN B 1 80 ? -15.828 4.371 6.371 1 95.44 80 ASN B N 1
ATOM 2645 C CA . ASN B 1 80 ? -16.75 3.244 6.359 1 95.44 80 ASN B CA 1
ATOM 2646 C C . ASN B 1 80 ? -17.641 3.24 7.598 1 95.44 80 ASN B C 1
ATOM 2648 O O . ASN B 1 80 ? -18.812 2.863 7.523 1 95.44 80 ASN B O 1
ATOM 2652 N N . LYS B 1 81 ? -17.078 3.654 8.68 1 94.69 81 LYS B N 1
ATOM 2653 C CA . LYS B 1 81 ? -17.797 3.559 9.945 1 94.69 81 LYS B CA 1
ATOM 2654 C C . LYS B 1 81 ? -18.656 4.801 10.188 1 94.69 81 LYS B C 1
ATOM 2656 O O . LYS B 1 81 ? -19.781 4.703 10.68 1 94.69 81 LYS B O 1
ATOM 2661 N N . TYR B 1 82 ? -18.172 5.949 9.82 1 93.19 82 TYR B N 1
ATOM 2662 C CA . TYR B 1 82 ? -18.766 7.176 10.344 1 93.19 82 TYR B CA 1
ATOM 2663 C C . TYR B 1 82 ? -19.406 7.992 9.227 1 93.19 82 TYR B C 1
ATOM 2665 O O . TYR B 1 82 ? -20.031 9.016 9.477 1 93.19 82 TYR B O 1
ATOM 2673 N N . ASN B 1 83 ? -19.266 7.535 7.93 1 82.31 83 ASN B N 1
ATOM 2674 C CA . ASN B 1 83 ? -19.906 8.305 6.863 1 82.31 83 ASN B CA 1
ATOM 2675 C C . ASN B 1 83 ? -21.422 8.203 6.93 1 82.31 83 ASN B C 1
ATOM 2677 O O . ASN B 1 83 ? -22.016 7.266 6.391 1 82.31 83 ASN B O 1
ATOM 2681 N N . ASN B 1 84 ? -22.141 8.609 7.875 1 67.69 84 ASN B N 1
ATOM 2682 C CA . ASN B 1 84 ? -23.578 8.57 8.164 1 67.69 84 ASN B CA 1
ATOM 2683 C C . ASN B 1 84 ? -24.406 8.883 6.926 1 67.69 84 ASN B C 1
ATOM 2685 O O . ASN B 1 84 ? -25.406 9.594 7.008 1 67.69 84 ASN B O 1
ATOM 2689 N N . ASP B 1 85 ? -24.062 8.281 5.812 1 65.25 85 ASP B N 1
ATOM 2690 C CA . ASP B 1 85 ? -24.812 8.391 4.574 1 65.25 85 ASP B CA 1
ATOM 2691 C C . ASP B 1 85 ? -24.953 9.852 4.145 1 65.25 85 ASP B C 1
ATOM 2693 O O . ASP B 1 85 ? -25.875 10.211 3.406 1 65.25 85 ASP B O 1
ATOM 2697 N N . ASP B 1 86 ? -24.203 10.648 4.863 1 66.5 86 ASP B N 1
ATOM 2698 C CA . ASP B 1 86 ? -24.109 12.023 4.371 1 66.5 86 ASP B CA 1
ATOM 2699 C C . ASP B 1 86 ? -23.5 12.062 2.971 1 66.5 86 ASP B C 1
ATOM 2701 O O . ASP B 1 86 ? -22.344 11.688 2.775 1 66.5 86 ASP B O 1
ATOM 2705 N N . LEU B 1 87 ? -24.328 12.445 2.1 1 59.53 87 LEU B N 1
ATOM 2706 C CA . LEU B 1 87 ? -24.016 12.414 0.676 1 59.53 87 LEU B CA 1
ATOM 2707 C C . LEU B 1 87 ? -22.703 13.125 0.398 1 59.53 87 LEU B C 1
ATOM 2709 O O . LEU B 1 87 ? -21.922 12.695 -0.458 1 59.53 87 LEU B O 1
ATOM 2713 N N . GLU B 1 88 ? -22.5 14.234 1.133 1 64.12 88 GLU B N 1
ATOM 2714 C CA . GLU B 1 88 ? -21.297 15.008 0.896 1 64.12 88 GLU B CA 1
ATOM 2715 C C . GLU B 1 88 ? -20.047 14.219 1.296 1 64.12 88 GLU B C 1
ATOM 2717 O O . GLU B 1 88 ? -18.984 14.359 0.673 1 64.12 88 GLU B O 1
ATOM 2722 N N . LEU B 1 89 ? -20.312 13.328 2.18 1 72.25 89 LEU B N 1
ATOM 2723 C CA . LEU B 1 89 ? -19.172 12.594 2.713 1 72.25 89 LEU B CA 1
ATOM 2724 C C . LEU B 1 89 ? -19.016 11.258 1.995 1 72.25 89 LEU B C 1
ATOM 2726 O O . LEU B 1 89 ? -17.953 10.625 2.074 1 72.25 89 LEU B O 1
ATOM 2730 N N . GLN B 1 90 ? -20 11.023 1.195 1 72.88 90 GLN B N 1
ATOM 2731 C CA . GLN B 1 90 ? -19.984 9.742 0.495 1 72.88 90 GLN B CA 1
ATOM 2732 C C . GLN B 1 90 ? -18.891 9.727 -0.582 1 72.88 90 GLN B C 1
ATOM 2734 O O . GLN B 1 90 ? -18.375 8.664 -0.929 1 72.88 90 GLN B O 1
ATOM 2739 N N . SER B 1 91 ? -18.547 10.906 -0.889 1 86.56 91 SER B N 1
ATOM 2740 C CA . SER B 1 91 ? -17.578 10.977 -1.978 1 86.56 91 SER B CA 1
ATOM 2741 C C . SER B 1 91 ? -16.172 10.641 -1.49 1 86.56 91 SER B C 1
ATOM 2743 O O . SER B 1 91 ? -15.297 10.312 -2.291 1 86.56 91 SER B O 1
ATOM 2745 N N . LEU B 1 92 ? -16 10.688 -0.203 1 95.75 92 LEU B N 1
ATOM 2746 C CA . LEU B 1 92 ? -14.664 10.453 0.325 1 95.75 92 LEU B CA 1
ATOM 2747 C C . LEU B 1 92 ? -14.211 9.023 0.028 1 95.75 92 LEU B C 1
ATOM 2749 O O . LEU B 1 92 ? -13.023 8.789 -0.218 1 95.75 92 LEU B O 1
ATOM 2753 N N . TYR B 1 93 ? -15.133 8.094 0.064 1 96.62 93 TYR B N 1
ATOM 2754 C CA . TYR B 1 93 ? -14.844 6.691 -0.193 1 96.62 93 TYR B CA 1
ATOM 2755 C C . TYR B 1 93 ? -16.109 5.93 -0.563 1 96.62 93 TYR B C 1
ATOM 2757 O O . TYR B 1 93 ? -16.625 5.141 0.233 1 96.62 93 TYR B O 1
ATOM 2765 N N . PRO B 1 94 ? -16.578 6.141 -1.821 1 94.81 94 PRO B N 1
ATOM 2766 C CA . PRO B 1 94 ? -17.859 5.582 -2.252 1 94.81 94 PRO B CA 1
ATOM 2767 C C . PRO B 1 94 ? -17.891 4.055 -2.168 1 94.81 94 PRO B C 1
ATOM 2769 O O . PRO B 1 94 ? -16.859 3.402 -2.285 1 94.81 94 PRO B O 1
ATOM 2772 N N . LYS B 1 95 ? -19.078 3.525 -2.113 1 92.19 95 LYS B N 1
ATOM 2773 C CA . LYS B 1 95 ? -19.25 2.084 -1.955 1 92.19 95 LYS B CA 1
ATOM 2774 C C . LYS B 1 95 ? -19.344 1.39 -3.311 1 92.19 95 LYS B C 1
ATOM 2776 O O . LYS B 1 95 ? -19.188 0.169 -3.402 1 92.19 95 LYS B O 1
ATOM 2781 N N . ASP B 1 96 ? -19.625 2.184 -4.352 1 94.19 96 ASP B N 1
ATOM 2782 C CA . ASP B 1 96 ? -19.641 1.604 -5.691 1 94.19 96 ASP B CA 1
ATOM 2783 C C . ASP B 1 96 ? -18.312 0.954 -6.023 1 94.19 96 ASP B C 1
ATOM 2785 O O . ASP B 1 96 ? -17.25 1.584 -5.895 1 94.19 96 ASP B O 1
ATOM 2789 N N . PRO B 1 97 ? -18.281 -0.276 -6.48 1 96.38 97 PRO B N 1
ATOM 2790 C CA . PRO B 1 97 ? -17.047 -1.033 -6.625 1 96.38 97 PRO B CA 1
ATOM 2791 C C . PRO B 1 97 ? -16.047 -0.363 -7.574 1 96.38 97 PRO B C 1
ATOM 2793 O O . PRO B 1 97 ? -14.844 -0.36 -7.312 1 96.38 97 PRO B O 1
ATOM 2796 N N . GLU B 1 98 ? -16.547 0.202 -8.641 1 97.75 98 GLU B N 1
ATOM 2797 C CA . GLU B 1 98 ? -15.633 0.777 -9.625 1 97.75 98 GLU B CA 1
ATOM 2798 C C . GLU B 1 98 ? -14.992 2.053 -9.094 1 97.75 98 GLU B C 1
ATOM 2800 O O . GLU B 1 98 ? -13.773 2.225 -9.188 1 97.75 98 GLU B O 1
ATOM 2805 N N . SER B 1 99 ? -15.789 2.951 -8.492 1 96.94 99 SER B N 1
ATOM 2806 C CA . SER B 1 99 ? -15.242 4.168 -7.898 1 96.94 99 SER B CA 1
ATOM 2807 C C . SER B 1 99 ? -14.266 3.844 -6.773 1 96.94 99 SER B C 1
ATOM 2809 O O . SER B 1 99 ? -13.18 4.418 -6.707 1 96.94 99 SER B O 1
ATOM 2811 N N . ARG B 1 100 ? -14.656 2.938 -5.988 1 97.56 100 ARG B N 1
ATOM 2812 C CA . ARG B 1 100 ? -13.812 2.541 -4.867 1 97.56 100 ARG B CA 1
ATOM 2813 C C . ARG B 1 100 ? -12.531 1.868 -5.355 1 97.56 100 ARG B C 1
ATOM 2815 O O . ARG B 1 100 ? -11.461 2.084 -4.797 1 97.56 100 ARG B O 1
ATOM 2822 N N . GLY B 1 101 ? -12.625 1.04 -6.402 1 98.69 101 GLY B N 1
ATOM 2823 C CA . GLY B 1 101 ? -11.445 0.435 -7.004 1 98.69 101 GLY B CA 1
ATOM 2824 C C . GLY B 1 101 ? -10.422 1.454 -7.473 1 98.69 101 GLY B C 1
ATOM 2825 O O . GLY B 1 101 ? -9.227 1.279 -7.266 1 98.69 101 GLY B O 1
ATOM 2826 N N . ASN B 1 102 ? -10.93 2.51 -8.055 1 98.44 102 ASN B N 1
ATOM 2827 C CA . ASN B 1 102 ? -10.039 3.572 -8.516 1 98.44 102 ASN B CA 1
ATOM 2828 C C . ASN B 1 102 ? -9.359 4.277 -7.348 1 98.44 102 ASN B C 1
ATOM 2830 O O . ASN B 1 102 ? -8.18 4.633 -7.43 1 98.44 102 ASN B O 1
ATOM 2834 N N . ILE B 1 103 ? -10.062 4.457 -6.285 1 98.69 103 ILE B N 1
ATOM 2835 C CA . ILE B 1 103 ? -9.508 5.09 -5.094 1 98.69 103 ILE B CA 1
ATOM 2836 C C . ILE B 1 103 ? -8.461 4.18 -4.465 1 98.69 103 ILE B C 1
ATOM 2838 O O . ILE B 1 103 ? -7.348 4.621 -4.156 1 98.69 103 ILE B O 1
ATOM 2842 N N . ASP B 1 104 ? -8.805 2.912 -4.367 1 98.88 104 ASP B N 1
ATOM 2843 C CA . ASP B 1 104 ? -7.875 1.946 -3.785 1 98.88 104 ASP B CA 1
ATOM 2844 C C . ASP B 1 104 ? -6.59 1.861 -4.602 1 98.88 104 ASP B C 1
ATOM 2846 O O . ASP B 1 104 ? -5.492 1.812 -4.039 1 98.88 104 ASP B O 1
ATOM 2850 N N . LYS B 1 105 ? -6.746 1.858 -5.875 1 98.88 105 LYS B N 1
ATOM 2851 C CA . LYS B 1 105 ? -5.586 1.833 -6.762 1 98.88 105 LYS B CA 1
ATOM 2852 C C . LYS B 1 105 ? -4.621 2.969 -6.434 1 98.88 105 LYS B C 1
ATOM 2854 O O . LYS B 1 105 ? -3.412 2.752 -6.328 1 98.88 105 LYS B O 1
ATOM 2859 N N . LEU B 1 106 ? -5.117 4.133 -6.18 1 98.88 106 LEU B N 1
ATOM 2860 C CA . LEU B 1 106 ? -4.27 5.301 -5.973 1 98.88 106 LEU B CA 1
ATOM 2861 C C . LEU B 1 106 ? -3.736 5.336 -4.543 1 98.88 106 LEU B C 1
ATOM 2863 O O . LEU B 1 106 ? -2.65 5.871 -4.297 1 98.88 106 LEU B O 1
ATOM 2867 N N . LEU B 1 107 ? -4.508 4.758 -3.59 1 98.94 107 LEU B N 1
ATOM 2868 C CA . LEU B 1 107 ? -3.961 4.602 -2.246 1 98.94 107 LEU B CA 1
ATOM 2869 C C . LEU B 1 107 ? -2.748 3.674 -2.258 1 98.94 107 LEU B C 1
ATOM 2871 O O . LEU B 1 107 ? -1.729 3.973 -1.634 1 98.94 107 LEU B O 1
ATOM 2875 N N . PHE B 1 108 ? -2.865 2.59 -3.01 1 98.94 108 PHE B N 1
ATOM 2876 C CA . PHE B 1 108 ? -1.746 1.662 -3.117 1 98.94 108 PHE B CA 1
ATOM 2877 C C . PHE B 1 108 ? -0.617 2.268 -3.941 1 98.94 108 PHE B C 1
ATOM 2879 O O . PHE B 1 108 ? 0.559 2.02 -3.67 1 98.94 108 PHE B O 1
ATOM 2886 N N . PHE B 1 109 ? -0.95 3.066 -4.996 1 98.81 109 PHE B N 1
ATOM 2887 C CA . PHE B 1 109 ? 0.055 3.809 -5.746 1 98.81 109 PHE B CA 1
ATOM 2888 C C . PHE B 1 109 ? 0.86 4.715 -4.824 1 98.81 109 PHE B C 1
ATOM 2890 O O . PHE B 1 109 ? 2.084 4.801 -4.941 1 98.81 109 PHE B O 1
ATOM 2897 N N . ASP B 1 110 ? 0.186 5.367 -3.936 1 98.88 110 ASP B N 1
ATOM 2898 C CA . ASP B 1 110 ? 0.852 6.297 -3.027 1 98.88 110 ASP B CA 1
ATOM 2899 C C . ASP B 1 110 ? 1.884 5.574 -2.162 1 98.88 110 ASP B C 1
ATOM 2901 O O . ASP B 1 110 ? 3.072 5.895 -2.207 1 98.88 110 ASP B O 1
ATOM 2905 N N . ILE B 1 111 ? 1.487 4.523 -1.478 1 98.69 111 ILE B N 1
ATOM 2906 C CA . ILE B 1 111 ? 2.398 3.881 -0.537 1 98.69 111 ILE B CA 1
ATOM 2907 C C . ILE B 1 111 ? 3.443 3.072 -1.303 1 98.69 111 ILE B C 1
ATOM 2909 O O . ILE B 1 111 ? 4.609 3.02 -0.905 1 98.69 111 ILE B O 1
ATOM 2913 N N . GLY B 1 112 ? 3.061 2.506 -2.434 1 98 112 GLY B N 1
ATOM 2914 C CA . GLY B 1 112 ? 3.916 1.537 -3.1 1 98 112 GLY B CA 1
ATOM 2915 C C . GLY B 1 112 ? 4.805 2.156 -4.164 1 98 112 GLY B C 1
ATOM 2916 O O . GLY B 1 112 ? 5.773 1.538 -4.605 1 98 112 GLY B O 1
ATOM 2917 N N . SER B 1 113 ? 4.496 3.406 -4.594 1 98.19 113 SER B N 1
ATOM 2918 C CA . SER B 1 113 ? 5.258 4.031 -5.672 1 98.19 113 SER B CA 1
ATOM 2919 C C . SER B 1 113 ? 5.645 5.461 -5.316 1 98.19 113 SER B C 1
ATOM 2921 O O . SER B 1 113 ? 6.832 5.793 -5.25 1 98.19 113 SER B O 1
ATOM 2923 N N . LEU B 1 114 ? 4.703 6.273 -5.004 1 98.75 114 LEU B N 1
ATOM 2924 C CA . LEU B 1 114 ? 4.957 7.695 -4.812 1 98.75 114 LEU B CA 1
ATOM 2925 C C . LEU B 1 114 ? 5.723 7.941 -3.518 1 98.75 114 LEU B C 1
ATOM 2927 O O . LEU B 1 114 ? 6.891 8.344 -3.549 1 98.75 114 LEU B O 1
ATOM 2931 N N . TYR B 1 115 ? 5.109 7.633 -2.406 1 98.69 115 TYR B N 1
ATOM 2932 C CA . TYR B 1 115 ? 5.77 7.883 -1.129 1 98.69 115 TYR B CA 1
ATOM 2933 C C . TYR B 1 115 ? 7.027 7.035 -0.99 1 98.69 115 TYR B C 1
ATOM 2935 O O . TYR B 1 115 ? 8.039 7.496 -0.462 1 98.69 115 TYR B O 1
ATOM 2943 N N . LYS B 1 116 ? 6.91 5.824 -1.466 1 98.12 116 LYS B N 1
ATOM 2944 C CA . LYS B 1 116 ? 8.086 4.961 -1.474 1 98.12 116 LYS B CA 1
ATOM 2945 C C . LYS B 1 116 ? 9.266 5.645 -2.162 1 98.12 116 LYS B C 1
ATOM 2947 O O . LYS B 1 116 ? 10.383 5.641 -1.644 1 98.12 116 LYS B O 1
ATOM 2952 N N . SER B 1 117 ? 9.07 6.195 -3.338 1 98.19 117 SER B N 1
ATOM 2953 C CA . SER B 1 117 ? 10.156 6.801 -4.102 1 98.19 117 SER B CA 1
ATOM 2954 C C . SER B 1 117 ? 10.688 8.055 -3.412 1 98.19 117 SER B C 1
ATOM 2956 O O . SER B 1 117 ? 11.883 8.359 -3.498 1 98.19 117 SER B O 1
ATOM 2958 N N . ILE B 1 118 ? 9.812 8.789 -2.697 1 98.44 118 ILE B N 1
ATOM 2959 C CA . ILE B 1 118 ? 10.234 9.945 -1.915 1 98.44 118 ILE B CA 1
ATOM 2960 C C . ILE B 1 118 ? 11.195 9.5 -0.815 1 98.44 118 ILE B C 1
ATOM 2962 O O . ILE B 1 118 ? 12.289 10.055 -0.679 1 98.44 118 ILE B O 1
ATOM 2966 N N . VAL B 1 119 ? 10.844 8.484 -0.09 1 97.19 119 VAL B N 1
ATOM 2967 C CA . VAL B 1 119 ? 11.641 7.996 1.03 1 97.19 119 VAL B CA 1
ATOM 2968 C C . VAL B 1 119 ? 12.953 7.414 0.515 1 97.19 119 VAL B C 1
ATOM 2970 O O . VAL B 1 119 ? 14.023 7.719 1.046 1 97.19 119 VAL B O 1
ATOM 2973 N N . ASP B 1 120 ? 12.844 6.605 -0.567 1 95.69 120 ASP B N 1
ATOM 2974 C CA . ASP B 1 120 ? 14.031 5.961 -1.119 1 95.69 120 ASP B CA 1
ATOM 2975 C C . ASP B 1 120 ? 15.062 6.996 -1.56 1 95.69 120 ASP B C 1
ATOM 2977 O O . ASP B 1 120 ? 16.266 6.777 -1.422 1 95.69 120 ASP B O 1
ATOM 2981 N N . TYR B 1 121 ? 14.594 8.086 -2.078 1 96.75 121 TYR B N 1
ATOM 2982 C CA . TYR B 1 121 ? 15.5 9.094 -2.609 1 96.75 121 TYR B CA 1
ATOM 2983 C C . TYR B 1 121 ? 16.078 9.953 -1.488 1 96.75 121 TYR B C 1
ATOM 2985 O O . TYR B 1 121 ? 17.297 10.156 -1.41 1 96.75 121 TYR B O 1
ATOM 2993 N N . PHE B 1 122 ? 15.289 10.352 -0.504 1 97 122 PHE B N 1
ATOM 2994 C CA . PHE B 1 122 ? 15.719 11.398 0.418 1 97 122 PHE B CA 1
ATOM 2995 C C . PHE B 1 122 ? 16.266 10.797 1.709 1 97 122 PHE B C 1
ATOM 2997 O O . PHE B 1 122 ? 17.125 11.383 2.365 1 97 122 PHE B O 1
ATOM 3004 N N . HIS B 1 123 ? 15.75 9.648 2.129 1 94.31 123 HIS B N 1
ATOM 3005 C CA . HIS B 1 123 ? 16.078 9.094 3.438 1 94.31 123 HIS B CA 1
ATOM 3006 C C . HIS B 1 123 ? 17.578 8.859 3.572 1 94.31 123 HIS B C 1
ATOM 3008 O O . HIS B 1 123 ? 18.188 9.266 4.566 1 94.31 123 HIS B O 1
ATOM 3014 N N . PRO B 1 124 ? 18.25 8.18 2.543 1 91.44 124 PRO B N 1
ATOM 3015 C CA . PRO B 1 124 ? 19.703 7.988 2.67 1 91.44 124 PRO B CA 1
ATOM 3016 C C . PRO B 1 124 ? 20.469 9.305 2.768 1 91.44 124 PRO B C 1
ATOM 3018 O O . PRO B 1 124 ? 21.453 9.398 3.496 1 91.44 124 PRO B O 1
ATOM 3021 N N . MET B 1 125 ? 19.984 10.289 2.129 1 92.06 125 MET B N 1
ATOM 3022 C CA . MET B 1 125 ? 20.625 11.602 2.178 1 92.06 125 MET B CA 1
ATOM 3023 C C . MET B 1 125 ? 20.484 12.219 3.562 1 92.06 125 MET B C 1
ATOM 3025 O O . MET B 1 125 ? 21.453 12.773 4.098 1 92.06 125 MET B O 1
ATOM 3029 N N . LEU B 1 126 ? 19.375 12.078 4.148 1 92.56 126 LEU B N 1
ATOM 3030 C CA . LEU B 1 126 ? 19.078 12.734 5.418 1 92.56 126 LEU B CA 1
ATOM 3031 C C . LEU B 1 126 ? 19.656 11.945 6.586 1 92.56 126 LEU B C 1
ATOM 3033 O O . LEU B 1 126 ? 20.141 12.539 7.559 1 92.56 126 LEU B O 1
ATOM 3037 N N . MET B 1 127 ? 19.719 10.633 6.484 1 89.56 127 MET B N 1
ATOM 3038 C CA . MET B 1 127 ? 20.078 9.797 7.633 1 89.56 127 MET B CA 1
ATOM 3039 C C . MET B 1 127 ? 21.562 9.477 7.648 1 89.56 127 MET B C 1
ATOM 3041 O O . MET B 1 127 ? 22.188 9.422 8.711 1 89.56 127 MET B O 1
ATOM 3045 N N . THR B 1 128 ? 22.141 9.227 6.398 1 87.94 128 THR B N 1
ATOM 3046 C CA . THR B 1 128 ? 23.531 8.766 6.387 1 87.94 128 THR B CA 1
ATOM 3047 C C . THR B 1 128 ? 24.406 9.727 5.594 1 87.94 128 THR B C 1
ATOM 3049 O O . THR B 1 128 ? 25.625 9.516 5.48 1 87.94 128 THR B O 1
ATOM 3052 N N . GLY B 1 129 ? 23.781 10.711 4.992 1 87.94 129 GLY B N 1
ATOM 3053 C CA . GLY B 1 129 ? 24.562 11.719 4.289 1 87.94 129 GLY B CA 1
ATOM 3054 C C . GLY B 1 129 ? 25.047 11.25 2.93 1 87.94 129 GLY B C 1
ATOM 3055 O O . GLY B 1 129 ? 26.016 11.789 2.395 1 87.94 129 GLY B O 1
ATOM 3056 N N . GLU B 1 130 ? 24.359 10.25 2.467 1 87.69 130 GLU B N 1
ATOM 3057 C CA . GLU B 1 130 ? 24.703 9.766 1.135 1 87.69 130 GLU B CA 1
ATOM 3058 C C . GLU B 1 130 ? 24.375 10.805 0.067 1 87.69 130 GLU B C 1
ATOM 3060 O O . GLU B 1 130 ? 23.484 11.633 0.253 1 87.69 130 GLU B O 1
ATOM 3065 N N . GLY B 1 131 ? 25.141 10.805 -1.056 1 86 131 GLY B N 1
ATOM 3066 C CA . GLY B 1 131 ? 24.844 11.688 -2.172 1 86 131 GLY B CA 1
ATOM 3067 C C . GLY B 1 131 ? 23.594 11.281 -2.939 1 86 131 GLY B C 1
ATOM 3068 O O . GLY B 1 131 ? 22.984 10.25 -2.648 1 86 131 GLY B O 1
ATOM 3069 N N . SER B 1 132 ? 23.344 12.148 -3.854 1 89.25 132 SER B N 1
ATOM 3070 C CA . SER B 1 132 ? 22.188 11.883 -4.699 1 89.25 132 SER B CA 1
ATOM 3071 C C . SER B 1 132 ? 22.391 10.625 -5.535 1 89.25 132 SER B C 1
ATOM 3073 O O . SER B 1 132 ? 23.5 10.344 -5.996 1 89.25 132 SER B O 1
ATOM 3075 N N . ASP B 1 133 ? 21.375 9.844 -5.648 1 92.62 133 ASP B N 1
ATOM 3076 C CA . ASP B 1 133 ? 21.344 8.633 -6.465 1 92.62 133 ASP B CA 1
ATOM 3077 C C . ASP B 1 133 ? 20.438 8.82 -7.684 1 92.62 133 ASP B C 1
ATOM 3079 O O . ASP B 1 133 ? 19.219 8.977 -7.543 1 92.62 133 ASP B O 1
ATOM 3083 N N . GLU B 1 134 ? 21 8.742 -8.852 1 94.56 134 GLU B N 1
ATOM 3084 C CA . GLU B 1 134 ? 20.281 9.047 -10.086 1 94.56 134 GLU B CA 1
ATOM 3085 C C . GLU B 1 134 ? 19.156 8.055 -10.336 1 94.56 134 GLU B C 1
ATOM 3087 O O . GLU B 1 134 ? 18.078 8.43 -10.828 1 94.56 134 GLU B O 1
ATOM 3092 N N . LYS B 1 135 ? 19.438 6.816 -10.016 1 93.88 135 LYS B N 1
ATOM 3093 C CA . LYS B 1 135 ? 18.406 5.805 -10.203 1 93.88 135 LYS B CA 1
ATOM 3094 C C . LYS B 1 135 ? 17.188 6.09 -9.32 1 93.88 135 LYS B C 1
ATOM 3096 O O . LYS B 1 135 ? 16.047 5.984 -9.781 1 93.88 135 LYS B O 1
ATOM 3101 N N . LYS B 1 136 ? 17.453 6.469 -8.133 1 95.81 136 LYS B N 1
ATOM 3102 C CA . LYS B 1 136 ? 16.375 6.781 -7.195 1 95.81 136 LYS B CA 1
ATOM 3103 C C . LYS B 1 136 ? 15.672 8.078 -7.578 1 95.81 136 LYS B C 1
ATOM 3105 O O . LYS B 1 136 ? 14.453 8.195 -7.445 1 95.81 136 LYS B O 1
ATOM 3110 N N . ALA B 1 137 ? 16.438 9.078 -8.031 1 96.88 137 ALA B N 1
ATOM 3111 C CA . ALA B 1 137 ? 15.844 10.32 -8.523 1 96.88 137 ALA B CA 1
ATOM 3112 C C . ALA B 1 137 ? 14.914 10.055 -9.703 1 96.88 137 ALA B C 1
ATOM 3114 O O . ALA B 1 137 ? 13.828 10.625 -9.781 1 96.88 137 ALA B O 1
ATOM 3115 N N . ASN B 1 138 ? 15.344 9.203 -10.586 1 97.25 138 ASN B N 1
ATOM 3116 C CA . ASN B 1 138 ? 14.539 8.867 -11.75 1 97.25 138 ASN B CA 1
ATOM 3117 C C . ASN B 1 138 ? 13.25 8.141 -11.359 1 97.25 138 ASN B C 1
ATOM 3119 O O . ASN B 1 138 ? 12.203 8.352 -11.977 1 97.25 138 ASN B O 1
ATOM 3123 N N . ALA B 1 139 ? 13.359 7.32 -10.344 1 97.19 139 ALA B N 1
ATOM 3124 C CA . ALA B 1 139 ? 12.172 6.633 -9.852 1 97.19 139 ALA B CA 1
ATOM 3125 C C . ALA B 1 139 ? 11.156 7.625 -9.289 1 97.19 139 ALA B C 1
ATOM 3127 O O . ALA B 1 139 ? 9.953 7.484 -9.508 1 97.19 139 ALA B O 1
ATOM 3128 N N . LEU B 1 140 ? 11.609 8.594 -8.539 1 98.38 140 LEU B N 1
ATOM 3129 C CA . LEU B 1 140 ? 10.75 9.641 -8.008 1 98.38 140 LEU B CA 1
ATOM 3130 C C . LEU B 1 140 ? 10.109 10.438 -9.141 1 98.38 140 LEU B C 1
ATOM 3132 O O . LEU B 1 140 ? 8.891 10.664 -9.141 1 98.38 140 LEU B O 1
ATOM 3136 N N . LYS B 1 141 ? 10.906 10.797 -10.109 1 98.06 141 LYS B N 1
ATOM 3137 C CA . LYS B 1 141 ? 10.391 11.547 -11.258 1 98.06 141 LYS B CA 1
ATOM 3138 C C . LYS B 1 141 ? 9.328 10.742 -12 1 98.06 141 LYS B C 1
ATOM 3140 O O . LYS B 1 141 ? 8.305 11.289 -12.422 1 98.06 141 LYS B O 1
ATOM 3145 N N . THR B 1 142 ? 9.555 9.5 -12.148 1 98.38 142 THR B N 1
ATOM 3146 C CA . THR B 1 142 ? 8.602 8.625 -12.82 1 98.38 142 THR B CA 1
ATOM 3147 C C . THR B 1 142 ? 7.266 8.602 -12.078 1 98.38 142 THR B C 1
ATOM 3149 O O . THR B 1 142 ? 6.203 8.695 -12.688 1 98.38 142 THR B O 1
ATOM 3152 N N . ALA B 1 143 ? 7.332 8.469 -10.781 1 98.62 143 ALA B N 1
ATOM 3153 C CA . ALA B 1 143 ? 6.109 8.469 -9.977 1 98.62 143 ALA B CA 1
ATOM 3154 C C . ALA B 1 143 ? 5.363 9.789 -10.117 1 98.62 143 ALA B C 1
ATOM 3156 O O . ALA B 1 143 ? 4.133 9.812 -10.227 1 98.62 143 ALA B O 1
ATOM 3157 N N . LEU B 1 144 ? 6.086 10.875 -10.117 1 98.81 144 LEU B N 1
ATOM 3158 C CA . LEU B 1 144 ? 5.48 12.188 -10.273 1 98.81 144 LEU B CA 1
ATOM 3159 C C . LEU B 1 144 ? 4.891 12.359 -11.672 1 98.81 144 LEU B C 1
ATOM 3161 O O . LEU B 1 144 ? 3.842 12.984 -11.836 1 98.81 144 LEU B O 1
ATOM 3165 N N . ASP B 1 145 ? 5.547 11.789 -12.672 1 98.56 145 ASP B N 1
ATOM 3166 C CA . ASP B 1 145 ? 5.023 11.805 -14.031 1 98.56 145 ASP B CA 1
ATOM 3167 C C . ASP B 1 145 ? 3.699 11.055 -14.125 1 98.56 145 ASP B C 1
ATOM 3169 O O . ASP B 1 145 ? 2.754 11.516 -14.766 1 98.56 145 ASP B O 1
ATOM 3173 N N . TYR B 1 146 ? 3.648 9.906 -13.508 1 98.38 146 TYR B N 1
ATOM 3174 C CA . TYR B 1 146 ? 2.398 9.156 -13.477 1 98.38 146 TYR B CA 1
ATOM 3175 C C . TYR B 1 146 ? 1.281 9.984 -12.852 1 98.38 146 TYR B C 1
ATOM 3177 O O . TYR B 1 146 ? 0.196 10.109 -13.422 1 98.38 146 TYR B O 1
ATOM 3185 N N . LEU B 1 147 ? 1.56 10.539 -11.688 1 98.69 147 LEU B N 1
ATOM 3186 C CA . LEU B 1 147 ? 0.544 11.297 -10.961 1 98.69 147 LEU B CA 1
ATOM 3187 C C . LEU B 1 147 ? 0.081 12.5 -11.781 1 98.69 147 LEU B C 1
ATOM 3189 O O . LEU B 1 147 ? -1.118 12.781 -11.852 1 98.69 147 LEU B O 1
ATOM 3193 N N . ASP B 1 148 ? 1.035 13.234 -12.359 1 98.69 148 ASP B N 1
ATOM 3194 C CA . ASP B 1 148 ? 0.69 14.367 -13.211 1 98.69 148 ASP B CA 1
ATOM 3195 C C . ASP B 1 148 ? -0.187 13.922 -14.383 1 98.69 148 ASP B C 1
ATOM 3197 O O . ASP B 1 148 ? -1.118 14.633 -14.766 1 98.69 148 ASP B O 1
ATOM 3201 N N . GLY B 1 149 ? 0.128 12.758 -14.961 1 97.94 149 GLY B N 1
ATOM 3202 C CA . GLY B 1 149 ? -0.681 12.188 -16.031 1 97.94 149 GLY B CA 1
ATOM 3203 C C . GLY B 1 149 ? -2.094 11.852 -15.586 1 97.94 149 GLY B C 1
ATOM 3204 O O . GLY B 1 149 ? -3.057 12.148 -16.297 1 97.94 149 GLY B O 1
ATOM 3205 N N . PHE B 1 150 ? -2.221 11.227 -14.398 1 97.31 150 PHE B N 1
ATOM 3206 C CA . PHE B 1 150 ? -3.543 10.93 -13.859 1 97.31 150 PHE B CA 1
ATOM 3207 C C . PHE B 1 150 ? -4.363 12.203 -13.711 1 97.31 150 PHE B C 1
ATOM 3209 O O . PHE B 1 150 ? -5.551 12.227 -14.055 1 97.31 150 PHE B O 1
ATOM 3216 N N . LEU B 1 151 ? -3.764 13.25 -13.258 1 98.31 151 LEU B N 1
ATOM 3217 C CA . LEU B 1 151 ? -4.422 14.5 -12.922 1 98.31 151 LEU B CA 1
ATOM 3218 C C . LEU B 1 151 ? -4.715 15.32 -14.172 1 98.31 151 LEU B C 1
ATOM 3220 O O . LEU B 1 151 ? -5.445 16.312 -14.125 1 98.31 151 LEU B O 1
ATOM 3224 N N . SER B 1 152 ? -4.16 14.922 -15.32 1 97.31 152 SER B N 1
ATOM 3225 C CA . SER B 1 152 ? -4.422 15.625 -16.562 1 97.31 152 SER B CA 1
ATOM 3226 C C . SER B 1 152 ? -5.848 15.383 -17.047 1 97.31 152 SER B C 1
ATOM 3228 O O . SER B 1 152 ? -6.363 16.141 -17.875 1 97.31 152 SER B O 1
ATOM 3230 N N . GLN B 1 153 ? -6.504 14.359 -16.484 1 93 153 GLN B N 1
ATOM 3231 C CA . GLN B 1 153 ? -7.789 13.93 -17.016 1 93 153 GLN B CA 1
ATOM 3232 C C . GLN B 1 153 ? -8.914 14.18 -16.016 1 93 153 GLN B C 1
ATOM 3234 O O . GLN B 1 153 ? -10.086 13.922 -16.312 1 93 153 GLN B O 1
ATOM 3239 N N . GLN B 1 154 ? -8.617 14.688 -14.891 1 94.5 154 GLN B N 1
ATOM 3240 C CA . GLN B 1 154 ? -9.602 14.797 -13.82 1 94.5 154 GLN B CA 1
ATOM 3241 C C . GLN B 1 154 ? -9.219 15.898 -12.836 1 94.5 154 GLN B C 1
ATOM 3243 O O . GLN B 1 154 ? -8.055 16.297 -12.773 1 94.5 154 GLN B O 1
ATOM 3248 N N . THR B 1 155 ? -10.234 16.344 -12.031 1 96.12 155 THR B N 1
ATOM 3249 C CA . THR B 1 155 ? -10.047 17.453 -11.094 1 96.12 155 THR B CA 1
ATOM 3250 C C . THR B 1 155 ? -9.328 16.969 -9.836 1 96.12 155 THR B C 1
ATOM 3252 O O . THR B 1 155 ? -8.484 17.688 -9.289 1 96.12 155 THR B O 1
ATOM 3255 N N . PHE B 1 156 ? -9.734 15.859 -9.391 1 97.94 156 PHE B N 1
ATOM 3256 C CA . PHE B 1 156 ? -9.102 15.203 -8.25 1 97.94 156 PHE B CA 1
ATOM 3257 C C . PHE B 1 156 ? -8.359 13.945 -8.695 1 97.94 156 PHE B C 1
ATOM 3259 O O . PHE B 1 156 ? -8.375 13.602 -9.875 1 97.94 156 PHE B O 1
ATOM 3266 N N . VAL B 1 157 ? -7.613 13.32 -7.793 1 98 157 VAL B N 1
ATOM 3267 C CA . VAL B 1 157 ? -6.824 12.172 -8.234 1 98 157 VAL B CA 1
ATOM 3268 C C . VAL B 1 157 ? -7.754 11.07 -8.742 1 98 157 VAL B C 1
ATOM 3270 O O . VAL B 1 157 ? -7.348 10.234 -9.555 1 98 157 VAL B O 1
ATOM 3273 N N . VAL B 1 158 ? -9 11.047 -8.195 1 97.06 158 VAL B N 1
ATOM 3274 C CA . VAL B 1 158 ? -10.055 10.203 -8.742 1 97.06 158 VAL B CA 1
ATOM 3275 C C . VAL B 1 158 ? -11.305 11.039 -9.016 1 97.06 158 VAL B C 1
ATOM 3277 O O . VAL B 1 158 ? -11.938 11.539 -8.094 1 97.06 158 VAL B O 1
ATOM 3280 N N . GLY B 1 159 ? -11.648 11.242 -10.188 1 94.75 159 GLY B N 1
ATOM 3281 C CA . GLY B 1 159 ? -12.906 11.867 -10.586 1 94.75 159 GLY B CA 1
ATOM 3282 C C . GLY B 1 159 ? -12.969 13.344 -10.234 1 94.75 159 GLY B C 1
ATOM 3283 O O . GLY B 1 159 ? -11.969 14.055 -10.336 1 94.75 159 GLY B O 1
ATOM 3284 N N . ASP B 1 160 ? -14.211 13.766 -9.836 1 94.62 160 ASP B N 1
ATOM 3285 C CA . ASP B 1 160 ? -14.469 15.195 -9.719 1 94.62 160 ASP B CA 1
ATOM 3286 C C . ASP B 1 160 ? -14.789 15.586 -8.281 1 94.62 160 ASP B C 1
ATOM 3288 O O . ASP B 1 160 ? -15.297 16.688 -8.023 1 94.62 160 ASP B O 1
ATOM 3292 N N . SER B 1 161 ? -14.547 14.711 -7.402 1 94.75 161 SER B N 1
ATOM 3293 C CA . SER B 1 161 ? -14.781 14.992 -5.988 1 94.75 161 SER B CA 1
ATOM 3294 C C . SER B 1 161 ? -13.594 14.57 -5.133 1 94.75 161 SER B C 1
ATOM 3296 O O . SER B 1 161 ? -12.836 13.672 -5.512 1 94.75 161 SER B 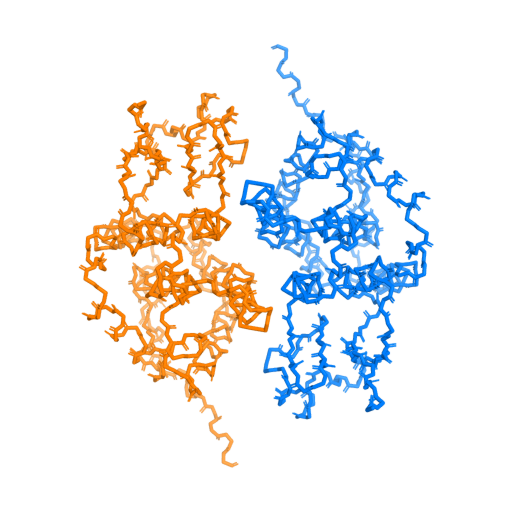O 1
ATOM 3298 N N . LEU B 1 162 ? -13.508 15.227 -3.982 1 96.69 162 LEU B N 1
ATOM 3299 C CA . LEU B 1 162 ? -12.477 14.891 -3.01 1 96.69 162 LEU B CA 1
ATOM 3300 C C . LEU B 1 162 ? -12.672 13.469 -2.486 1 96.69 162 LEU B C 1
ATOM 3302 O O . LEU B 1 162 ? -13.797 13.07 -2.176 1 96.69 162 LEU B O 1
ATOM 3306 N N . THR B 1 163 ? -11.617 12.711 -2.477 1 97.62 163 THR B N 1
ATOM 3307 C CA . THR B 1 163 ? -11.625 11.383 -1.874 1 97.62 163 THR B CA 1
ATOM 3308 C C . THR B 1 163 ? -10.477 11.227 -0.886 1 97.62 163 THR B C 1
ATOM 3310 O O . THR B 1 163 ? -9.609 12.094 -0.796 1 97.62 163 THR B O 1
ATOM 3313 N N . ILE B 1 164 ? -10.383 10.125 -0.189 1 98.44 164 ILE B N 1
ATOM 3314 C CA . ILE B 1 164 ? -9.305 9.859 0.753 1 98.44 164 ILE B CA 1
ATOM 3315 C C . ILE B 1 164 ? -8 9.633 -0.009 1 98.44 164 ILE B C 1
ATOM 3317 O O . ILE B 1 164 ? -6.91 9.773 0.557 1 98.44 164 ILE B O 1
ATOM 3321 N N . ALA B 1 165 ? -8.055 9.266 -1.278 1 98.81 165 ALA B N 1
ATOM 3322 C CA . ALA B 1 165 ? -6.828 9.18 -2.074 1 98.81 165 ALA B CA 1
ATOM 3323 C C . ALA B 1 165 ? -6.184 10.555 -2.234 1 98.81 165 ALA B C 1
ATOM 3325 O O . ALA B 1 165 ? -4.957 10.68 -2.223 1 98.81 165 ALA B O 1
ATOM 3326 N N . ASP B 1 166 ? -7.012 11.562 -2.381 1 98.75 166 ASP B N 1
ATOM 3327 C CA . ASP B 1 166 ? -6.477 12.914 -2.436 1 98.75 166 ASP B CA 1
ATOM 3328 C C . ASP B 1 166 ? -5.758 13.273 -1.139 1 98.75 166 ASP B C 1
ATOM 3330 O O . ASP B 1 166 ? -4.676 13.867 -1.167 1 98.75 166 ASP B O 1
ATOM 3334 N N . LEU B 1 167 ? -6.344 12.938 -0.028 1 98.81 167 LEU B N 1
ATOM 3335 C CA . LEU B 1 167 ? -5.77 13.281 1.267 1 98.81 167 LEU B CA 1
ATOM 3336 C C . LEU B 1 167 ? -4.441 12.57 1.48 1 98.81 167 LEU B C 1
ATOM 3338 O O . LEU B 1 167 ? -3.477 13.172 1.96 1 98.81 167 LEU B O 1
ATOM 3342 N N . SER B 1 168 ? -4.41 11.305 1.108 1 98.88 168 SER B N 1
ATOM 3343 C CA . SER B 1 168 ? -3.18 10.531 1.223 1 98.88 168 SER B CA 1
ATOM 3344 C C . SER B 1 168 ? -2.076 11.117 0.35 1 98.88 168 SER B C 1
ATOM 3346 O O . SER B 1 168 ? -0.977 11.398 0.834 1 98.88 168 SER B O 1
ATOM 3348 N N . ILE B 1 169 ? -2.348 11.32 -0.885 1 98.94 169 ILE B N 1
ATOM 3349 C CA . ILE B 1 169 ? -1.368 11.789 -1.862 1 98.94 169 ILE B CA 1
ATOM 3350 C C . ILE B 1 169 ? -0.972 13.227 -1.551 1 98.94 169 ILE B C 1
ATOM 3352 O O . ILE B 1 169 ? 0.19 13.609 -1.712 1 98.94 169 ILE B O 1
ATOM 3356 N N . LEU B 1 170 ? -1.929 14.047 -1.052 1 98.88 170 LEU B N 1
ATOM 3357 C CA . LEU B 1 170 ? -1.632 15.414 -0.637 1 98.88 170 LEU B CA 1
ATOM 3358 C C . LEU B 1 170 ? -0.553 15.43 0.44 1 98.88 170 LEU B C 1
ATOM 3360 O O . LEU B 1 170 ? 0.367 16.25 0.389 1 98.88 170 LEU B O 1
ATOM 3364 N N . SER B 1 171 ? -0.667 14.57 1.368 1 98.75 171 SER B N 1
ATOM 3365 C CA . SER B 1 171 ? 0.323 14.508 2.439 1 98.75 171 SER B CA 1
ATOM 3366 C C . SER B 1 171 ? 1.689 14.094 1.905 1 98.75 171 SER B C 1
ATOM 3368 O O . SER B 1 171 ? 2.719 14.594 2.365 1 98.75 171 SER B O 1
ATOM 3370 N N . SER B 1 172 ? 1.74 13.188 0.917 1 98.75 172 SER B N 1
ATOM 3371 C CA . SER B 1 172 ? 2.994 12.789 0.286 1 98.75 172 SER B CA 1
ATOM 3372 C C . SER B 1 172 ? 3.611 13.945 -0.493 1 98.75 172 SER B C 1
ATOM 3374 O O . SER B 1 172 ? 4.816 14.195 -0.396 1 98.75 172 SER B O 1
ATOM 3376 N N . ILE B 1 173 ? 2.797 14.664 -1.21 1 98.81 173 ILE B N 1
ATOM 3377 C CA . ILE B 1 173 ? 3.283 15.75 -2.055 1 98.81 173 ILE B CA 1
ATOM 3378 C C . ILE B 1 173 ? 3.762 16.906 -1.185 1 98.81 173 ILE B C 1
ATOM 3380 O O . ILE B 1 173 ? 4.781 17.531 -1.48 1 98.81 173 ILE B O 1
ATOM 3384 N N . THR B 1 174 ? 3.061 17.203 -0.092 1 98.62 174 THR B N 1
ATOM 3385 C CA . THR B 1 174 ? 3.482 18.281 0.783 1 98.62 174 THR B CA 1
ATOM 3386 C C . THR B 1 174 ? 4.742 17.906 1.556 1 98.62 174 THR B C 1
ATOM 3388 O O . THR B 1 174 ? 5.441 18.766 2.084 1 98.62 174 THR B O 1
ATOM 3391 N N . GLN B 1 175 ? 5 16.594 1.649 1 98.12 175 GLN B N 1
ATOM 3392 C CA . GLN B 1 175 ? 6.281 16.172 2.195 1 98.12 175 GLN B CA 1
ATOM 3393 C C . GLN B 1 175 ? 7.438 16.609 1.307 1 98.12 175 GLN B C 1
ATOM 3395 O O . GLN B 1 175 ? 8.523 16.938 1.803 1 98.12 175 GLN B O 1
ATOM 3400 N N . LEU B 1 176 ? 7.277 16.594 -0.022 1 98 176 LEU B N 1
ATOM 3401 C CA . LEU B 1 176 ? 8.273 17.109 -0.954 1 98 176 LEU B CA 1
ATOM 3402 C C . LEU B 1 176 ? 8.516 18.594 -0.733 1 98 176 LEU B C 1
ATOM 3404 O O . LEU B 1 176 ? 9.648 19.062 -0.839 1 98 176 LEU B O 1
ATOM 3408 N N . GLU B 1 177 ? 7.41 19.266 -0.416 1 95.56 177 GLU B N 1
ATOM 3409 C CA . GLU B 1 177 ? 7.547 20.672 -0.073 1 95.56 177 GLU B CA 1
ATOM 3410 C C . GLU B 1 177 ? 8.438 20.859 1.149 1 95.56 177 GLU B C 1
ATOM 3412 O O . GLU B 1 177 ? 9.312 21.734 1.157 1 95.56 177 GLU B O 1
ATOM 3417 N N . ALA B 1 178 ? 8.227 20.078 2.123 1 96.5 178 ALA B N 1
ATOM 3418 C CA . ALA B 1 178 ? 9.031 20.141 3.342 1 96.5 178 ALA B CA 1
ATOM 3419 C C . ALA B 1 178 ? 10.492 19.828 3.049 1 96.5 178 ALA B C 1
ATOM 3421 O O . ALA B 1 178 ? 11.383 20.266 3.787 1 96.5 178 ALA B O 1
ATOM 3422 N N . LEU B 1 179 ? 10.734 19.125 1.961 1 96.56 179 LEU B N 1
ATOM 3423 C CA . LEU B 1 179 ? 12.086 18.719 1.573 1 96.56 179 LEU B CA 1
ATOM 3424 C C . LEU B 1 179 ? 12.672 19.688 0.562 1 96.56 179 LEU B C 1
ATOM 3426 O O . LEU B 1 179 ? 13.719 19.422 -0.033 1 96.56 179 LEU B O 1
ATOM 3430 N N . ASP B 1 180 ? 11.953 20.75 0.237 1 93.88 180 ASP B N 1
ATOM 3431 C CA . ASP B 1 180 ? 12.352 21.812 -0.691 1 93.88 180 ASP B CA 1
ATOM 3432 C C . ASP B 1 180 ? 12.508 21.266 -2.107 1 93.88 180 ASP B C 1
ATOM 3434 O O . ASP B 1 180 ? 13.406 21.688 -2.844 1 93.88 180 ASP B O 1
ATOM 3438 N N . PHE B 1 181 ? 11.773 20.203 -2.381 1 95.5 181 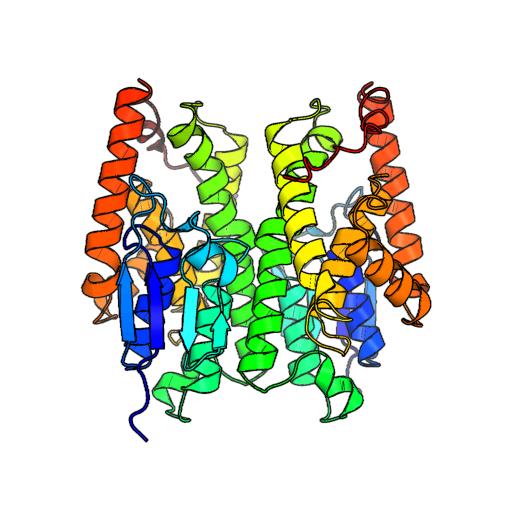PHE B N 1
ATOM 3439 C CA . PHE B 1 181 ? 11.695 19.672 -3.736 1 95.5 181 PHE B CA 1
ATOM 3440 C C . PHE B 1 181 ? 10.586 20.359 -4.523 1 95.5 181 PHE B C 1
ATOM 3442 O O . PHE B 1 181 ? 9.414 20.312 -4.129 1 95.5 181 PHE B O 1
ATOM 3449 N N . LYS B 1 182 ? 10.883 20.953 -5.602 1 93.94 182 LYS B N 1
ATOM 3450 C CA . LYS B 1 182 ? 9.922 21.734 -6.371 1 93.94 182 LYS B CA 1
ATOM 3451 C C . LYS B 1 182 ? 9.164 20.859 -7.363 1 93.94 182 LYS B C 1
ATOM 3453 O O . LYS B 1 182 ? 9.766 20.062 -8.086 1 93.94 182 LYS B O 1
ATOM 3458 N N . ILE B 1 183 ? 7.828 21.078 -7.383 1 96.06 183 ILE B N 1
ATOM 3459 C CA . ILE B 1 183 ? 7 20.312 -8.305 1 96.06 183 ILE B CA 1
ATOM 3460 C C . ILE B 1 183 ? 6.461 21.219 -9.398 1 96.06 183 ILE B C 1
ATOM 3462 O O . ILE B 1 183 ? 5.52 20.859 -10.109 1 96.06 183 ILE B O 1
ATOM 3466 N N . THR B 1 184 ? 6.973 22.406 -9.648 1 92.19 184 THR B N 1
ATOM 3467 C CA . THR B 1 184 ? 6.461 23.422 -10.562 1 92.19 184 THR B CA 1
ATOM 3468 C C . THR B 1 184 ? 6.52 22.938 -12 1 92.19 184 THR B C 1
ATOM 3470 O O . THR B 1 184 ? 5.797 23.438 -12.867 1 92.19 184 THR B O 1
ATOM 3473 N N . GLY B 1 185 ? 7.352 21.938 -12.328 1 94.38 185 GLY B N 1
ATOM 3474 C CA . GLY B 1 185 ? 7.422 21.375 -13.664 1 94.38 185 GLY B CA 1
ATOM 3475 C C . GLY B 1 185 ? 6.281 20.438 -13.977 1 94.38 185 GLY B C 1
ATOM 3476 O O . GLY B 1 185 ? 6.094 20.031 -15.133 1 94.38 185 GLY B O 1
ATOM 3477 N N . TYR B 1 186 ? 5.469 20.125 -12.961 1 98.06 186 TYR B N 1
ATOM 3478 C CA . TYR B 1 186 ? 4.301 19.266 -13.109 1 98.06 186 TYR B CA 1
ATOM 3479 C C . TYR B 1 186 ? 3.014 20.094 -13.086 1 98.06 186 TYR B C 1
ATOM 3481 O O . TYR B 1 186 ? 2.426 20.297 -12.023 1 98.06 186 TYR B O 1
ATOM 3489 N N . LYS B 1 187 ? 2.533 20.406 -14.242 1 98.12 187 LYS B N 1
ATOM 3490 C CA . LYS B 1 187 ? 1.476 21.406 -14.414 1 98.12 187 LYS B CA 1
ATOM 3491 C C . LYS B 1 187 ? 0.196 20.969 -13.703 1 98.12 187 LYS B C 1
ATOM 3493 O O . LYS B 1 187 ? -0.383 21.734 -12.93 1 98.12 187 LYS B O 1
ATOM 3498 N N . HIS B 1 188 ? -0.265 19.781 -14.016 1 98.62 188 HIS B N 1
ATOM 3499 C CA . HIS B 1 188 ? -1.533 19.312 -13.469 1 98.62 188 HIS B CA 1
ATOM 3500 C C . HIS B 1 188 ? -1.423 19.047 -11.977 1 98.62 188 HIS B C 1
ATOM 3502 O O . HIS B 1 188 ? -2.361 19.312 -11.219 1 98.62 188 HIS B O 1
ATOM 3508 N N . LEU B 1 189 ? -0.29 18.547 -11.578 1 98.62 189 LEU B N 1
ATOM 3509 C CA . LEU B 1 189 ? -0.021 18.312 -10.164 1 98.62 189 LEU B CA 1
ATOM 3510 C C . LEU B 1 189 ? 0.002 19.625 -9.391 1 98.62 189 LEU B C 1
ATOM 3512 O O . LEU B 1 189 ? -0.577 19.719 -8.305 1 98.62 189 LEU B O 1
ATOM 3516 N N . SER B 1 190 ? 0.664 20.625 -9.945 1 98.19 190 SER B N 1
ATOM 3517 C CA . SER B 1 190 ? 0.739 21.922 -9.305 1 98.19 190 SER B CA 1
ATOM 3518 C C . SER B 1 190 ? -0.645 22.547 -9.156 1 98.19 190 SER B C 1
ATOM 3520 O O . SER B 1 190 ? -0.962 23.125 -8.117 1 98.19 190 SER B O 1
ATOM 3522 N N . ARG B 1 191 ? -1.435 22.438 -10.156 1 98.19 191 ARG B N 1
ATOM 3523 C CA . ARG B 1 191 ? -2.801 22.953 -10.109 1 98.19 191 ARG B CA 1
ATOM 3524 C C . ARG B 1 191 ? -3.607 22.25 -9.016 1 98.19 191 ARG B C 1
ATOM 3526 O O . ARG B 1 191 ? -4.309 22.906 -8.242 1 98.19 191 ARG B O 1
ATOM 3533 N N . TRP B 1 192 ? -3.518 20.953 -8.992 1 98.62 192 TRP B N 1
ATOM 3534 C CA . TRP B 1 192 ? -4.211 20.125 -8 1 98.62 192 TRP B CA 1
ATOM 3535 C C . TRP B 1 192 ? -3.793 20.516 -6.586 1 98.62 192 TRP B C 1
ATOM 3537 O O . TRP B 1 192 ? -4.641 20.703 -5.711 1 98.62 192 TRP B O 1
ATOM 3547 N N . LEU B 1 193 ? -2.49 20.672 -6.363 1 98.62 193 LEU B N 1
ATOM 3548 C CA . LEU B 1 193 ? -1.967 21.047 -5.051 1 98.62 193 LEU B CA 1
ATOM 3549 C C . LEU B 1 193 ? -2.502 22.391 -4.613 1 98.62 193 LEU B C 1
ATOM 3551 O O . LEU B 1 193 ? -2.98 22.547 -3.486 1 98.62 193 LEU B O 1
ATOM 3555 N N . GLN B 1 194 ? -2.418 23.344 -5.465 1 97.88 194 GLN B N 1
ATOM 3556 C CA . GLN B 1 194 ? -2.893 24.688 -5.156 1 97.88 194 GLN B CA 1
ATOM 3557 C C . GLN B 1 194 ? -4.387 24.688 -4.844 1 97.88 194 GLN B C 1
ATOM 3559 O O . GLN B 1 194 ? -4.828 25.344 -3.893 1 97.88 194 GLN B O 1
ATOM 3564 N N . LYS B 1 195 ? -5.129 24 -5.625 1 98.25 195 LYS B N 1
ATOM 3565 C CA . LYS B 1 195 ? -6.566 23.906 -5.398 1 98.25 195 LYS B CA 1
ATOM 3566 C C . LYS B 1 195 ? -6.867 23.375 -3.996 1 98.25 195 LYS B C 1
ATOM 3568 O O . LYS B 1 195 ? -7.699 23.938 -3.281 1 98.25 195 LYS B O 1
ATOM 3573 N N . LEU B 1 196 ? -6.219 22.266 -3.611 1 98.38 196 LEU B N 1
ATOM 3574 C CA . LEU B 1 196 ? -6.52 21.641 -2.328 1 98.38 196 LEU B CA 1
ATOM 3575 C C . LEU B 1 196 ? -6.07 22.516 -1.173 1 98.38 196 LEU B C 1
ATOM 3577 O O . LEU B 1 196 ? -6.758 22.625 -0.153 1 98.38 196 LEU B O 1
ATOM 3581 N N . LYS B 1 197 ? -4.941 23.203 -1.323 1 98.19 197 LYS B N 1
ATOM 3582 C CA . LYS B 1 197 ? -4.477 24.125 -0.296 1 98.19 197 LYS B CA 1
ATOM 3583 C C . LYS B 1 197 ? -5.496 25.234 -0.061 1 98.19 197 LYS B C 1
ATOM 3585 O O . LYS B 1 197 ? -5.688 25.688 1.072 1 98.19 197 LYS B O 1
ATOM 3590 N N . GLU B 1 198 ? -6.125 25.625 -1.087 1 97.75 198 GLU B N 1
ATOM 3591 C CA . GLU B 1 198 ? -7.066 26.734 -1.019 1 97.75 198 GLU B CA 1
ATOM 3592 C C . GLU B 1 198 ? -8.453 26.266 -0.589 1 97.75 198 GLU B C 1
ATOM 3594 O O . GLU B 1 198 ? -9.133 26.938 0.191 1 97.75 198 GLU B O 1
ATOM 3599 N N . ASP B 1 199 ? -8.914 25.125 -1.074 1 96.81 199 ASP B N 1
ATOM 3600 C CA . ASP B 1 199 ? -10.297 24.688 -0.95 1 96.81 199 ASP B CA 1
ATOM 3601 C C . ASP B 1 199 ? -10.539 24 0.385 1 96.81 199 ASP B C 1
ATOM 3603 O O . ASP B 1 199 ? -11.664 23.969 0.886 1 96.81 199 ASP B O 1
ATOM 3607 N N . LEU B 1 200 ? -9.539 23.312 0.941 1 97.56 200 LEU B N 1
ATOM 3608 C CA . LEU B 1 200 ? -9.734 22.578 2.188 1 97.56 200 LEU B CA 1
ATOM 3609 C C . LEU B 1 200 ? -9.633 23.516 3.389 1 97.56 200 LEU B C 1
ATOM 3611 O O . LEU B 1 200 ? -8.555 24.031 3.691 1 97.56 200 LEU B O 1
ATOM 3615 N N . PRO B 1 201 ? -10.672 23.688 4.094 1 97.69 201 PRO B N 1
ATOM 3616 C CA . PRO B 1 201 ? -10.648 24.656 5.199 1 97.69 201 PRO B CA 1
ATOM 3617 C C . PRO B 1 201 ? -9.742 24.219 6.348 1 97.69 201 PRO B C 1
ATOM 3619 O O . PRO B 1 201 ? -9.305 25.047 7.141 1 97.69 201 PRO B O 1
ATOM 3622 N N . TYR B 1 202 ? -9.406 23.016 6.402 1 97.75 202 TYR B N 1
ATOM 3623 C CA . TYR B 1 202 ? -8.602 22.484 7.5 1 97.75 202 TYR B CA 1
ATOM 3624 C C . TYR B 1 202 ? -7.172 22.219 7.051 1 97.75 202 TYR B C 1
ATOM 3626 O O . TYR B 1 202 ? -6.395 21.594 7.773 1 97.75 202 TYR B O 1
ATOM 3634 N N . PHE B 1 203 ? -6.734 22.625 5.879 1 98.62 203 PHE B N 1
ATOM 3635 C CA . PHE B 1 203 ? -5.402 22.328 5.363 1 98.62 203 PHE B CA 1
ATOM 3636 C C . PHE B 1 203 ? -4.332 22.859 6.305 1 98.62 203 PHE B C 1
ATOM 3638 O O . PHE B 1 203 ? -3.463 22.109 6.754 1 98.62 203 PHE B O 1
ATOM 3645 N N . ASP B 1 204 ? -4.391 24.125 6.617 1 98.31 204 ASP B N 1
ATOM 3646 C CA . ASP B 1 204 ? -3.355 24.75 7.434 1 98.31 204 ASP B CA 1
ATOM 3647 C C . ASP B 1 204 ? -3.312 24.141 8.828 1 98.31 204 ASP B C 1
ATOM 3649 O O . ASP B 1 204 ? -2.234 23.859 9.359 1 98.31 204 ASP B O 1
ATOM 3653 N N . GLU B 1 205 ? -4.473 23.969 9.398 1 98 205 GLU B N 1
ATOM 3654 C CA . GLU B 1 205 ? -4.57 23.406 10.734 1 98 205 GLU B CA 1
ATOM 3655 C C . GLU B 1 205 ? -3.902 22.031 10.805 1 98 205 GLU B C 1
ATOM 3657 O O . GLU B 1 205 ? -3.207 21.719 11.773 1 98 205 GLU B O 1
ATOM 3662 N N . CYS B 1 206 ? -4 21.25 9.719 1 98.5 206 CYS B N 1
ATOM 3663 C CA . CYS B 1 206 ? -3.533 19.875 9.734 1 98.5 206 CYS B CA 1
ATOM 3664 C C . CYS B 1 206 ? -2.088 19.781 9.266 1 98.5 206 CYS B C 1
ATOM 3666 O O . CYS B 1 206 ? -1.392 18.812 9.562 1 98.5 206 CYS B O 1
ATOM 3668 N N . ASN B 1 207 ? -1.592 20.75 8.477 1 98.62 207 ASN B N 1
ATOM 3669 C CA . ASN B 1 207 ? -0.368 20.484 7.73 1 98.62 207 ASN B CA 1
ATOM 3670 C C . ASN B 1 207 ? 0.724 21.5 8.062 1 98.62 207 ASN B C 1
ATOM 3672 O O . ASN B 1 207 ? 1.906 21.156 8.102 1 98.62 207 ASN B O 1
ATOM 3676 N N . LYS B 1 208 ? 0.391 22.75 8.336 1 97.94 208 LYS B N 1
ATOM 3677 C CA . LYS B 1 208 ? 1.37 23.828 8.344 1 97.94 208 LYS B CA 1
ATOM 3678 C C . LYS B 1 208 ? 2.463 23.578 9.375 1 97.94 208 LYS B C 1
ATOM 3680 O O . LYS B 1 208 ? 3.65 23.594 9.055 1 97.94 208 LYS B O 1
ATOM 3685 N N . GLU B 1 209 ? 2.064 23.359 10.609 1 96.94 209 GLU B N 1
ATOM 3686 C CA . GLU B 1 209 ? 3.029 23.109 11.672 1 96.94 209 GLU B CA 1
ATOM 3687 C C . GLU B 1 209 ? 3.898 21.891 11.367 1 96.94 209 GLU B C 1
ATOM 3689 O O . GLU B 1 209 ? 5.117 21.938 11.555 1 96.94 209 GLU B O 1
ATOM 3694 N N . GLY B 1 210 ? 3.271 20.812 10.898 1 97.69 210 GLY B N 1
ATOM 3695 C CA . GLY B 1 210 ? 3.992 19.578 10.617 1 97.69 210 GLY B CA 1
ATOM 3696 C C . GLY B 1 210 ? 4.996 19.719 9.492 1 97.69 210 GLY B C 1
ATOM 3697 O O . GLY B 1 210 ? 6.121 19.219 9.586 1 97.69 210 GLY B O 1
ATOM 3698 N N . ILE B 1 211 ? 4.59 20.406 8.422 1 97.94 211 ILE B N 1
ATOM 3699 C CA . ILE B 1 211 ? 5.469 20.641 7.285 1 97.94 211 ILE B CA 1
ATOM 3700 C C . ILE B 1 211 ? 6.684 21.453 7.73 1 97.94 211 ILE B C 1
ATOM 3702 O O . ILE B 1 211 ? 7.82 21.125 7.391 1 97.94 211 ILE B O 1
ATOM 3706 N N . ASP B 1 212 ? 6.457 22.484 8.562 1 97.69 212 ASP B N 1
ATOM 3707 C CA . ASP B 1 212 ? 7.535 23.344 9.039 1 97.69 212 ASP B CA 1
ATOM 3708 C C . ASP B 1 212 ? 8.477 22.562 9.961 1 97.69 212 ASP B C 1
ATOM 3710 O O . ASP B 1 212 ? 9.695 22.734 9.891 1 97.69 212 ASP B O 1
ATOM 3714 N N . MET B 1 213 ? 7.906 21.766 10.805 1 96.38 213 MET B N 1
ATOM 3715 C CA . MET B 1 213 ? 8.703 20.953 11.711 1 96.38 213 MET B CA 1
ATOM 3716 C C . MET B 1 213 ? 9.625 20.016 10.938 1 96.38 213 MET B C 1
ATOM 3718 O O . MET B 1 213 ? 10.812 19.906 11.25 1 96.38 213 MET B O 1
ATOM 3722 N N . PHE B 1 214 ? 9.117 19.375 9.945 1 96.56 214 PHE B N 1
ATOM 3723 C CA . PHE B 1 214 ? 9.938 18.453 9.172 1 96.56 214 PHE B CA 1
ATOM 3724 C C . PHE B 1 214 ? 11 19.188 8.383 1 96.56 214 PHE B C 1
ATOM 3726 O O . PHE B 1 214 ? 12.141 18.734 8.281 1 96.56 214 PHE B O 1
ATOM 3733 N N . ARG B 1 215 ? 10.594 20.297 7.793 1 96.88 215 ARG B N 1
ATOM 3734 C CA . ARG B 1 215 ? 11.539 21.109 7.043 1 96.88 215 ARG B CA 1
ATOM 3735 C C . ARG B 1 215 ? 12.734 21.5 7.906 1 96.88 215 ARG B C 1
ATOM 3737 O O . ARG B 1 215 ? 13.883 21.359 7.484 1 96.88 215 ARG B O 1
ATOM 3744 N N . SER B 1 216 ? 12.445 21.953 9.109 1 95.5 216 SER B N 1
ATOM 3745 C CA . SER B 1 216 ? 13.508 22.344 10.031 1 95.5 216 SER B CA 1
ATOM 3746 C C . SER B 1 216 ? 14.422 21.156 10.352 1 95.5 216 SER B C 1
ATOM 3748 O O . SER B 1 216 ? 15.641 21.297 10.367 1 95.5 216 SER B O 1
ATOM 3750 N N . TRP B 1 217 ? 13.805 20.062 10.586 1 93.19 217 TRP B N 1
ATOM 3751 C CA . TRP B 1 217 ? 14.562 18.859 10.867 1 93.19 217 TRP B CA 1
ATOM 3752 C C . TRP B 1 217 ? 15.438 18.469 9.68 1 93.19 217 TRP B C 1
ATOM 3754 O O . TRP B 1 217 ? 16.641 18.219 9.844 1 93.19 217 TRP B O 1
ATOM 3764 N N . ALA B 1 218 ? 14.867 18.422 8.508 1 94.25 218 ALA B N 1
ATOM 3765 C CA . ALA B 1 218 ? 15.586 18.031 7.297 1 94.25 218 ALA B CA 1
ATOM 3766 C C . ALA B 1 218 ? 16.766 18.969 7.027 1 94.25 218 ALA B C 1
ATOM 3768 O O . ALA B 1 218 ? 17.859 18.516 6.676 1 94.25 218 ALA B O 1
ATOM 3769 N N . ARG B 1 219 ? 16.578 20.234 7.219 1 92.88 219 ARG B N 1
ATOM 3770 C CA . ARG B 1 219 ? 17.641 21.219 7 1 92.88 219 ARG B CA 1
ATOM 3771 C C . ARG B 1 219 ? 18.766 21.047 8.008 1 92.88 219 ARG B C 1
ATOM 3773 O O . ARG B 1 219 ? 19.938 21.266 7.684 1 92.88 219 ARG B O 1
ATOM 3780 N N . SER B 1 220 ? 18.391 20.688 9.203 1 90.88 220 SER B N 1
ATOM 3781 C CA . SER B 1 220 ? 19.406 20.453 10.227 1 90.88 220 SER B CA 1
ATOM 3782 C C . SER B 1 220 ? 20.297 19.266 9.859 1 90.88 220 SER B C 1
ATOM 3784 O O . SER B 1 220 ? 21.469 19.234 10.227 1 90.88 220 SER B O 1
ATOM 3786 N N . LYS B 1 221 ? 19.812 18.312 9.164 1 89.31 221 LYS B N 1
ATOM 3787 C CA . LYS B 1 221 ? 20.578 17.141 8.742 1 89.31 221 LYS B CA 1
ATOM 3788 C C . LYS B 1 221 ? 21.453 17.453 7.531 1 89.31 221 LYS B C 1
ATOM 3790 O O . LYS B 1 221 ? 22.531 16.891 7.379 1 89.31 221 LYS B O 1
ATOM 3795 N N . GLN B 1 222 ? 20.984 18.203 6.633 1 81.75 222 GLN B N 1
ATOM 3796 C CA . GLN B 1 222 ? 21.734 18.578 5.441 1 81.75 222 GLN B CA 1
ATOM 3797 C C . GLN B 1 222 ? 22.938 19.453 5.809 1 81.75 222 GLN B C 1
ATOM 3799 O O . GLN B 1 222 ? 23.984 19.375 5.168 1 81.75 222 GLN B O 1
ATOM 3804 N N . GLY B 1 223 ? 22.781 20.328 6.688 1 68 223 GLY B N 1
ATOM 3805 C CA . GLY B 1 223 ? 23.891 21.141 7.172 1 68 223 GLY B CA 1
ATOM 3806 C C . GLY B 1 223 ? 24.969 20.344 7.867 1 68 223 GLY B C 1
ATOM 3807 O O . GLY B 1 223 ? 26.156 20.609 7.703 1 68 223 GLY B O 1
ATOM 3808 N N . THR B 1 224 ? 24.625 19.406 8.531 1 66.12 224 THR B N 1
ATOM 3809 C CA . THR B 1 224 ? 25.562 18.594 9.273 1 66.12 224 THR B CA 1
ATOM 3810 C C . THR B 1 224 ? 26.312 17.641 8.344 1 66.12 224 THR B C 1
ATOM 3812 O O . THR B 1 224 ? 27.469 17.312 8.594 1 66.12 224 THR B O 1
ATOM 3815 N N . ASN B 1 225 ? 25.625 17.172 7.301 1 61.28 225 ASN B N 1
ATOM 3816 C CA . ASN B 1 225 ? 26.25 16.188 6.414 1 61.28 225 ASN B CA 1
ATOM 3817 C C . ASN B 1 225 ? 27.016 16.875 5.277 1 61.28 225 ASN B C 1
ATOM 3819 O O . ASN B 1 225 ? 27.594 16.188 4.426 1 61.28 225 ASN B O 1
ATOM 3823 N N . GLY B 1 226 ? 27.328 18.156 5.363 1 52.78 226 GLY B N 1
ATOM 3824 C CA . GLY B 1 226 ? 28.141 18.891 4.402 1 52.78 226 GLY B CA 1
ATOM 3825 C C . GLY B 1 226 ? 27.484 18.984 3.035 1 52.78 226 GLY B C 1
ATOM 3826 O O . GLY B 1 226 ? 28.094 19.484 2.088 1 52.78 226 GLY B O 1
ATOM 3827 N N . ASN B 1 227 ? 26.5 18.234 2.742 1 49.06 227 ASN B N 1
ATOM 3828 C CA . ASN B 1 227 ? 25.938 18.094 1.402 1 49.06 227 ASN B CA 1
ATOM 3829 C C . ASN B 1 227 ? 25.016 19.266 1.052 1 49.06 227 ASN B C 1
ATOM 3831 O O . ASN B 1 227 ? 24.109 19.125 0.235 1 49.06 227 ASN B O 1
ATOM 3835 N N . SER B 1 228 ? 25.141 20.328 1.681 1 43.56 228 SER B N 1
ATOM 3836 C CA . SER B 1 228 ? 24.312 21.5 1.409 1 43.56 228 SER B CA 1
ATOM 3837 C C . SER B 1 228 ? 24.312 21.844 -0.077 1 43.56 228 SER B C 1
ATOM 3839 O O . SER B 1 228 ? 23.453 22.609 -0.544 1 43.56 228 SER B O 1
ATOM 3841 N N . GLU B 1 229 ? 25.422 21.609 -0.774 1 39.44 229 GLU B N 1
ATOM 3842 C CA . GLU B 1 229 ? 25.516 22.156 -2.125 1 39.44 229 GLU B CA 1
ATOM 3843 C C . GLU B 1 229 ? 24.391 21.641 -3.012 1 39.44 229 GLU B C 1
ATOM 3845 O O . GLU B 1 229 ? 23.812 22.391 -3.793 1 39.44 229 GLU B O 1
ATOM 3850 N N . ASN B 1 230 ? 24.375 20.328 -3.42 1 39.66 230 ASN B N 1
ATOM 3851 C CA . ASN B 1 230 ? 23.891 19.719 -4.664 1 39.66 230 ASN B CA 1
ATOM 3852 C C . ASN B 1 230 ? 22.375 19.516 -4.641 1 39.66 230 ASN B C 1
ATOM 3854 O O . ASN B 1 230 ? 21.797 19.031 -5.617 1 39.66 230 ASN B O 1
ATOM 3858 N N . LEU B 1 231 ? 21.766 19.422 -3.566 1 40.72 231 LEU B N 1
ATOM 3859 C CA . LEU B 1 231 ? 20.344 19.078 -3.689 1 40.72 231 LEU B CA 1
ATOM 3860 C C . LEU B 1 231 ? 19.578 20.219 -4.352 1 40.72 231 LEU B C 1
ATOM 3862 O O . LEU B 1 231 ? 18.5 20 -4.922 1 40.72 231 LEU B O 1
ATOM 3866 N N . LEU B 1 232 ? 19.938 21.422 -4.156 1 38.47 232 LEU B N 1
ATOM 3867 C CA . LEU B 1 232 ? 19.297 22.625 -4.684 1 38.47 232 LEU B CA 1
ATOM 3868 C C . LEU B 1 232 ? 19.641 22.812 -6.156 1 38.47 232 LEU B C 1
ATOM 3870 O O . LEU B 1 232 ? 19.062 23.672 -6.824 1 38.47 232 LEU B O 1
ATOM 3874 N N . ARG B 1 233 ? 20.734 22.281 -6.703 1 36.69 233 ARG B N 1
ATOM 3875 C CA . ARG B 1 233 ? 21.109 22.531 -8.086 1 36.69 233 ARG B CA 1
ATOM 3876 C C . ARG B 1 233 ? 20.281 21.688 -9.047 1 36.69 233 ARG B C 1
ATOM 3878 O O . ARG B 1 233 ? 20.531 21.688 -10.258 1 36.69 233 ARG B O 1
ATOM 3885 N N . HIS B 1 234 ? 19.469 20.891 -8.531 1 36.41 234 HIS B N 1
ATOM 3886 C CA . HIS B 1 234 ? 18.656 20.156 -9.5 1 36.41 234 HIS B CA 1
ATOM 3887 C C . HIS B 1 234 ? 17.703 21.078 -10.25 1 36.41 234 HIS B C 1
ATOM 3889 O O . HIS B 1 234 ? 16.672 20.625 -10.758 1 36.41 234 HIS B O 1
ATOM 3895 N N . LYS B 1 235 ? 18.016 22.344 -10.305 1 32.94 235 LYS B N 1
ATOM 3896 C CA . LYS B 1 235 ? 17.219 23.281 -11.086 1 32.94 235 LYS B CA 1
ATOM 3897 C C . LYS B 1 235 ? 17.188 22.891 -12.562 1 32.94 235 LYS B C 1
ATOM 3899 O O . LYS B 1 235 ? 16.75 23.672 -13.406 1 32.94 235 LYS B O 1
ATOM 3904 N N . LYS B 1 236 ? 18.109 22.016 -13.07 1 34.47 236 LYS B N 1
ATOM 3905 C CA . LYS B 1 236 ? 17.75 22.016 -14.484 1 34.47 236 LYS B CA 1
ATOM 3906 C C . LYS B 1 236 ? 16.391 21.375 -14.719 1 34.47 236 LYS B C 1
ATOM 3908 O O . LYS B 1 236 ? 16.141 20.266 -14.273 1 34.47 236 LYS B O 1
ATOM 3913 N N . PRO B 1 237 ? 15.398 22.031 -15.039 1 29.7 237 PRO B N 1
ATOM 3914 C CA . PRO B 1 237 ? 14.164 21.375 -15.484 1 29.7 237 PRO B CA 1
ATOM 3915 C C . PRO B 1 237 ? 14.43 20.172 -16.391 1 29.7 237 PRO B C 1
ATOM 3917 O O . PRO B 1 237 ? 15.281 20.234 -17.281 1 29.7 237 PRO B O 1
ATOM 3920 N N . ILE B 1 238 ? 14.43 19.016 -15.844 1 29.7 238 ILE B N 1
ATOM 3921 C CA . ILE B 1 238 ? 14.539 17.938 -16.812 1 29.7 238 ILE B CA 1
ATOM 3922 C C . ILE B 1 238 ? 13.617 18.219 -18 1 29.7 238 ILE B C 1
ATOM 3924 O O . ILE B 1 238 ? 12.406 18.328 -17.844 1 29.7 238 ILE B O 1
ATOM 3928 N N . ARG B 1 239 ? 14.117 18.781 -18.984 1 27.59 239 ARG B N 1
ATOM 3929 C CA . ARG B 1 239 ? 13.414 18.906 -20.266 1 27.59 239 ARG B CA 1
ATOM 3930 C C . ARG B 1 239 ? 12.898 17.562 -20.75 1 27.59 239 ARG B C 1
ATOM 3932 O O . ARG B 1 239 ? 13.68 16.625 -20.938 1 27.59 239 ARG B O 1
ATOM 3939 N N . CYS B 1 240 ? 11.703 17.203 -20.312 1 27.2 240 CYS B N 1
ATOM 3940 C CA . CYS B 1 240 ? 10.945 16.141 -20.953 1 27.2 240 CYS B CA 1
ATOM 3941 C C . CYS B 1 240 ? 11.125 16.203 -22.469 1 27.2 240 CYS B C 1
ATOM 3943 O O . CYS B 1 240 ? 10.898 17.234 -23.094 1 27.2 240 CYS B O 1
ATOM 3945 N N . LYS B 1 241 ? 11.953 15.344 -23.047 1 26.03 241 LYS B N 1
ATOM 3946 C CA . LYS B 1 241 ? 12.008 15.234 -24.5 1 26.03 241 LYS B CA 1
ATOM 3947 C C . LYS B 1 241 ? 10.609 15.109 -25.094 1 26.03 241 LYS B C 1
ATOM 3949 O O . LYS B 1 241 ? 9.867 14.18 -24.766 1 26.03 241 LYS B O 1
ATOM 3954 N N . THR B 1 242 ? 9.953 16.219 -25.312 1 21.92 242 THR B N 1
ATOM 3955 C CA . THR B 1 242 ? 8.82 16.219 -26.219 1 21.92 242 THR B CA 1
ATOM 3956 C C . THR B 1 242 ? 9.172 15.508 -27.531 1 21.92 242 THR B C 1
ATOM 3958 O O . THR B 1 242 ? 10.156 15.852 -28.188 1 21.92 242 THR B O 1
ATOM 3961 N N . TYR B 1 243 ? 9.062 14.172 -27.625 1 21.45 243 TYR B N 1
ATOM 3962 C CA . TYR B 1 243 ? 9.047 13.633 -28.984 1 21.45 243 TYR B CA 1
ATOM 3963 C C . TYR B 1 243 ? 8.125 14.453 -29.875 1 21.45 243 TYR B C 1
ATOM 3965 O O . TYR B 1 243 ? 6.938 14.617 -29.578 1 21.45 243 TYR B O 1
ATOM 3973 N N . ASP B 1 244 ? 8.617 15.469 -30.438 1 19.89 244 ASP B N 1
ATOM 3974 C CA . ASP B 1 244 ? 7.98 15.859 -31.688 1 19.89 244 ASP B CA 1
ATOM 3975 C C . ASP B 1 244 ? 7.93 14.68 -32.656 1 19.89 244 ASP B C 1
ATOM 3977 O O . ASP B 1 244 ? 8.875 13.898 -32.75 1 19.89 244 ASP B O 1
#

Nearest PDB structures (foldseek):
  3wyw-assembly1_A  TM=9.710E-01  e=2.833E-21  Nilaparvata lugens
  7rhp-assembly1_A  TM=9.654E-01  e=1.740E-20  Apis mellifera
  3vk9-assembly3_D  TM=9.719E-01  e=1.430E-20  Bombyx mori
  8z3b-assembly1_A  TM=9.751E-01  e=2.452E-20  Plutella xylostella
  1jlv-assembly1_A  TM=9.673E-01  e=4.887E-19  Anopheles cracens

Organism: Tigriopus californicus (NCBI:txid6832)

Solvent-accessible surface area (backbone atoms only — not comparable to full-atom values): 26069 Å² total; per-residue (Å²): 127,86,76,69,56,32,33,37,38,28,42,60,53,38,42,48,26,29,21,39,48,45,49,37,57,75,69,69,57,68,65,44,78,44,78,52,47,66,80,85,70,35,45,47,73,33,67,75,40,29,74,70,32,80,83,38,61,69,23,29,35,37,52,84,79,49,68,44,46,48,38,68,24,43,45,53,25,50,48,66,64,62,46,79,75,40,67,84,50,38,50,37,69,42,82,53,34,69,64,30,26,54,36,40,28,48,45,51,40,29,52,60,40,42,44,39,22,49,47,66,45,46,45,49,32,56,75,71,45,45,74,90,50,68,69,38,48,50,48,31,50,50,36,50,49,51,52,23,56,52,27,67,78,32,72,26,79,56,52,84,45,69,30,55,39,44,39,49,45,48,24,48,54,47,48,35,50,31,67,73,48,83,56,79,90,33,62,41,43,44,51,42,51,52,48,48,62,68,70,39,88,56,39,59,83,39,36,49,66,13,36,53,50,37,24,54,52,52,52,57,34,32,62,71,48,69,59,64,70,65,76,71,62,67,68,62,72,77,74,70,78,71,80,122,126,86,77,68,55,34,32,37,37,27,42,62,53,38,42,47,26,28,21,38,47,45,49,37,57,74,70,69,56,66,65,45,79,42,79,53,48,66,80,84,69,36,44,46,72,33,68,75,41,28,73,71,32,79,80,39,63,69,23,29,34,36,53,85,81,48,69,45,47,48,38,69,23,43,43,54,26,50,48,67,65,62,46,78,76,40,69,83,50,39,49,39,68,40,82,53,35,66,64,32,26,54,36,40,27,47,45,49,41,30,53,61,40,40,45,40,24,51,46,66,45,46,45,49,32,55,75,72,46,44,73,91,49,68,69,39,48,49,47,32,50,48,38,50,49,51,52,23,57,53,27,67,78,32,72,26,76,56,53,84,46,70,31,54,39,42,38,48,45,47,24,50,53,48,47,35,50,31,67,73,48,82,56,78,90,32,62,40,43,42,52,43,51,52,48,47,62,68,69,39,90,54,39,58,82,38,37,48,68,13,37,52,50,38,23,54,51,52,51,57,32,32,61,71,49,68,56,62,68,66,74,74,62,65,65,61,73,77,73,71,79,72,81,120